Protein AF-A0A9E5EN74-F1 (afdb_monomer)

Sequence (528 aa):
MVATVTYRLPESIAVAVKDIAPFIPGQIVQLAASGVKFEVGSVKALPDKDNPNAGTVVGVLISNIIFEQAAYQQNDQLVSPLGASAQTNLPGKADPGSPTIQWQEEFFSSRQGYPESVSYDRGRLIFTAFPQATNAILWSQIGSPNSFWIDTVAASTQPGAGGNADSAIFELVSGSQDIFFVQGWQQGQFVFTRRGVYYIPASQQYPVQPGNITFERISDDGIANVRPITLNDAMLFINSELNRIAAVRPTGSYTRPFLTQDVSDMHTDLFTGPVHITVTTGDGYRPERMVYVVNKDGSVVVGKAAFGSEGQPLFIGWSPWVSNGTVTWLSARGPSVFYTTVYNYGDVAYAACETGTEQVYLDHALLVNGNNGKATPPDGKGIFYQAPAGTMVTLMDFNLDYGERAIDENGFIIPYPGEDLSSPTLVAGFYTPSIYRPFSYFDRNGDRTKRISIDRISINVEQATDFMLGNKTFTTSVFGADGTVQPKLLDGTFRIRTLGRSWNQSVDVIKHRPGPITVCELSLEVSN

Secondary structure (DSSP, 8-state):
--------PPPEEEEEES--TT--TT-EEEETTT--EEEEEEEEE--BTTBTT-EEEEEEESSS----GGGSPTT-EEEETTEEEEBSS--EEE-S----S-----SSBTTTB--SEEEEETTEEEEE-BTTBTTEEEEPBTTBTT----SSSGGGTSTTTTTSTTS-EEEE-SS---EEEEEEETTEEEEEETTEEEEE---SSS-S-TT----EEEES-PBPSS--EE-SS-EEEEBTTSS-EEEEEE-S-SSS-EEEEESSGGGGGG-SSEEEEEE--S-SSS-SEEEEEEETTS-EEEEEEEPPSTTSPPEEEEEEE--SSEEEEEEEETTEEEEEEEEEETTEEEEEEEE--SS--SEEEEESSS--GGGPPPTT--TTTTSPTT-EEEEEETTEEEEEEEB-TTS-B-PPTT-----TTEEEEE---EEE-------TT-S-SS-BEEEEEEEEEEEE-SEEETTEEE-S--TT--TTSPPPPEEEEEEE-----BSS----EEE-SSS--EEEEEEEEEE-

Mean predicted aligned error: 12.17 Å

Structure (mmCIF, N/CA/C/O backbone):
data_AF-A0A9E5EN74-F1
#
_entry.id   AF-A0A9E5EN74-F1
#
loop_
_atom_site.group_PDB
_atom_site.id
_atom_site.type_symbol
_atom_site.label_atom_id
_atom_site.label_alt_id
_atom_site.label_comp_id
_atom_site.label_asym_id
_atom_site.label_entity_id
_atom_site.label_seq_id
_atom_site.pdbx_PDB_ins_code
_atom_site.Cartn_x
_atom_site.Cartn_y
_atom_site.Cartn_z
_atom_site.occupancy
_atom_site.B_iso_or_equiv
_atom_site.auth_seq_id
_atom_site.auth_comp_id
_atom_site.auth_asym_id
_atom_site.auth_atom_id
_atom_site.pdbx_PDB_model_num
ATOM 1 N N . MET A 1 1 ? 13.130 -9.995 30.711 1.00 36.03 1 MET A N 1
ATOM 2 C CA . MET A 1 1 ? 11.979 -9.100 30.957 1.00 36.03 1 MET A CA 1
ATOM 3 C C . MET A 1 1 ? 11.158 -9.736 32.065 1.00 36.03 1 MET A C 1
ATOM 5 O O . MET A 1 1 ? 10.693 -10.850 31.869 1.00 36.03 1 MET A O 1
ATOM 9 N N . VAL A 1 2 ? 11.083 -9.122 33.247 1.00 26.78 2 VAL A N 1
ATOM 10 C CA . VAL A 1 2 ? 10.217 -9.613 34.332 1.00 26.78 2 VAL A CA 1
ATOM 11 C C . VAL A 1 2 ? 8.808 -9.138 33.995 1.00 26.78 2 VAL A C 1
ATOM 13 O O . VAL A 1 2 ? 8.578 -7.935 33.921 1.00 26.78 2 VAL A O 1
ATOM 16 N N . ALA A 1 3 ? 7.904 -10.065 33.686 1.00 30.14 3 ALA A N 1
ATOM 17 C CA . ALA A 1 3 ? 6.519 -9.732 33.391 1.00 30.14 3 ALA A CA 1
ATOM 18 C C . ALA A 1 3 ? 5.834 -9.277 34.686 1.00 30.14 3 ALA A C 1
ATOM 20 O O . ALA A 1 3 ? 5.578 -10.080 35.583 1.00 30.14 3 ALA A O 1
ATOM 21 N N . THR A 1 4 ? 5.567 -7.979 34.797 1.00 34.03 4 THR A N 1
ATOM 22 C CA . THR A 1 4 ? 4.745 -7.434 35.876 1.00 34.03 4 THR A CA 1
ATOM 23 C C . THR A 1 4 ? 3.290 -7.740 35.548 1.00 34.03 4 THR A C 1
ATOM 25 O O . THR A 1 4 ? 2.718 -7.145 34.636 1.00 34.03 4 THR A O 1
ATOM 28 N N . VAL A 1 5 ? 2.691 -8.688 36.272 1.00 36.84 5 VAL A N 1
ATOM 29 C CA . VAL A 1 5 ? 1.254 -8.975 36.186 1.00 36.84 5 VAL A CA 1
ATOM 30 C C . VAL A 1 5 ? 0.496 -7.704 36.569 1.00 36.84 5 VAL A C 1
ATOM 32 O O . VAL A 1 5 ? 0.496 -7.309 37.732 1.00 36.84 5 VAL A O 1
ATOM 35 N N . THR A 1 6 ? -0.095 -7.039 35.579 1.00 43.66 6 THR A N 1
ATOM 36 C CA . THR A 1 6 ? -0.806 -5.759 35.748 1.00 43.66 6 THR A CA 1
ATOM 37 C C . THR A 1 6 ? -2.278 -5.960 36.115 1.00 43.66 6 THR A C 1
ATOM 39 O O . THR A 1 6 ? -2.928 -5.018 36.554 1.00 43.66 6 THR A O 1
ATOM 42 N N . TYR A 1 7 ? -2.792 -7.187 35.973 1.00 48.47 7 TYR A N 1
ATOM 43 C CA . TYR A 1 7 ? -4.177 -7.545 36.261 1.00 48.47 7 TYR A CA 1
ATOM 44 C C . TYR A 1 7 ? -4.221 -8.812 37.123 1.00 48.47 7 TYR A C 1
ATOM 46 O O . TYR A 1 7 ? -3.705 -9.863 36.736 1.00 48.47 7 TYR A O 1
ATOM 54 N N . ARG A 1 8 ? -4.779 -8.694 38.329 1.00 58.03 8 ARG A N 1
ATOM 55 C CA . ARG A 1 8 ? -5.015 -9.801 39.265 1.00 58.03 8 ARG A CA 1
ATOM 56 C C . ARG A 1 8 ? -6.516 -9.960 39.441 1.00 58.03 8 ARG A C 1
ATOM 58 O O . ARG A 1 8 ? -7.231 -8.967 39.448 1.00 58.03 8 ARG A O 1
ATOM 65 N N . LEU A 1 9 ? -6.963 -11.202 39.619 1.00 62.94 9 LEU A N 1
ATOM 66 C CA . LEU A 1 9 ? -8.341 -11.472 40.020 1.00 62.94 9 LEU A CA 1
ATOM 67 C C . LEU A 1 9 ? -8.651 -10.722 41.330 1.00 62.94 9 LEU A C 1
ATOM 69 O O . LEU A 1 9 ? -7.765 -10.665 42.194 1.00 62.94 9 LEU A O 1
ATOM 73 N N . PRO A 1 10 ? -9.871 -10.175 41.490 1.00 72.19 10 PRO A N 1
ATOM 74 C CA . PRO A 1 10 ? -10.279 -9.516 42.722 1.00 72.19 10 PRO A CA 1
ATOM 75 C C . PRO A 1 10 ? -10.046 -10.418 43.934 1.00 72.19 10 PRO A C 1
ATOM 77 O O . PRO A 1 10 ? -10.396 -11.602 43.934 1.00 72.19 10 PRO A O 1
ATOM 80 N N . GLU A 1 11 ? -9.413 -9.875 44.970 1.00 79.75 11 GLU A N 1
ATOM 81 C CA . GLU A 1 11 ? -9.112 -10.646 46.171 1.00 79.75 11 GLU A CA 1
ATOM 82 C C . GLU A 1 11 ? -10.366 -10.790 47.043 1.00 79.75 11 GLU A C 1
ATOM 84 O O . GLU A 1 11 ? -11.230 -9.911 47.099 1.00 79.75 11 GLU A O 1
ATOM 89 N N . SER A 1 12 ? -10.477 -11.927 47.729 1.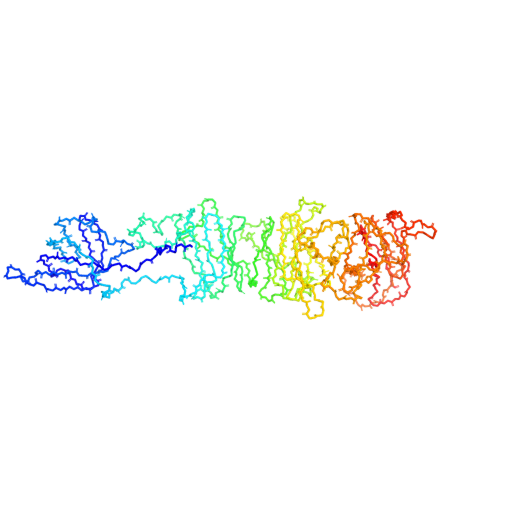00 86.62 12 SER A N 1
ATOM 90 C CA . SER A 1 12 ? -11.537 -12.142 48.711 1.00 86.62 12 SER A CA 1
ATOM 91 C C . SER A 1 12 ? -11.109 -11.607 50.077 1.00 86.62 12 SER A C 1
ATOM 93 O O . SER A 1 12 ? -9.954 -11.749 50.487 1.00 86.62 12 SER A O 1
ATOM 95 N N . ILE A 1 13 ? -12.052 -11.012 50.797 1.00 89.19 13 ILE A N 1
ATOM 96 C CA . ILE A 1 13 ? -11.880 -10.452 52.137 1.00 89.19 13 ILE A CA 1
ATOM 97 C C . ILE A 1 13 ? -12.853 -11.115 53.110 1.00 89.19 13 ILE A C 1
ATOM 99 O O . ILE A 1 13 ? -13.986 -11.436 52.756 1.00 89.19 13 ILE A O 1
ATOM 103 N N . ALA A 1 14 ? -12.412 -11.310 54.348 1.00 91.19 14 ALA A N 1
ATOM 104 C CA . ALA A 1 14 ? -13.224 -11.752 55.469 1.00 91.19 14 ALA A CA 1
ATOM 105 C C . ALA A 1 14 ? -13.296 -10.641 56.523 1.00 91.19 14 ALA A C 1
ATOM 107 O O . ALA A 1 14 ? -12.271 -10.216 57.061 1.00 91.19 14 ALA A O 1
ATOM 108 N N . VAL A 1 15 ? -14.509 -10.197 56.845 1.00 92.25 15 VAL A N 1
ATOM 109 C CA . VAL A 1 15 ? -14.785 -9.197 57.882 1.00 92.25 15 VAL A CA 1
ATOM 110 C C . VAL A 1 15 ? -15.546 -9.870 59.018 1.00 92.25 15 VAL A C 1
ATOM 112 O O . VAL A 1 15 ? -16.669 -10.341 58.839 1.00 92.25 15 VAL A O 1
ATOM 115 N N . ALA A 1 16 ? -14.939 -9.930 60.202 1.00 92.62 16 ALA A N 1
ATOM 116 C CA . ALA A 1 16 ? -15.613 -10.424 61.398 1.00 92.62 16 ALA A CA 1
ATOM 117 C C . ALA A 1 16 ? -16.517 -9.323 61.975 1.00 92.62 16 ALA A C 1
ATOM 119 O O . ALA A 1 16 ? -16.060 -8.198 62.177 1.00 92.62 16 ALA A O 1
ATOM 120 N N . VAL A 1 17 ? -17.788 -9.636 62.233 1.00 93.19 17 VAL A N 1
ATOM 121 C CA . VAL A 1 17 ? -18.824 -8.677 62.653 1.00 93.19 17 VAL A CA 1
ATOM 122 C C . VAL A 1 17 ? -19.579 -9.170 63.888 1.00 93.19 17 VAL A C 1
ATOM 124 O O . VAL A 1 17 ? -19.683 -10.374 64.135 1.00 93.19 17 VAL A O 1
ATOM 127 N N . LYS A 1 18 ? -20.121 -8.233 64.675 1.00 92.38 18 LYS A N 1
ATOM 128 C CA . LYS A 1 18 ? -20.921 -8.544 65.876 1.00 92.38 18 LYS A CA 1
ATOM 129 C C . LYS A 1 18 ? -22.303 -9.112 65.557 1.00 92.38 18 LYS A C 1
ATOM 131 O O . LYS A 1 18 ? -22.884 -9.780 66.396 1.00 92.38 18 LYS A O 1
ATOM 136 N N . ASP A 1 19 ? -22.833 -8.821 64.386 1.00 92.56 19 ASP A N 1
ATOM 137 C CA . ASP A 1 19 ? -24.163 -9.246 63.959 1.00 92.56 19 ASP A CA 1
ATOM 138 C C . ASP A 1 19 ? -24.135 -9.517 62.461 1.00 92.56 19 ASP A C 1
ATOM 140 O O . ASP A 1 19 ? -23.825 -8.609 61.689 1.00 92.56 19 ASP A O 1
ATOM 144 N N . ILE A 1 20 ? -24.409 -10.757 62.069 1.00 93.50 20 ILE A N 1
ATOM 145 C CA . ILE A 1 20 ? -24.458 -11.175 60.671 1.00 93.50 20 ILE A CA 1
ATOM 146 C C . ILE A 1 20 ? -25.830 -10.996 60.014 1.00 93.50 20 ILE A C 1
ATOM 148 O O . ILE A 1 20 ? -25.912 -11.069 58.790 1.00 93.50 20 ILE A O 1
ATOM 152 N N . ALA A 1 21 ? -26.896 -10.766 60.788 1.00 92.69 21 ALA A N 1
ATOM 153 C CA . ALA A 1 21 ? -28.268 -10.704 60.280 1.00 92.69 21 ALA A CA 1
ATOM 154 C C . ALA A 1 21 ? -28.495 -9.689 59.136 1.00 92.69 21 ALA A C 1
ATOM 156 O O . ALA A 1 21 ? -29.304 -9.985 58.254 1.00 92.69 21 ALA A O 1
ATOM 157 N N . PRO A 1 22 ? -27.797 -8.533 59.084 1.00 93.62 22 PRO A N 1
ATOM 158 C CA . PRO A 1 22 ? -27.962 -7.580 57.986 1.00 93.62 22 PRO A CA 1
ATOM 159 C C . PRO A 1 22 ? -27.383 -8.038 56.640 1.00 93.62 22 PRO A C 1
ATOM 161 O O . PRO A 1 22 ? -27.684 -7.426 55.621 1.00 93.62 22 PRO A O 1
ATOM 164 N N . PHE A 1 23 ? -26.534 -9.067 56.605 1.00 93.25 23 PHE A N 1
ATOM 165 C CA . PHE A 1 23 ? -25.742 -9.392 55.418 1.00 93.25 23 PHE A CA 1
ATOM 166 C C . PHE A 1 23 ? -26.256 -10.654 54.733 1.00 93.25 23 PHE A C 1
ATOM 168 O O . PHE A 1 23 ? -26.400 -11.706 55.356 1.00 93.25 23 PHE A O 1
ATOM 175 N N . ILE A 1 24 ? -26.498 -10.564 53.427 1.00 90.19 24 ILE A N 1
ATOM 176 C CA . ILE A 1 24 ? -26.978 -11.674 52.597 1.00 90.19 24 ILE A CA 1
ATOM 177 C C . ILE A 1 24 ? -26.051 -11.817 51.381 1.00 90.19 24 ILE A C 1
ATOM 179 O O . ILE A 1 24 ? -25.637 -10.796 50.825 1.00 90.19 24 ILE A O 1
ATOM 183 N N . PRO A 1 25 ? -25.723 -13.049 50.937 1.00 88.81 25 PRO A N 1
ATOM 184 C CA . PRO A 1 25 ? -24.978 -13.259 49.698 1.00 88.81 25 PRO A CA 1
ATOM 185 C C . PRO A 1 25 ? -25.573 -12.512 48.492 1.00 88.81 25 PRO A C 1
ATOM 187 O O . PRO A 1 25 ? -26.793 -12.454 48.334 1.00 88.81 25 PRO A O 1
ATOM 190 N N . GLY A 1 26 ? -24.710 -11.937 47.652 1.00 79.88 26 GLY A N 1
ATOM 191 C CA . GLY A 1 26 ? -25.051 -11.113 46.487 1.00 79.88 26 GLY A CA 1
ATOM 192 C C . GLY A 1 26 ? -25.238 -9.618 46.780 1.00 79.88 26 GLY A C 1
ATOM 193 O O . GLY A 1 26 ? -25.435 -8.831 45.855 1.00 79.88 26 GLY A O 1
ATOM 194 N N . GLN A 1 27 ? -25.185 -9.193 48.047 1.00 87.94 27 GLN A N 1
ATOM 195 C CA . GLN A 1 27 ? -25.293 -7.778 48.412 1.00 87.94 27 GLN A CA 1
ATOM 196 C C . GLN A 1 27 ? -23.955 -7.051 48.303 1.00 87.94 27 GLN A C 1
ATOM 198 O O . GLN A 1 27 ? -22.915 -7.578 48.692 1.00 87.94 27 GLN A O 1
ATOM 203 N N . ILE A 1 28 ? -24.000 -5.792 47.866 1.00 87.19 28 ILE A N 1
ATOM 204 C CA . ILE A 1 28 ? -22.863 -4.878 47.972 1.00 87.19 28 ILE A CA 1
ATOM 205 C C . ILE A 1 28 ? -22.867 -4.266 49.369 1.00 87.19 28 ILE A C 1
ATOM 207 O O . ILE A 1 28 ? -23.843 -3.631 49.779 1.00 87.19 28 ILE A O 1
ATOM 211 N N . VAL A 1 29 ? -21.762 -4.445 50.082 1.00 89.56 29 VAL A N 1
ATOM 212 C CA . VAL A 1 29 ? -21.540 -3.890 51.417 1.00 89.56 29 VAL A CA 1
ATOM 213 C C . VAL A 1 29 ? -20.321 -2.981 51.409 1.00 89.56 29 VAL A C 1
ATOM 215 O O . VAL A 1 29 ? -19.439 -3.102 50.556 1.00 89.56 29 VAL A O 1
ATOM 218 N N . GLN A 1 30 ? -20.282 -2.046 52.350 1.00 91.25 30 GLN A N 1
ATOM 219 C CA . GLN A 1 30 ? -19.214 -1.062 52.463 1.00 91.25 30 GLN A CA 1
ATOM 220 C C . GLN A 1 30 ? -18.765 -0.925 53.914 1.00 91.25 30 GLN A C 1
ATOM 222 O O . GLN A 1 30 ? -19.594 -0.832 54.815 1.00 91.25 30 GLN A O 1
ATOM 227 N N . LEU A 1 31 ? -17.459 -0.849 54.141 1.00 89.38 31 LEU A N 1
ATOM 228 C CA . LEU A 1 31 ? -16.913 -0.409 55.419 1.00 89.38 31 LEU A CA 1
ATOM 229 C C . LEU A 1 31 ? -17.007 1.122 55.533 1.00 89.38 31 LEU A C 1
ATOM 231 O O . LEU A 1 31 ? -16.534 1.851 54.658 1.00 89.38 31 LEU A O 1
ATOM 235 N N . ALA A 1 32 ? -17.669 1.611 56.580 1.00 88.31 32 ALA A N 1
ATOM 236 C CA . ALA A 1 32 ? -18.080 3.008 56.708 1.00 88.31 32 ALA A CA 1
ATOM 237 C C . ALA A 1 32 ? -16.900 3.990 56.762 1.00 88.31 32 ALA A C 1
ATOM 239 O O . ALA A 1 32 ? -16.950 5.031 56.108 1.00 88.31 32 ALA A O 1
ATOM 240 N N . ALA A 1 33 ? -15.849 3.669 57.520 1.00 84.94 33 ALA A N 1
ATOM 241 C CA . ALA A 1 33 ? -14.691 4.541 57.707 1.00 84.94 33 ALA A CA 1
ATOM 242 C C . ALA A 1 33 ? -13.631 4.353 56.613 1.00 84.94 33 ALA A C 1
ATOM 244 O O . ALA A 1 33 ? -13.080 5.334 56.118 1.00 84.94 33 ALA A O 1
ATOM 245 N N . SER A 1 34 ? -13.351 3.108 56.216 1.00 81.38 34 SER A N 1
ATOM 246 C CA . SER A 1 34 ? -12.340 2.795 55.190 1.00 81.38 34 SER A CA 1
ATOM 247 C C . SER A 1 34 ? -12.843 2.940 53.748 1.00 81.38 34 SER A C 1
ATOM 249 O O . SER A 1 34 ? -12.042 2.994 52.819 1.00 81.38 34 SER A O 1
ATOM 251 N N . GLY A 1 35 ? -14.158 3.011 53.529 1.00 83.25 35 GLY A N 1
ATOM 252 C CA . GLY A 1 35 ? -14.754 3.187 52.200 1.00 83.25 35 GLY A CA 1
ATOM 253 C C . GLY A 1 35 ? -14.661 1.959 51.288 1.00 83.25 35 GLY A C 1
ATOM 254 O O . GLY A 1 35 ? -15.136 2.009 50.152 1.00 83.25 35 GLY A O 1
ATOM 255 N N . VAL A 1 36 ? -14.083 0.855 51.768 1.00 83.62 36 VAL A N 1
ATOM 256 C CA . VAL A 1 36 ? -13.878 -0.368 50.986 1.00 83.62 36 VAL A CA 1
ATOM 257 C C . VAL A 1 36 ? -15.214 -1.058 50.730 1.00 83.62 36 VAL A C 1
ATOM 259 O O . VAL A 1 36 ? -15.992 -1.279 51.659 1.00 83.62 36 VAL A O 1
ATOM 262 N N . LYS A 1 37 ? -15.461 -1.416 49.466 1.00 86.56 37 LYS A N 1
ATOM 263 C CA . LYS A 1 37 ? -16.680 -2.091 49.008 1.00 86.56 37 LYS A CA 1
ATOM 264 C C . LYS A 1 37 ? -16.379 -3.511 48.553 1.00 86.56 37 LYS A C 1
ATOM 266 O O . LYS A 1 37 ? -15.402 -3.747 47.842 1.00 86.56 37 LYS A O 1
ATOM 271 N N . PHE A 1 38 ? -17.245 -4.444 48.917 1.00 85.75 38 PHE A N 1
ATOM 272 C CA . PHE A 1 38 ? -17.167 -5.824 48.454 1.00 85.75 38 PHE A CA 1
ATOM 273 C C . PHE A 1 38 ? -18.560 -6.430 48.309 1.00 85.75 38 PHE A C 1
ATOM 275 O O . PHE A 1 38 ? -19.523 -5.973 48.927 1.00 85.75 38 PHE A O 1
ATOM 282 N N . GLU A 1 39 ? -18.670 -7.445 47.463 1.00 87.00 39 GLU A N 1
ATOM 283 C CA . GLU A 1 39 ? -19.886 -8.234 47.320 1.00 87.00 39 GLU A CA 1
ATOM 284 C C . GLU A 1 39 ? -19.842 -9.383 48.321 1.00 87.00 39 GLU A C 1
ATOM 286 O O . GLU A 1 39 ? -18.873 -10.142 48.352 1.00 87.00 39 GLU A O 1
ATOM 291 N N . VAL A 1 40 ? -20.880 -9.525 49.141 1.00 88.94 40 VAL A N 1
ATOM 292 C CA . VAL A 1 40 ? -21.003 -10.641 50.082 1.00 88.94 40 VAL A CA 1
ATOM 293 C C . VAL A 1 40 ? -21.117 -11.943 49.291 1.00 88.94 40 VAL A C 1
ATOM 295 O O . VAL A 1 40 ? -22.107 -12.166 48.605 1.00 88.94 40 VAL A O 1
ATOM 298 N N . GLY A 1 41 ? -20.130 -12.827 49.405 1.00 86.44 41 GLY A N 1
ATOM 299 C CA . GLY A 1 41 ? -20.166 -14.156 48.791 1.00 86.44 41 GLY A CA 1
ATOM 300 C C . GLY A 1 41 ? -20.702 -15.220 49.744 1.00 86.44 41 GLY A C 1
ATOM 301 O O . GLY A 1 41 ? -21.413 -16.138 49.341 1.00 86.44 41 GLY A O 1
ATOM 302 N N . SER A 1 42 ? -20.400 -15.094 51.037 1.00 88.81 42 SER A N 1
ATOM 303 C CA . SER A 1 42 ? -20.955 -15.964 52.071 1.00 88.81 42 SER A CA 1
ATOM 304 C C . SER A 1 42 ? -20.967 -15.290 53.439 1.00 88.81 42 SER A C 1
ATOM 306 O O . SER A 1 42 ? -20.209 -14.361 53.719 1.00 88.81 42 SER A O 1
ATOM 308 N N . VAL A 1 43 ? -21.839 -15.784 54.311 1.00 90.19 43 VAL A N 1
ATOM 309 C CA . VAL A 1 43 ? -21.951 -15.331 55.695 1.00 90.19 43 VAL A CA 1
ATOM 310 C C . VAL A 1 43 ? -21.870 -16.557 56.587 1.00 90.19 43 VAL A C 1
ATOM 312 O O . VAL A 1 43 ? -22.662 -17.490 56.450 1.00 90.19 43 VAL A O 1
ATOM 315 N N . LYS A 1 44 ? -20.881 -16.584 57.477 1.00 89.00 44 LYS A N 1
ATOM 316 C CA . LYS A 1 44 ? -20.626 -17.707 58.376 1.00 89.00 44 LYS A CA 1
ATOM 317 C C . LYS A 1 44 ? -20.900 -17.286 59.809 1.00 89.00 44 LYS A C 1
ATOM 319 O O . LYS A 1 44 ? -20.196 -16.436 60.349 1.00 89.00 44 LYS A O 1
ATOM 324 N N . ALA A 1 45 ? -21.885 -17.921 60.435 1.00 87.44 45 ALA A N 1
ATOM 325 C CA . ALA A 1 45 ? -22.101 -17.783 61.867 1.00 87.44 45 ALA A CA 1
ATOM 326 C C . ALA A 1 45 ? -20.910 -18.380 62.634 1.00 87.44 45 ALA A C 1
ATOM 328 O O . ALA A 1 45 ? -20.494 -19.514 62.379 1.00 87.44 45 ALA A O 1
ATOM 329 N N . LEU A 1 46 ? -20.369 -17.608 63.572 1.00 81.69 46 LEU A N 1
ATOM 330 C CA . LEU A 1 46 ? -19.399 -18.047 64.574 1.00 81.69 46 LEU A CA 1
ATOM 331 C C . LEU A 1 46 ? -19.964 -17.628 65.933 1.00 81.69 46 LEU A C 1
ATOM 333 O O . LEU A 1 46 ? -19.462 -16.675 66.530 1.00 81.69 46 LEU A O 1
ATOM 337 N N . PRO A 1 47 ? -21.062 -18.271 66.369 1.00 72.06 47 PRO A N 1
ATOM 338 C CA . PRO A 1 47 ? -21.746 -17.870 67.584 1.00 72.06 47 PRO A CA 1
ATOM 339 C C . PRO A 1 47 ? -20.787 -17.986 68.769 1.00 72.06 47 PRO A C 1
ATOM 341 O O . PRO A 1 47 ? -20.217 -19.050 69.023 1.00 72.06 47 PRO A O 1
ATOM 344 N N . ASP A 1 48 ? -20.615 -16.879 69.482 1.00 71.88 48 ASP A N 1
ATOM 345 C CA . ASP A 1 48 ? -19.978 -16.863 70.794 1.00 71.88 48 ASP A CA 1
ATOM 346 C C . ASP A 1 48 ? -21.058 -17.127 71.851 1.00 71.88 48 ASP A C 1
ATOM 348 O O . ASP A 1 48 ? -22.237 -16.828 71.638 1.00 71.88 48 ASP A O 1
ATOM 352 N N . LYS A 1 49 ? -20.670 -17.660 73.011 1.00 69.19 49 LYS A N 1
ATOM 353 C CA . LYS A 1 49 ? -21.570 -17.907 74.145 1.00 69.19 49 LYS A CA 1
ATOM 354 C C . LYS A 1 49 ? -22.358 -16.649 74.542 1.00 69.19 49 LYS A C 1
ATOM 356 O O . LYS A 1 49 ? -23.495 -16.770 74.993 1.00 69.19 49 LYS A O 1
ATOM 361 N N . ASP A 1 50 ? -21.771 -15.474 74.317 1.00 75.94 50 ASP A N 1
ATOM 362 C CA . ASP A 1 50 ? -22.337 -14.170 74.670 1.00 75.94 50 ASP A CA 1
ATOM 363 C C . ASP A 1 50 ? -22.986 -13.433 73.480 1.00 75.94 50 ASP A C 1
ATOM 365 O O . ASP A 1 50 ? -23.634 -12.403 73.675 1.00 75.94 50 ASP A O 1
ATOM 369 N N . ASN A 1 51 ? -22.848 -13.938 72.246 1.00 80.25 51 ASN A N 1
ATOM 370 C CA . ASN A 1 51 ? -23.458 -13.327 71.065 1.00 80.25 51 ASN A CA 1
ATOM 371 C C . ASN A 1 51 ? -23.780 -14.364 69.965 1.00 80.25 51 ASN A C 1
ATOM 373 O O . ASN A 1 51 ? -22.904 -14.712 69.163 1.00 80.25 51 ASN A O 1
ATOM 377 N N . PRO A 1 52 ? -25.044 -14.821 69.871 1.00 79.69 52 PRO A N 1
ATOM 378 C CA . PRO A 1 52 ? -25.447 -15.848 68.911 1.00 79.69 52 PRO A CA 1
ATOM 379 C C . PRO A 1 52 ? -25.422 -15.367 67.453 1.00 79.69 52 PRO A C 1
ATOM 381 O O . PRO A 1 52 ? -25.403 -16.197 66.546 1.00 79.69 52 PRO A O 1
ATOM 384 N N . ASN A 1 53 ? -25.391 -14.051 67.223 1.00 85.88 53 ASN A N 1
ATOM 385 C CA . ASN A 1 53 ? -25.399 -13.453 65.888 1.00 85.88 53 ASN A CA 1
ATOM 386 C C . ASN A 1 53 ? -23.997 -13.037 65.417 1.00 85.88 53 ASN A C 1
ATOM 388 O O . ASN A 1 53 ? -23.855 -12.469 64.335 1.00 85.88 53 ASN A O 1
ATOM 392 N N . ALA A 1 54 ? -22.950 -13.308 66.200 1.00 89.38 54 ALA A N 1
ATOM 393 C CA . ALA A 1 54 ? -21.582 -13.039 65.783 1.00 89.38 54 ALA A CA 1
ATOM 394 C C . ALA A 1 54 ? -21.167 -13.954 64.620 1.00 89.38 54 ALA A C 1
ATOM 396 O O . ALA A 1 54 ? -21.567 -15.119 64.517 1.00 89.38 54 ALA A O 1
ATOM 397 N N . GLY A 1 55 ? -20.330 -13.431 63.730 1.00 91.56 55 GLY A N 1
ATOM 398 C CA . GLY A 1 55 ? -19.858 -14.215 62.600 1.00 91.56 55 GLY A CA 1
ATOM 399 C C . GLY A 1 55 ? -18.888 -13.479 61.699 1.00 91.56 55 GLY A C 1
ATOM 400 O O . GLY A 1 55 ? -18.300 -12.460 62.057 1.00 91.56 55 GLY A O 1
ATOM 401 N N . THR A 1 56 ? -18.679 -14.038 60.518 1.00 92.12 56 THR A N 1
ATOM 402 C CA . THR A 1 56 ? -17.780 -13.499 59.502 1.00 92.12 56 THR A CA 1
ATOM 403 C C . THR A 1 56 ? -18.521 -13.376 58.185 1.00 92.12 56 THR A C 1
ATOM 405 O O . THR A 1 56 ? -19.137 -14.333 57.717 1.00 92.12 56 THR A O 1
ATOM 408 N N . VAL A 1 57 ? -18.439 -12.194 57.587 1.00 91.38 57 VAL A N 1
ATOM 409 C CA . VAL A 1 57 ? -18.908 -11.915 56.233 1.00 91.38 57 VAL A CA 1
ATOM 410 C C . VAL A 1 57 ? -17.708 -12.053 55.310 1.00 91.38 57 VAL A C 1
ATOM 412 O O . VAL A 1 57 ? -16.704 -11.367 55.495 1.00 91.38 57 VAL A O 1
ATOM 415 N N . VAL A 1 58 ? -17.789 -12.964 54.347 1.00 90.69 58 VAL A N 1
ATOM 416 C CA . VAL A 1 58 ? -16.744 -13.177 53.344 1.00 90.69 58 VAL A CA 1
ATOM 417 C C . VAL A 1 58 ? -17.265 -12.696 52.004 1.00 90.69 58 VAL A C 1
ATOM 419 O O . VAL A 1 58 ? -18.406 -12.982 51.637 1.00 90.69 58 VAL A O 1
ATOM 422 N N . GLY A 1 59 ? -16.440 -11.972 51.263 1.00 88.19 59 GLY A N 1
ATOM 423 C CA . GLY A 1 59 ? -16.848 -11.430 49.984 1.00 88.19 59 GLY A CA 1
ATOM 424 C C . GLY A 1 59 ? -15.700 -11.064 49.070 1.00 88.19 59 GLY A C 1
ATOM 425 O O . GLY A 1 59 ? -14.536 -11.100 49.464 1.00 88.19 59 GLY A O 1
ATOM 426 N N . VAL A 1 60 ? -16.043 -10.742 47.831 1.00 85.56 60 VAL A N 1
ATOM 427 C CA . VAL A 1 60 ? -15.088 -10.391 46.780 1.00 85.56 60 VAL A CA 1
ATOM 428 C C . VAL A 1 60 ? -15.015 -8.874 46.683 1.00 85.56 60 VAL A C 1
ATOM 430 O O . VAL A 1 60 ? -16.051 -8.215 46.571 1.00 85.56 60 VAL A O 1
ATOM 433 N N . LEU A 1 61 ? -13.810 -8.306 46.762 1.00 83.31 61 LEU A N 1
ATOM 434 C CA . LEU A 1 61 ? -13.614 -6.862 46.623 1.00 83.31 61 LEU A CA 1
ATOM 435 C C . LEU A 1 61 ? -14.166 -6.379 45.274 1.00 83.31 61 LEU A C 1
ATOM 437 O O . LEU A 1 61 ? -13.856 -6.940 44.225 1.00 83.31 61 LEU A O 1
ATOM 441 N N . ILE A 1 62 ? -14.984 -5.324 45.294 1.00 72.81 62 ILE A N 1
ATOM 442 C CA . ILE A 1 62 ? -15.553 -4.734 44.074 1.00 72.81 62 ILE A CA 1
ATOM 443 C C . ILE A 1 62 ? -14.536 -3.719 43.555 1.00 72.81 62 ILE A C 1
ATOM 445 O O . ILE A 1 62 ? -14.651 -2.525 43.834 1.00 72.81 62 ILE A O 1
ATOM 449 N N . SER A 1 63 ? -13.467 -4.221 42.927 1.00 59.16 63 SER A N 1
ATOM 450 C CA . SER A 1 63 ? -12.428 -3.523 42.136 1.00 59.16 63 SER A CA 1
ATOM 451 C C . SER A 1 63 ? -11.089 -4.270 42.228 1.00 59.16 63 SER A C 1
ATOM 453 O O . SER A 1 63 ? -10.890 -5.111 43.101 1.00 59.16 63 SER A O 1
ATOM 455 N N . ASN A 1 64 ? -10.120 -3.894 41.386 1.00 54.62 64 ASN A N 1
ATOM 456 C CA . ASN A 1 64 ? -8.719 -4.335 41.471 1.00 54.62 64 ASN A CA 1
ATOM 457 C C . ASN A 1 64 ? -7.957 -3.769 42.695 1.00 54.62 64 ASN A C 1
ATOM 459 O O . ASN A 1 64 ? -6.731 -3.645 42.655 1.00 54.62 64 ASN A O 1
ATOM 463 N N . ILE A 1 65 ? -8.652 -3.384 43.772 1.00 59.75 65 ILE A N 1
ATOM 464 C CA . ILE A 1 65 ? -8.008 -2.975 45.022 1.00 59.75 65 ILE A CA 1
ATOM 465 C C . ILE A 1 65 ? -7.280 -4.191 45.596 1.00 59.75 65 ILE A C 1
ATOM 467 O O . ILE A 1 65 ? -7.875 -5.237 45.852 1.00 59.75 65 ILE A O 1
ATOM 471 N N . ILE A 1 66 ? -5.973 -4.038 45.796 1.00 67.81 66 ILE A N 1
ATOM 472 C CA . ILE A 1 66 ? -5.157 -5.025 46.497 1.00 67.81 66 ILE A CA 1
ATOM 473 C C . ILE A 1 66 ? -5.610 -5.033 47.955 1.00 67.81 66 ILE A C 1
ATOM 475 O O . ILE A 1 66 ? -5.761 -3.971 48.565 1.00 67.81 66 ILE A O 1
ATOM 479 N N . PHE A 1 67 ? -5.819 -6.216 48.534 1.00 73.81 67 PHE A N 1
ATOM 480 C CA . PHE A 1 67 ? -6.029 -6.310 49.968 1.00 73.81 67 PHE A CA 1
ATOM 481 C C . PHE A 1 67 ? -4.752 -5.846 50.682 1.00 73.81 67 PHE A C 1
ATOM 483 O O . PHE A 1 67 ? -3.754 -6.564 50.761 1.00 73.81 67 PHE A O 1
ATOM 490 N N . GLU A 1 68 ? -4.793 -4.635 51.229 1.00 78.31 68 GLU A N 1
ATOM 491 C CA . GLU A 1 68 ? -3.757 -4.098 52.102 1.00 78.31 68 GLU A CA 1
ATOM 492 C C . GLU A 1 68 ? -4.329 -3.943 53.503 1.00 78.31 68 GLU A C 1
ATOM 494 O O . GLU A 1 68 ? -5.169 -3.082 53.754 1.00 78.31 68 GLU A O 1
ATOM 499 N N . GLN A 1 69 ? -3.863 -4.764 54.446 1.00 78.81 69 GLN A N 1
ATOM 500 C CA . GLN A 1 69 ? -4.384 -4.752 55.817 1.00 78.81 69 GLN A CA 1
ATOM 501 C C . GLN A 1 69 ? -4.268 -3.364 56.485 1.00 78.81 69 GLN A C 1
ATOM 503 O O . GLN A 1 69 ? -5.086 -3.019 57.333 1.00 78.81 69 GLN A O 1
ATOM 508 N N . ALA A 1 70 ? -3.291 -2.553 56.063 1.00 78.12 70 ALA A N 1
ATOM 509 C CA . ALA A 1 70 ? -3.073 -1.188 56.538 1.00 78.12 70 ALA A CA 1
ATOM 510 C C . ALA A 1 70 ? -4.155 -0.180 56.098 1.00 78.12 70 ALA A C 1
ATOM 512 O O . ALA A 1 70 ? -4.273 0.877 56.714 1.00 78.12 70 ALA A O 1
ATOM 513 N N . ALA A 1 71 ? -4.947 -0.489 55.065 1.00 74.00 71 ALA A N 1
ATOM 514 C CA . ALA A 1 71 ? -6.031 0.371 54.586 1.00 74.00 71 ALA A CA 1
ATOM 515 C C . ALA A 1 71 ? -7.308 0.277 55.446 1.00 74.00 71 ALA A C 1
ATOM 517 O O . ALA A 1 71 ? -8.223 1.086 55.290 1.00 74.00 71 ALA A O 1
ATOM 518 N N . TYR A 1 72 ? -7.381 -0.695 56.362 1.00 83.25 72 TYR A N 1
ATOM 519 C CA . TYR A 1 72 ? -8.556 -0.944 57.194 1.00 83.25 72 TYR A CA 1
ATOM 520 C C . TYR A 1 72 ? -8.393 -0.362 58.595 1.00 83.25 72 TYR A C 1
ATOM 522 O O . TYR A 1 72 ? -7.330 -0.452 59.211 1.00 83.25 72 TYR A O 1
A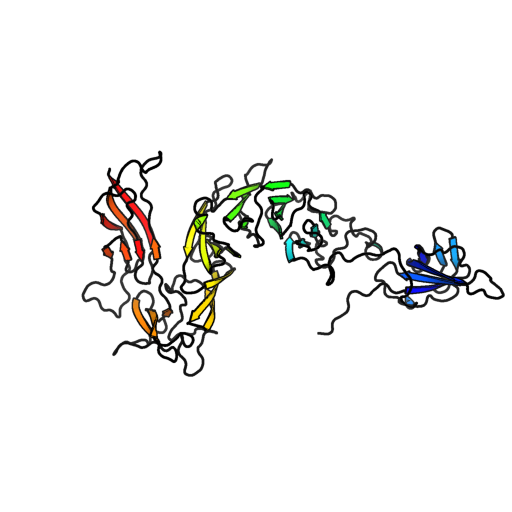TOM 530 N N . GLN A 1 73 ? -9.479 0.191 59.133 1.00 82.75 73 GLN A N 1
ATOM 531 C CA . GLN A 1 73 ? -9.501 0.709 60.496 1.00 82.75 73 GLN A CA 1
ATOM 532 C C . GLN A 1 73 ? -10.010 -0.340 61.490 1.00 82.75 73 GLN A C 1
ATOM 534 O O . GLN A 1 73 ? -10.868 -1.175 61.192 1.00 82.75 73 GLN A O 1
ATOM 539 N N . GLN A 1 74 ? -9.465 -0.305 62.705 1.00 79.44 74 GLN A N 1
ATOM 540 C CA . GLN A 1 74 ? -9.978 -1.109 63.808 1.00 79.44 74 GLN A CA 1
ATOM 541 C C . GLN A 1 74 ? -11.312 -0.514 64.285 1.00 79.44 74 GLN A C 1
ATOM 543 O O . GLN A 1 74 ? -11.429 0.701 64.416 1.00 79.44 74 GLN A O 1
ATOM 548 N N . ASN A 1 75 ? -12.298 -1.368 64.576 1.00 83.88 75 ASN A N 1
ATOM 549 C CA . ASN A 1 75 ? -13.659 -0.978 64.979 1.00 83.88 75 ASN A CA 1
ATOM 550 C C . ASN A 1 75 ? -14.482 -0.229 63.906 1.00 83.88 75 ASN A C 1
ATOM 552 O O . ASN A 1 75 ? -15.392 0.521 64.258 1.00 83.88 75 ASN A O 1
ATOM 556 N N . ASP A 1 76 ? -14.195 -0.438 62.617 1.00 90.94 76 ASP A N 1
ATOM 557 C CA . ASP A 1 76 ? -15.044 0.052 61.520 1.00 90.94 76 ASP A CA 1
ATOM 558 C C . ASP A 1 76 ? -16.451 -0.596 61.571 1.00 90.94 76 ASP A C 1
ATOM 560 O O . ASP A 1 76 ? -16.681 -1.595 62.263 1.00 90.94 76 ASP A O 1
ATOM 564 N N . GLN A 1 77 ? -17.423 -0.032 60.859 1.00 93.25 77 GLN A N 1
ATOM 565 C CA . GLN A 1 77 ? -18.757 -0.609 60.704 1.00 93.25 77 GLN A CA 1
ATOM 566 C C . GLN A 1 77 ? -18.943 -1.112 59.280 1.00 93.25 77 GLN A C 1
ATOM 568 O O . GLN A 1 77 ? -18.792 -0.358 58.322 1.00 93.25 77 GLN A O 1
ATOM 573 N N . LEU A 1 78 ? -19.326 -2.379 59.141 1.00 93.12 78 LEU A N 1
ATOM 574 C CA . LEU A 1 78 ? -19.762 -2.921 57.865 1.00 93.12 78 LEU A CA 1
ATOM 575 C C . LEU A 1 78 ? -21.226 -2.544 57.648 1.00 93.12 78 LEU A C 1
ATOM 577 O O . LEU A 1 78 ? -22.084 -2.867 58.470 1.00 93.12 78 LEU A O 1
ATOM 581 N N . VAL A 1 79 ? -21.505 -1.854 56.551 1.00 94.12 79 VAL A N 1
ATOM 582 C CA . VAL A 1 79 ? -22.816 -1.301 56.214 1.00 94.12 79 VAL A CA 1
ATOM 583 C C . VAL A 1 79 ? -23.374 -2.024 54.996 1.00 94.12 79 VAL A C 1
ATOM 585 O O . VAL A 1 79 ? -22.688 -2.208 53.991 1.00 94.12 79 VAL A O 1
ATOM 588 N N . SER A 1 80 ? -24.640 -2.411 55.089 1.00 92.75 80 SER A N 1
ATOM 589 C CA . SER A 1 80 ? -25.450 -2.978 54.013 1.00 92.75 80 SER A CA 1
ATOM 590 C C . SER A 1 80 ? -26.753 -2.180 53.863 1.00 92.75 80 SER A C 1
ATOM 592 O O . SER A 1 80 ? -27.128 -1.439 54.777 1.00 92.75 80 SER A O 1
ATOM 594 N N . PRO A 1 81 ? -27.511 -2.374 52.771 1.00 89.00 81 PRO A N 1
ATOM 595 C CA . PRO A 1 81 ? -28.854 -1.807 52.640 1.00 89.00 81 PRO A CA 1
ATOM 596 C C . PRO A 1 81 ? -29.850 -2.266 53.719 1.00 89.00 81 PRO A C 1
ATOM 598 O O . PRO A 1 81 ? -30.853 -1.592 53.938 1.00 89.00 81 PRO A O 1
ATOM 601 N N . LEU A 1 82 ? -29.602 -3.404 54.380 1.00 89.69 82 LEU A N 1
ATOM 602 C CA . LEU A 1 82 ? -30.493 -3.969 55.401 1.00 89.69 82 LEU A CA 1
ATOM 603 C C . LEU A 1 82 ? -30.099 -3.586 56.836 1.00 89.69 82 LEU A C 1
ATOM 605 O O . LEU A 1 82 ? -30.838 -3.880 57.772 1.00 89.69 82 LEU A O 1
ATOM 609 N N . GLY A 1 83 ? -28.948 -2.937 57.025 1.00 92.69 83 GLY A N 1
ATOM 610 C CA . GLY A 1 83 ? -28.434 -2.554 58.338 1.00 92.69 83 GLY A CA 1
ATOM 611 C C . GLY A 1 83 ? -26.909 -2.522 58.394 1.00 92.69 83 GLY A C 1
ATOM 612 O O . GLY A 1 83 ? -26.225 -2.766 57.400 1.00 92.69 83 GLY A O 1
ATOM 613 N N . ALA A 1 84 ? -26.365 -2.229 59.573 1.00 93.88 84 ALA A N 1
ATOM 614 C CA . ALA A 1 84 ? -24.927 -2.138 59.801 1.00 93.88 84 ALA A CA 1
ATOM 615 C C . ALA A 1 84 ? -24.503 -2.946 61.029 1.00 93.88 84 ALA A C 1
ATOM 617 O O . ALA A 1 84 ? -25.285 -3.135 61.961 1.00 93.88 84 ALA A O 1
ATOM 618 N N . SER A 1 85 ? -23.249 -3.388 61.043 1.00 94.25 85 SER A N 1
ATOM 619 C CA . SER A 1 85 ? -22.679 -4.166 62.137 1.00 94.25 85 SER A CA 1
ATOM 620 C C . SER A 1 85 ? -21.244 -3.753 62.418 1.00 94.25 85 SER A C 1
ATOM 622 O O . SER A 1 85 ? -20.457 -3.528 61.499 1.00 94.25 85 SER A O 1
ATOM 624 N N . ALA A 1 86 ? -20.892 -3.644 63.698 1.00 93.06 86 ALA A N 1
ATOM 625 C CA . ALA A 1 86 ? -19.534 -3.300 64.097 1.00 93.06 86 ALA A CA 1
ATOM 626 C C . ALA A 1 86 ? -18.581 -4.467 63.826 1.00 93.06 86 ALA A C 1
ATOM 628 O O . ALA A 1 86 ? -18.864 -5.615 64.186 1.00 93.06 86 ALA A O 1
ATOM 629 N N . GLN A 1 87 ? -17.432 -4.148 63.245 1.00 91.38 87 GLN A N 1
ATOM 630 C CA . GLN A 1 87 ? -16.330 -5.070 63.052 1.00 91.38 87 GLN A CA 1
ATOM 631 C C . GLN A 1 87 ? -15.740 -5.485 64.409 1.00 91.38 87 GLN A C 1
ATOM 633 O O . GLN A 1 87 ? -15.539 -4.649 65.292 1.00 91.38 87 GLN A O 1
ATOM 638 N N . THR A 1 88 ? -15.444 -6.773 64.585 1.00 87.62 88 THR A N 1
ATOM 639 C CA . THR A 1 88 ? -14.829 -7.306 65.815 1.00 87.62 88 THR A CA 1
ATOM 640 C C . THR A 1 88 ? -13.310 -7.411 65.726 1.00 87.62 88 THR A C 1
ATOM 642 O O . THR A 1 88 ? -12.645 -7.244 66.741 1.00 87.62 88 THR A O 1
ATOM 645 N N . ASN A 1 89 ? -12.756 -7.624 64.528 1.00 86.19 89 ASN A N 1
ATOM 646 C CA . ASN A 1 89 ? -11.318 -7.725 64.252 1.00 86.19 89 ASN A CA 1
ATOM 647 C C . ASN A 1 89 ? -10.983 -7.086 62.904 1.00 86.19 89 ASN A C 1
ATOM 649 O O . ASN A 1 89 ? -11.855 -7.010 62.046 1.00 86.19 89 ASN A O 1
ATOM 653 N N . LEU A 1 90 ? -9.730 -6.663 62.694 1.00 88.00 90 LEU A N 1
ATOM 654 C CA . LEU A 1 90 ? -9.288 -6.178 61.379 1.00 88.00 90 LEU A CA 1
ATOM 655 C C . LEU A 1 90 ? -9.648 -7.188 60.277 1.00 88.00 90 LEU A C 1
ATOM 657 O O . LEU A 1 90 ? -9.472 -8.391 60.501 1.00 88.00 90 LEU A O 1
ATOM 661 N N . PRO A 1 91 ? -10.130 -6.726 59.108 1.00 89.00 91 PRO A N 1
ATOM 662 C CA . PRO A 1 91 ? -10.416 -7.615 57.999 1.00 89.00 91 PRO A CA 1
ATOM 663 C C . PRO A 1 91 ? -9.179 -8.424 57.623 1.00 89.00 91 PRO A C 1
ATOM 665 O O . PRO A 1 91 ? -8.050 -7.936 57.721 1.00 89.00 91 PRO A O 1
ATOM 668 N N . GLY A 1 92 ? -9.398 -9.669 57.218 1.00 88.69 92 GLY A N 1
ATOM 669 C CA . GLY A 1 92 ? -8.357 -10.583 56.766 1.00 88.69 92 GLY A CA 1
ATOM 670 C C . GLY A 1 92 ? -8.544 -10.946 55.300 1.00 88.69 92 GLY A C 1
ATOM 671 O O . GLY A 1 92 ? -9.662 -10.931 54.786 1.00 88.69 92 GLY A O 1
ATOM 672 N N . LYS A 1 93 ? -7.453 -11.318 54.629 1.00 86.62 93 LYS A N 1
ATOM 673 C CA . LYS A 1 93 ? -7.532 -11.931 53.303 1.00 86.62 93 LYS A CA 1
ATOM 674 C C . LYS A 1 93 ? -8.219 -13.294 53.419 1.00 86.62 93 LYS A C 1
ATOM 676 O O . LYS A 1 93 ? -7.868 -14.081 54.296 1.00 86.62 93 LYS A O 1
ATOM 681 N N . ALA A 1 94 ? -9.189 -13.558 52.552 1.00 83.62 94 ALA A N 1
ATOM 682 C CA . ALA A 1 94 ? -9.906 -14.825 52.480 1.00 83.62 94 ALA A CA 1
ATOM 683 C C . ALA A 1 94 ? -9.462 -15.644 51.259 1.00 83.62 94 ALA A C 1
ATOM 685 O O . ALA A 1 94 ? -8.953 -15.094 50.279 1.00 83.62 94 ALA A O 1
ATOM 686 N N . ASP A 1 95 ? -9.672 -16.961 51.316 1.00 75.50 95 ASP A N 1
ATOM 687 C CA . ASP A 1 95 ? -9.423 -17.847 50.178 1.00 75.50 95 ASP A CA 1
ATOM 688 C C . ASP A 1 95 ? -10.356 -17.496 48.999 1.00 75.50 95 ASP A C 1
ATOM 690 O O . ASP A 1 95 ? -11.512 -17.127 49.229 1.00 75.50 95 ASP A O 1
ATOM 694 N N . PRO A 1 96 ? -9.898 -17.632 47.737 1.00 59.44 96 PRO A N 1
ATOM 695 C CA . PRO A 1 96 ? -10.588 -17.142 46.531 1.00 59.44 96 PRO A CA 1
ATOM 696 C C . PRO A 1 96 ? -11.859 -17.928 46.132 1.00 59.44 96 PRO A C 1
ATOM 698 O O . PRO A 1 96 ? -12.216 -17.997 44.962 1.00 59.44 96 PRO A O 1
ATOM 701 N N . GLY A 1 97 ? -12.552 -18.551 47.087 1.00 57.28 97 GLY A N 1
ATOM 702 C CA . GLY A 1 97 ? -13.684 -19.453 46.855 1.00 57.28 97 GLY A CA 1
ATOM 703 C C . GLY A 1 97 ? -15.076 -18.821 46.934 1.00 57.28 97 GLY A C 1
ATOM 704 O O . GLY A 1 97 ? -16.054 -19.564 46.975 1.00 57.28 97 GLY A O 1
ATOM 705 N N . SER A 1 98 ? -15.202 -17.492 47.005 1.00 60.12 98 SER A N 1
ATOM 706 C CA . SER A 1 98 ? -16.519 -16.846 47.092 1.00 60.12 98 SER A CA 1
ATOM 707 C C . SER A 1 98 ? -17.105 -16.597 45.695 1.00 60.12 98 SER A C 1
ATOM 709 O O . SER A 1 98 ? -16.520 -15.821 44.941 1.00 60.12 98 SER A O 1
ATOM 711 N N . PRO A 1 99 ? -18.238 -17.226 45.321 1.00 58.97 99 PRO A N 1
ATOM 712 C CA . PRO A 1 99 ? -18.919 -16.917 44.067 1.00 58.97 99 PRO A CA 1
ATOM 713 C C . PRO A 1 99 ? -19.417 -15.465 44.100 1.00 58.97 99 PRO A C 1
ATOM 715 O O . PRO A 1 99 ? -20.028 -15.042 45.078 1.00 58.97 99 PRO A O 1
ATOM 718 N N . THR A 1 100 ? -19.140 -14.713 43.037 1.00 62.62 100 THR A N 1
ATOM 719 C CA . THR A 1 100 ? -19.606 -13.334 42.821 1.00 62.62 100 THR A CA 1
ATOM 720 C C . THR A 1 100 ? -20.581 -13.323 41.649 1.00 62.62 100 THR A C 1
ATOM 722 O O . THR A 1 100 ? -20.372 -14.034 40.661 1.00 62.62 100 THR A O 1
ATOM 725 N N . ILE A 1 101 ? -21.663 -12.552 41.760 1.00 59.25 101 ILE A N 1
ATOM 726 C CA . ILE A 1 101 ? -22.574 -12.276 40.637 1.00 59.25 101 ILE A CA 1
ATOM 727 C C . ILE A 1 101 ? -22.174 -11.010 39.867 1.00 59.25 101 ILE A C 1
ATOM 729 O O . ILE A 1 101 ? -22.678 -10.779 38.769 1.00 59.25 101 ILE A O 1
ATOM 733 N N . GLN A 1 102 ? -21.256 -10.206 40.411 1.00 55.94 102 GLN A N 1
ATOM 734 C CA . GLN A 1 102 ? -20.667 -9.032 39.765 1.00 55.94 102 GLN A CA 1
ATOM 735 C C . GLN A 1 102 ? -19.421 -9.429 38.959 1.00 55.94 102 GLN A C 1
ATOM 737 O O . GLN A 1 102 ? -18.283 -9.114 39.302 1.00 55.94 102 GLN A O 1
ATOM 742 N N . TRP A 1 103 ? -19.647 -10.141 37.859 1.00 55.72 103 TRP A N 1
ATOM 743 C CA . TRP A 1 103 ? -18.625 -10.413 36.850 1.00 55.72 103 TRP A CA 1
ATOM 744 C C . TRP A 1 103 ? -18.556 -9.228 35.876 1.00 55.72 103 TRP A C 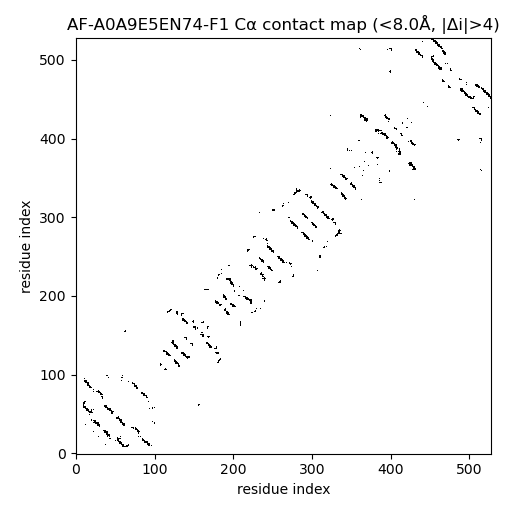1
ATOM 746 O O . TRP A 1 103 ? -19.573 -8.808 35.322 1.00 55.72 103 TRP A O 1
ATOM 756 N N . GLN A 1 104 ? -17.358 -8.689 35.657 1.00 60.97 104 GLN A N 1
ATOM 757 C CA . GLN A 1 104 ? -17.053 -7.878 34.481 1.00 60.97 104 GLN A CA 1
ATOM 758 C C . GLN A 1 104 ? -16.232 -8.761 33.546 1.00 60.97 104 GLN A C 1
ATOM 760 O O . GLN A 1 104 ? -15.134 -9.186 33.905 1.00 60.97 104 GLN A O 1
ATOM 765 N N . GLU A 1 105 ? -16.780 -9.083 32.374 1.00 65.25 105 GLU A N 1
ATOM 766 C CA . GLU A 1 105 ? -15.992 -9.759 31.348 1.00 65.25 105 GLU A CA 1
ATOM 767 C C . GLU A 1 105 ? -15.047 -8.748 30.710 1.00 65.25 105 GLU A C 1
ATOM 769 O O . GLU A 1 105 ? -15.450 -7.633 30.372 1.00 65.25 105 GLU A O 1
ATOM 774 N N . GLU A 1 106 ? -13.793 -9.143 30.512 1.00 72.50 106 GLU A N 1
ATOM 775 C CA . GLU A 1 106 ? -12.910 -8.407 29.612 1.00 72.50 106 GLU A CA 1
ATOM 776 C C . GLU A 1 106 ? -13.569 -8.356 28.223 1.00 72.50 106 GLU A C 1
ATOM 778 O O . GLU A 1 106 ? -14.204 -9.323 27.826 1.00 72.50 106 GLU A O 1
ATOM 783 N N . PHE A 1 107 ? -13.467 -7.239 27.494 1.00 78.94 107 PHE A N 1
ATOM 784 C CA . PHE A 1 107 ? -14.017 -7.121 26.131 1.00 78.94 107 PHE A CA 1
ATOM 785 C C . PHE A 1 107 ? -13.028 -7.576 25.046 1.00 78.94 107 PHE A C 1
ATOM 787 O O . PHE A 1 107 ? -13.349 -7.589 23.866 1.00 78.94 107 PHE A O 1
ATOM 794 N N . PHE A 1 108 ? -11.789 -7.892 25.403 1.00 84.50 108 PHE A N 1
ATOM 795 C CA . PHE A 1 108 ? -10.852 -8.604 24.541 1.00 84.50 108 PHE A CA 1
ATOM 796 C C . PHE A 1 108 ? -9.773 -9.219 25.426 1.00 84.50 108 PHE A C 1
ATOM 798 O O . PHE A 1 108 ? -9.308 -8.603 26.384 1.00 84.50 108 PHE A O 1
ATOM 805 N N . SER A 1 109 ? -9.380 -10.448 25.117 1.00 82.88 109 SER A N 1
ATOM 806 C CA . SER A 1 109 ? -8.442 -11.236 25.919 1.00 82.88 109 SER A CA 1
ATOM 807 C C . SER A 1 109 ? -7.870 -12.372 25.076 1.00 82.88 109 SER A C 1
ATOM 809 O O . SER A 1 109 ? -8.309 -12.608 23.950 1.00 82.88 109 SER A O 1
ATOM 811 N N . SER A 1 110 ? -6.934 -13.148 25.623 1.00 83.69 110 SER A N 1
ATOM 812 C CA . SER A 1 110 ? -6.433 -14.358 24.954 1.00 83.69 110 SER A CA 1
ATOM 813 C C . SER A 1 110 ? -7.532 -15.384 24.644 1.00 83.69 110 SER A C 1
ATOM 815 O O . SER A 1 110 ? -7.375 -16.177 23.719 1.00 83.69 110 SER A O 1
ATOM 817 N N . ARG A 1 111 ? -8.648 -15.368 25.389 1.00 82.75 111 ARG A N 1
ATOM 818 C CA . ARG A 1 111 ? -9.803 -16.249 25.162 1.00 82.75 111 ARG A CA 1
ATOM 819 C C . ARG A 1 111 ? -10.757 -15.707 24.100 1.00 82.75 111 ARG A C 1
ATOM 821 O O . ARG A 1 111 ? -11.322 -16.488 23.343 1.00 82.75 111 ARG A O 1
ATOM 828 N N . GLN A 1 112 ? -10.964 -14.397 24.082 1.00 82.19 112 GLN A N 1
ATOM 829 C CA . GLN A 1 112 ? -11.948 -13.741 23.221 1.00 82.19 112 GLN A CA 1
ATOM 830 C C . GLN A 1 112 ? -11.381 -13.235 21.887 1.00 82.19 112 GLN A C 1
ATOM 832 O O . GLN A 1 112 ? -12.131 -12.922 20.963 1.00 82.19 112 GLN A O 1
ATOM 837 N N . GLY A 1 113 ? -10.054 -13.171 21.784 1.00 87.50 113 GLY A N 1
ATOM 838 C CA . GLY A 1 113 ? -9.346 -12.561 20.669 1.00 87.50 113 GLY A CA 1
ATOM 839 C C . GLY A 1 113 ? -9.034 -11.087 20.923 1.00 87.50 113 GLY A C 1
ATOM 840 O O . GLY A 1 113 ? -9.689 -10.412 21.716 1.00 87.50 113 GLY A O 1
ATOM 841 N N . TYR A 1 114 ? -7.998 -10.605 20.243 1.00 91.62 114 TYR A N 1
ATOM 842 C CA . TYR A 1 114 ? -7.559 -9.211 20.264 1.00 91.62 114 TYR A CA 1
ATOM 843 C C . TYR A 1 114 ? -8.055 -8.484 19.005 1.00 91.62 114 TYR A C 1
ATOM 845 O O . TYR A 1 114 ? -8.300 -9.146 17.995 1.00 91.62 114 TYR A O 1
ATOM 853 N N . PRO A 1 115 ? -8.205 -7.147 19.040 1.00 93.62 115 PRO A N 1
ATOM 854 C CA . PRO A 1 115 ? -8.540 -6.371 17.848 1.00 93.62 115 PRO A CA 1
ATOM 855 C C . PRO A 1 115 ? -7.476 -6.548 16.759 1.00 93.62 115 PRO A C 1
ATOM 857 O O . PRO A 1 115 ? -6.278 -6.477 17.039 1.00 93.62 115 PRO A O 1
ATOM 860 N N . GLU A 1 116 ? -7.909 -6.740 15.513 1.00 92.62 116 GLU A N 1
ATOM 861 C CA . GLU A 1 116 ? -6.993 -6.887 14.371 1.00 92.62 116 GLU A CA 1
ATOM 862 C C . GLU A 1 116 ? -6.492 -5.538 13.837 1.00 92.62 116 GLU A C 1
ATOM 864 O O . GLU A 1 116 ? -5.50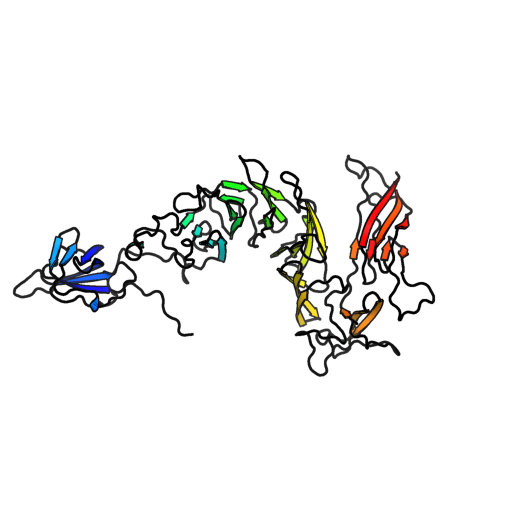3 -5.484 13.106 1.00 92.62 116 GLU A O 1
ATOM 869 N N . SER A 1 117 ? -7.159 -4.438 14.199 1.00 92.88 117 SER A N 1
ATOM 870 C CA . SER A 1 117 ? -6.859 -3.112 13.668 1.00 92.88 117 SER A CA 1
ATOM 871 C C . SER A 1 117 ? -6.822 -2.047 14.753 1.00 92.88 117 SER A C 1
ATOM 873 O O . SER A 1 117 ? -7.674 -1.987 15.647 1.00 92.88 117 SER A O 1
ATOM 875 N N . VAL A 1 118 ? -5.816 -1.181 14.640 1.00 94.06 118 VAL A N 1
ATOM 876 C CA . VAL A 1 118 ? -5.557 -0.076 15.555 1.00 94.06 118 VAL A CA 1
ATOM 877 C C . VAL A 1 118 ? -5.274 1.200 14.776 1.00 94.06 118 VAL A C 1
ATOM 879 O O . VAL A 1 118 ? -4.517 1.209 13.801 1.00 94.06 118 VAL A O 1
ATOM 882 N N . SER A 1 119 ? -5.850 2.304 15.229 1.00 94.25 119 SER A N 1
ATOM 883 C CA . SER A 1 119 ? -5.530 3.635 14.729 1.00 94.25 119 SER A CA 1
ATOM 884 C C . SER A 1 119 ? -5.427 4.635 15.871 1.00 94.25 119 SER A C 1
ATOM 886 O O . SER A 1 119 ? -5.775 4.352 17.016 1.00 94.25 119 SER A O 1
ATOM 888 N N . TYR A 1 120 ? -4.878 5.807 15.572 1.00 92.94 120 TYR A N 1
ATOM 889 C CA . TYR A 1 120 ? -4.778 6.897 16.527 1.00 92.94 120 TYR A CA 1
ATOM 890 C C . TYR A 1 120 ? -5.292 8.165 15.870 1.00 92.94 120 TYR A C 1
ATOM 892 O O . TYR A 1 120 ? -4.823 8.545 14.795 1.00 92.94 120 TYR A O 1
ATOM 900 N N . ASP A 1 121 ? -6.254 8.810 16.512 1.00 91.56 121 ASP A N 1
ATOM 901 C CA . ASP A 1 121 ? -6.813 10.071 16.048 1.00 91.56 121 ASP A CA 1
ATOM 902 C C . ASP A 1 121 ? -7.248 10.922 17.240 1.00 91.56 121 ASP A C 1
ATOM 904 O O . ASP A 1 121 ? -7.744 10.403 18.239 1.00 91.56 121 ASP A O 1
ATOM 908 N N . ARG A 1 122 ? -7.059 12.244 17.138 1.00 87.50 122 ARG A N 1
ATOM 909 C CA . ARG A 1 122 ? -7.538 13.229 18.131 1.00 87.50 122 ARG A CA 1
ATOM 910 C C . ARG A 1 122 ? -7.201 12.888 19.593 1.00 87.50 122 ARG A C 1
ATOM 912 O O . ARG A 1 122 ? -7.994 13.130 20.497 1.00 87.50 122 ARG A O 1
ATOM 919 N N . GLY A 1 123 ? -6.012 12.340 19.838 1.00 90.25 123 GLY A N 1
ATOM 920 C CA . GLY A 1 123 ? -5.571 12.016 21.196 1.00 90.25 123 GLY A CA 1
ATOM 921 C C . GLY A 1 123 ? -6.108 10.693 21.751 1.00 90.25 123 GLY A C 1
ATOM 922 O O . GLY A 1 123 ? -5.896 10.426 22.933 1.00 90.25 123 GLY A O 1
ATOM 923 N N . ARG A 1 124 ? -6.803 9.890 20.934 1.00 92.75 124 ARG A N 1
ATOM 924 C CA . ARG A 1 124 ? -7.405 8.608 21.316 1.00 92.75 124 ARG A CA 1
ATOM 925 C C . ARG A 1 124 ? -6.786 7.465 20.514 1.00 92.75 124 ARG A C 1
ATOM 927 O O . ARG A 1 124 ? -6.627 7.568 19.297 1.00 92.75 124 ARG A O 1
ATOM 934 N N . LEU A 1 125 ? -6.474 6.368 21.197 1.00 95.19 125 LEU A N 1
ATOM 935 C CA . LEU A 1 125 ? -6.192 5.077 20.578 1.00 95.19 125 LEU A CA 1
ATOM 936 C C . LEU A 1 125 ? -7.522 4.403 20.241 1.00 95.19 125 LEU A C 1
ATOM 938 O O . LEU A 1 125 ? -8.420 4.377 21.078 1.00 95.19 125 LEU A O 1
ATOM 942 N N . ILE A 1 126 ? -7.658 3.884 19.028 1.00 95.69 126 ILE A N 1
ATOM 943 C CA . ILE A 1 126 ? -8.910 3.337 18.509 1.00 95.69 126 ILE A CA 1
ATOM 944 C C . ILE A 1 126 ? -8.675 1.891 18.107 1.00 95.69 126 ILE A C 1
ATOM 946 O O . ILE A 1 126 ? -7.772 1.609 17.320 1.00 95.69 126 ILE A O 1
ATOM 950 N N . PHE A 1 127 ? -9.499 0.989 18.622 1.00 95.88 127 PHE A N 1
ATOM 951 C CA . PHE A 1 127 ? -9.490 -0.426 18.280 1.00 95.88 127 PHE A CA 1
ATOM 952 C C . PHE A 1 127 ? -10.746 -0.802 17.501 1.00 95.88 127 PHE A C 1
ATOM 954 O O . PHE A 1 127 ? -11.852 -0.354 17.818 1.00 95.88 127 PHE A O 1
ATOM 961 N N . THR A 1 128 ? -10.553 -1.635 16.481 1.00 94.94 128 THR A N 1
ATOM 962 C CA . THR A 1 128 ? -11.605 -2.158 15.598 1.00 94.94 128 THR A CA 1
ATOM 963 C C . THR A 1 128 ? -11.289 -3.591 15.178 1.00 94.94 128 THR A C 1
ATOM 965 O O . THR A 1 128 ? -10.245 -4.129 15.554 1.00 94.94 128 THR A O 1
ATOM 968 N N . ALA A 1 129 ? -12.185 -4.210 14.403 1.00 93.12 129 ALA A N 1
ATOM 969 C CA . ALA A 1 129 ? -12.061 -5.593 13.949 1.00 93.12 129 ALA A CA 1
ATOM 970 C C . ALA A 1 129 ? -11.910 -6.584 15.120 1.00 93.12 129 ALA A C 1
ATOM 972 O O . ALA A 1 129 ? -10.983 -7.390 15.166 1.00 93.12 129 ALA A O 1
ATOM 973 N N . PHE A 1 130 ? -12.816 -6.501 16.100 1.00 92.25 130 PHE A N 1
ATOM 974 C CA . PHE A 1 130 ? -12.867 -7.463 17.202 1.00 92.25 130 PHE A CA 1
ATOM 975 C C . PHE A 1 130 ? -13.501 -8.783 16.731 1.00 92.25 130 PHE A C 1
ATOM 977 O O . PHE A 1 130 ? -14.617 -8.745 16.208 1.00 92.25 130 PHE A O 1
ATOM 984 N N . PRO A 1 131 ? -12.880 -9.954 16.978 1.00 89.94 131 PRO A N 1
ATOM 985 C CA . PRO A 1 131 ? -13.416 -11.245 16.528 1.00 89.94 131 PRO A CA 1
ATOM 986 C C . PRO A 1 131 ? -14.826 -11.568 17.045 1.00 89.94 131 PRO A C 1
ATOM 988 O O . PRO A 1 131 ? -15.633 -12.158 16.333 1.00 89.94 131 PRO A O 1
ATOM 991 N N . GLN A 1 132 ? -15.138 -11.162 18.277 1.00 87.38 132 GLN A N 1
ATOM 992 C CA . GLN A 1 132 ? -16.436 -11.410 18.918 1.00 87.38 132 GLN A CA 1
ATOM 993 C C . GLN A 1 132 ? -17.501 -10.341 18.639 1.00 87.38 132 GLN A C 1
ATOM 995 O O . GLN A 1 132 ? -18.682 -10.566 18.894 1.00 87.38 132 GLN A O 1
ATOM 1000 N N . ALA A 1 133 ? -17.089 -9.174 18.143 1.00 89.38 133 ALA A N 1
ATOM 1001 C CA . ALA A 1 133 ? -17.955 -8.020 17.931 1.00 89.38 133 ALA A CA 1
ATOM 1002 C C . ALA A 1 133 ? -17.418 -7.187 16.761 1.00 89.38 133 ALA A C 1
ATOM 1004 O O . ALA A 1 133 ? -16.831 -6.119 16.938 1.00 89.38 133 ALA A O 1
ATOM 1005 N N . THR A 1 134 ? -17.602 -7.693 15.540 1.00 91.31 134 THR A N 1
ATOM 1006 C CA . THR A 1 134 ? -16.987 -7.109 14.336 1.00 91.31 134 THR A CA 1
ATOM 1007 C C . THR A 1 134 ? -17.507 -5.711 13.996 1.00 91.31 134 THR A C 1
ATOM 1009 O O . THR A 1 134 ? -16.855 -4.977 13.255 1.00 91.31 134 THR A O 1
ATOM 1012 N N . ASN A 1 135 ? -18.636 -5.316 14.590 1.00 93.19 135 ASN A N 1
ATOM 1013 C CA . ASN A 1 135 ? -19.257 -4.002 14.465 1.00 93.19 135 ASN A CA 1
ATOM 1014 C C . ASN A 1 135 ? -18.940 -3.041 15.624 1.00 93.19 135 ASN A C 1
ATOM 1016 O O . ASN A 1 135 ? -19.544 -1.969 15.698 1.00 93.19 135 ASN A O 1
ATOM 1020 N N . ALA A 1 136 ? -18.045 -3.417 16.537 1.00 92.94 136 ALA A N 1
ATOM 1021 C CA . ALA A 1 136 ? -17.655 -2.579 17.658 1.00 92.94 136 ALA A CA 1
ATOM 1022 C C . ALA A 1 136 ? -16.476 -1.665 17.316 1.00 92.94 136 ALA A C 1
ATOM 1024 O O . ALA A 1 136 ? -15.527 -2.062 16.633 1.00 92.94 136 ALA A O 1
ATOM 1025 N N . ILE A 1 137 ? -16.519 -0.451 17.859 1.00 94.31 137 ILE A N 1
ATOM 1026 C CA . ILE A 1 137 ? -15.396 0.479 17.874 1.00 94.31 137 ILE A CA 1
ATOM 1027 C C . ILE A 1 137 ? -15.166 0.914 19.316 1.00 94.31 137 ILE A C 1
ATOM 1029 O O . ILE A 1 137 ? -16.100 1.287 20.030 1.00 94.31 137 ILE A O 1
ATOM 1033 N N . LEU A 1 138 ? -13.905 0.874 19.730 1.00 93.75 138 LEU A N 1
ATOM 1034 C CA . LEU A 1 138 ? -13.482 1.262 21.064 1.00 93.75 138 LEU A CA 1
ATOM 1035 C C . LEU A 1 138 ? -12.446 2.381 20.956 1.00 93.75 138 LEU A C 1
ATOM 1037 O O . LEU A 1 138 ? -11.388 2.177 20.367 1.00 93.75 138 LEU A O 1
ATOM 1041 N N . TRP A 1 139 ? -12.720 3.540 21.552 1.00 94.19 139 TRP A N 1
ATOM 1042 C CA . TRP A 1 139 ? -11.766 4.641 21.669 1.00 94.19 139 TRP A CA 1
ATOM 1043 C C . TRP A 1 139 ? -11.290 4.776 23.115 1.00 94.19 139 TRP A C 1
ATOM 1045 O O . TRP A 1 139 ? -12.096 4.789 24.047 1.00 94.19 139 TRP A O 1
ATOM 1055 N N . SER A 1 140 ? -9.986 4.958 23.306 1.00 92.69 140 SER A N 1
ATOM 1056 C CA . SER A 1 140 ? -9.397 5.248 24.612 1.00 92.69 140 SER A CA 1
ATOM 1057 C C . SER A 1 140 ? -9.820 6.624 25.107 1.00 92.69 140 SER A C 1
ATOM 1059 O O . SER A 1 140 ? -10.245 7.473 24.320 1.00 92.69 140 SER A O 1
ATOM 1061 N N . GLN A 1 141 ? -9.612 6.889 26.393 1.00 90.06 141 GLN A N 1
ATOM 1062 C CA . GLN A 1 141 ? -9.639 8.243 26.941 1.00 90.06 141 GLN A CA 1
ATOM 1063 C C . GLN A 1 141 ? -8.629 9.151 26.210 1.00 90.06 141 GLN A C 1
ATOM 1065 O O . GLN A 1 141 ? -7.570 8.693 25.761 1.00 90.06 141 GLN A O 1
ATOM 1070 N N . ILE A 1 142 ? -8.948 10.443 26.084 1.00 90.00 142 ILE A N 1
ATOM 1071 C CA . ILE A 1 142 ? -8.052 11.431 25.461 1.00 90.00 142 ILE A CA 1
ATOM 1072 C C . ILE A 1 142 ? -6.779 11.577 26.300 1.00 90.00 142 ILE A C 1
ATOM 1074 O O . ILE A 1 142 ? -6.839 11.768 27.511 1.00 90.00 142 ILE A O 1
ATOM 1078 N N . GLY A 1 143 ? -5.613 11.494 25.655 1.00 86.69 143 GLY A N 1
ATOM 1079 C CA . GLY A 1 143 ? -4.313 11.664 26.316 1.00 86.69 143 GLY A CA 1
ATOM 1080 C C . GLY A 1 143 ? -3.894 10.493 27.214 1.00 86.69 143 GLY A C 1
ATOM 1081 O O . GLY A 1 143 ? -2.798 10.524 27.767 1.00 86.69 143 GLY A O 1
ATOM 1082 N N . SER A 1 144 ? -4.725 9.451 27.321 1.00 88.19 144 SER A N 1
ATOM 1083 C CA . SER A 1 144 ? -4.465 8.240 28.104 1.00 88.19 144 SER A CA 1
ATOM 1084 C C . SER A 1 144 ? -4.785 6.994 27.259 1.00 88.19 144 SER A C 1
ATOM 1086 O O . SER A 1 144 ? -5.864 6.409 27.378 1.00 88.19 144 SER A O 1
ATOM 1088 N N . PRO A 1 145 ? -3.872 6.587 26.349 1.00 87.62 145 PRO A N 1
ATOM 1089 C CA . PRO A 1 145 ? -4.127 5.543 25.346 1.00 87.62 145 PRO A CA 1
ATOM 1090 C C . PRO A 1 145 ? -4.297 4.131 25.925 1.00 87.62 145 PRO A C 1
ATOM 1092 O O . PRO A 1 145 ? -4.678 3.212 25.209 1.00 87.62 145 PRO A O 1
ATOM 1095 N N . ASN A 1 146 ? -4.007 3.942 27.210 1.00 85.12 146 ASN A N 1
ATOM 1096 C CA . ASN A 1 146 ? -4.183 2.693 27.948 1.00 85.12 146 ASN A CA 1
ATOM 1097 C C . ASN A 1 146 ? -5.477 2.660 28.784 1.00 85.12 146 ASN A C 1
ATOM 1099 O O . ASN A 1 146 ? -5.742 1.654 29.437 1.00 85.12 146 ASN A O 1
ATOM 1103 N N . SER A 1 147 ? -6.265 3.739 28.790 1.00 84.75 147 SER A N 1
ATOM 1104 C CA . SER A 1 147 ? -7.494 3.860 29.577 1.00 84.75 147 SER A CA 1
ATOM 1105 C C . SER A 1 147 ? -8.727 3.654 28.695 1.00 84.75 147 SER A C 1
ATOM 1107 O O . SER A 1 147 ? -9.001 4.456 27.801 1.00 84.75 147 SER A O 1
ATOM 1109 N N . PHE A 1 148 ? -9.479 2.584 28.965 1.00 85.00 148 PHE A N 1
ATOM 1110 C CA . PHE A 1 148 ? -10.695 2.185 28.237 1.00 85.00 148 PHE A CA 1
ATOM 1111 C C . PHE A 1 148 ? -11.908 2.021 29.167 1.00 85.00 148 PHE A C 1
ATOM 1113 O O . PHE A 1 148 ? -12.772 1.178 28.951 1.00 85.00 148 PHE A O 1
ATOM 1120 N N . TRP A 1 149 ? -11.968 2.817 30.234 1.00 78.62 149 TRP A N 1
ATOM 1121 C CA . TRP A 1 149 ? -13.062 2.771 31.202 1.00 78.62 149 TRP A CA 1
ATOM 1122 C C . TRP A 1 149 ? -14.299 3.501 30.665 1.00 78.62 149 TRP A C 1
ATOM 1124 O O . TRP A 1 149 ? -14.290 4.726 30.531 1.00 78.62 149 TRP A O 1
ATOM 1134 N N . ILE A 1 150 ? -15.342 2.736 30.329 1.00 75.56 150 ILE A N 1
ATOM 1135 C CA . ILE A 1 150 ? -16.540 3.225 29.621 1.00 75.56 150 ILE A CA 1
ATOM 1136 C C . ILE A 1 150 ? -17.692 3.562 30.582 1.00 75.56 150 ILE A C 1
ATOM 1138 O O . ILE A 1 150 ? -18.547 4.370 30.231 1.00 75.56 150 ILE A O 1
ATOM 1142 N N . ASP A 1 151 ? -17.735 2.979 31.786 1.00 66.81 151 ASP A N 1
ATOM 1143 C CA . ASP A 1 151 ? -18.876 3.121 32.696 1.00 66.81 151 ASP A CA 1
ATOM 1144 C C . ASP A 1 151 ? -18.530 3.738 34.061 1.00 66.81 151 ASP A C 1
ATOM 1146 O O . ASP A 1 151 ? -17.378 3.838 34.489 1.00 66.81 151 ASP A O 1
ATOM 1150 N N . THR A 1 152 ? -19.584 4.141 34.766 1.00 50.59 152 THR A N 1
ATOM 1151 C CA . THR A 1 152 ? -19.528 4.673 36.128 1.00 50.59 152 THR A CA 1
ATOM 1152 C C . THR A 1 152 ? -19.362 3.592 37.203 1.00 50.59 152 THR A C 1
ATOM 1154 O O . THR A 1 152 ? -19.149 3.933 38.363 1.00 50.59 152 THR A O 1
ATOM 1157 N N . VAL A 1 153 ? -19.413 2.296 36.874 1.00 50.38 153 VAL A N 1
ATOM 1158 C CA . VAL A 1 153 ? -19.136 1.208 37.835 1.00 50.38 153 VAL A CA 1
ATOM 1159 C C . VAL A 1 153 ? -17.623 0.987 37.968 1.00 50.38 153 VAL A C 1
ATOM 1161 O O 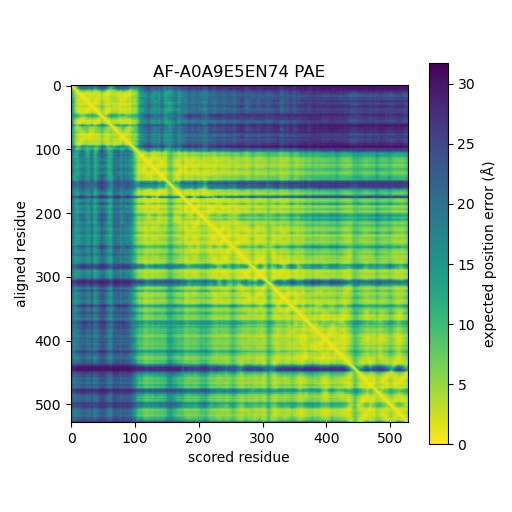. VAL A 1 153 ? -17.120 0.825 39.082 1.00 50.38 153 VAL A O 1
ATOM 1164 N N . ALA A 1 154 ? -16.867 1.140 36.876 1.00 53.53 154 ALA A N 1
ATOM 1165 C CA . ALA A 1 154 ? -15.411 1.298 36.857 1.00 53.53 154 ALA A CA 1
ATOM 1166 C C . ALA A 1 154 ? -14.939 2.535 37.649 1.00 53.53 154 ALA A C 1
ATOM 1168 O O . ALA A 1 154 ? -13.785 2.618 38.084 1.00 53.53 154 ALA A O 1
ATOM 1169 N N . ALA A 1 155 ? -15.851 3.478 37.912 1.00 43.75 155 ALA A N 1
ATOM 1170 C CA . ALA A 1 155 ? -15.576 4.690 38.665 1.00 43.75 155 ALA A CA 1
ATOM 1171 C C . ALA A 1 155 ? -15.342 4.482 40.170 1.00 43.75 155 ALA A C 1
ATOM 1173 O O . ALA A 1 155 ? -14.999 5.445 40.856 1.00 43.75 155 ALA A O 1
ATOM 1174 N N . SER A 1 156 ? -15.442 3.252 40.695 1.00 46.53 156 SER A N 1
ATOM 1175 C CA . SER A 1 156 ? -14.971 2.957 42.058 1.00 46.53 156 SER A CA 1
ATOM 1176 C C . SER A 1 156 ? -13.472 3.246 42.228 1.00 46.53 156 SER A C 1
ATOM 1178 O O . SER A 1 156 ? -13.044 3.607 43.322 1.00 46.53 156 SER A O 1
ATOM 1180 N N . THR A 1 157 ? -12.697 3.167 41.137 1.00 49.59 157 THR A N 1
ATOM 1181 C CA . THR A 1 157 ? -11.272 3.548 41.090 1.00 49.59 157 THR A CA 1
ATOM 1182 C C . THR A 1 157 ? -10.997 4.868 40.359 1.00 49.59 157 THR A C 1
ATOM 1184 O O . THR A 1 157 ? -9.914 5.429 40.522 1.00 49.59 157 THR A O 1
ATOM 1187 N N . GLN A 1 158 ? -11.954 5.383 39.571 1.00 55.47 158 GLN A N 1
ATOM 1188 C CA . GLN A 1 158 ? -11.844 6.620 38.779 1.00 55.47 158 GLN A CA 1
ATOM 1189 C C . GLN A 1 158 ? -13.188 7.380 38.738 1.00 55.47 158 GLN A C 1
ATOM 1191 O O . GLN A 1 158 ? -13.943 7.223 37.775 1.00 55.47 158 GLN A O 1
ATOM 1196 N N . PRO A 1 159 ? -13.523 8.195 39.758 1.00 49.75 159 PRO A N 1
ATOM 1197 C CA . PRO A 1 159 ? -14.765 8.975 39.808 1.00 49.75 159 PRO A CA 1
ATOM 1198 C C . PRO A 1 159 ? -14.831 9.974 38.637 1.00 49.75 159 PRO A C 1
ATOM 1200 O O . PRO A 1 159 ? -14.330 11.089 38.731 1.00 49.75 159 PRO A O 1
ATOM 1203 N N . GLY A 1 160 ? -15.401 9.549 37.505 1.00 54.59 160 GLY A N 1
ATOM 1204 C CA . GLY A 1 160 ? -15.438 10.313 36.250 1.00 54.59 160 GLY A CA 1
ATOM 1205 C C . GLY A 1 160 ? -15.451 9.469 34.968 1.00 54.59 160 GLY A C 1
ATOM 1206 O O . GLY A 1 160 ? -15.748 10.009 33.904 1.00 54.59 160 GLY A O 1
ATOM 1207 N N . ALA A 1 161 ? -15.170 8.161 35.051 1.00 63.78 161 ALA A N 1
ATOM 1208 C CA . ALA A 1 161 ? -15.235 7.255 33.902 1.00 63.78 161 ALA A CA 1
ATOM 1209 C C . ALA A 1 161 ? -16.631 7.250 33.245 1.00 63.78 161 ALA A C 1
ATOM 1211 O O . ALA A 1 161 ? -17.655 7.206 33.929 1.00 63.78 161 ALA A O 1
ATOM 1212 N N . GLY A 1 162 ? -16.659 7.358 31.913 1.00 66.31 162 GLY A N 1
ATOM 1213 C CA . GLY A 1 162 ? -17.876 7.386 31.090 1.00 66.31 162 GLY A CA 1
ATOM 1214 C C . GLY A 1 162 ? -18.710 8.674 31.154 1.00 66.31 162 GLY A C 1
ATOM 1215 O O . GLY A 1 162 ? -19.622 8.841 30.350 1.00 66.31 162 GLY A O 1
ATOM 1216 N N . GLY A 1 163 ? -18.418 9.591 32.085 1.00 72.69 163 GLY A N 1
ATOM 1217 C CA . GLY A 1 163 ? -19.226 10.795 32.321 1.00 72.69 163 GLY A CA 1
ATOM 1218 C C . GLY A 1 163 ? -18.678 12.079 31.695 1.00 72.69 163 GLY A C 1
ATOM 1219 O O . GLY A 1 163 ? -19.430 13.032 31.499 1.00 72.69 163 GLY A O 1
ATOM 1220 N N . ASN A 1 164 ? -17.382 12.116 31.377 1.00 82.88 164 ASN A N 1
ATOM 1221 C CA . ASN A 1 164 ? -16.716 13.313 30.864 1.00 82.88 164 ASN A CA 1
ATOM 1222 C C . ASN A 1 164 ? -16.507 13.254 29.345 1.00 82.88 164 ASN A C 1
ATOM 1224 O O . ASN A 1 164 ? -16.367 12.182 28.759 1.00 82.88 164 ASN A O 1
ATOM 1228 N N . ALA A 1 165 ? -16.381 14.424 28.713 1.00 85.69 165 ALA A N 1
ATOM 1229 C CA . ALA A 1 165 ? -16.134 14.551 27.273 1.00 85.69 165 ALA A CA 1
ATOM 1230 C C . ALA A 1 165 ? -14.851 13.838 26.790 1.00 85.69 165 ALA A C 1
ATOM 1232 O O . ALA A 1 165 ? -14.752 13.403 25.641 1.00 85.69 165 ALA A O 1
ATOM 1233 N N . ASP A 1 166 ? -13.859 13.703 27.671 1.00 87.25 166 ASP A N 1
ATOM 1234 C CA . ASP A 1 166 ? -12.574 13.061 27.402 1.00 87.25 166 ASP A CA 1
ATOM 1235 C C . ASP A 1 166 ? -12.568 11.550 27.679 1.00 87.25 166 ASP A C 1
ATOM 1237 O O . ASP A 1 166 ? -11.619 10.877 27.276 1.00 87.25 166 ASP A O 1
ATOM 1241 N N . SER A 1 167 ? -13.616 11.006 28.307 1.00 88.44 167 SER A N 1
ATOM 1242 C CA . SER A 1 167 ? -13.707 9.592 28.705 1.00 88.44 167 SER A CA 1
ATOM 1243 C C . SER A 1 167 ? -13.670 8.645 27.511 1.00 88.44 167 SER A C 1
ATOM 1245 O O . SER A 1 167 ? -13.965 9.048 26.383 1.00 88.44 167 SER A O 1
ATOM 1247 N N . ALA A 1 168 ? -13.290 7.387 27.751 1.00 89.44 168 ALA A N 1
ATOM 1248 C CA . ALA A 1 168 ? -13.298 6.337 26.736 1.00 89.44 168 ALA A CA 1
ATOM 1249 C C . ALA A 1 168 ? -14.705 6.123 26.156 1.00 89.44 168 ALA A C 1
ATOM 1251 O O . ALA A 1 168 ? -15.711 6.425 26.796 1.00 89.44 168 ALA A O 1
ATOM 1252 N N . ILE A 1 169 ? -14.760 5.622 24.927 1.00 91.62 169 ILE A N 1
ATOM 1253 C CA . ILE A 1 169 ? -15.992 5.492 24.150 1.00 91.62 169 ILE A CA 1
ATOM 1254 C C . ILE A 1 169 ? -16.076 4.068 23.628 1.00 91.62 169 ILE A C 1
ATOM 1256 O O . ILE A 1 169 ? -15.098 3.555 23.087 1.00 91.62 169 ILE A O 1
ATOM 1260 N N . PHE A 1 170 ? -17.252 3.463 23.730 1.00 91.00 170 PHE A N 1
ATOM 1261 C CA . PHE A 1 170 ? -17.554 2.183 23.113 1.00 91.00 170 PHE A CA 1
ATOM 1262 C C . PHE A 1 170 ? -18.884 2.282 22.383 1.00 91.00 170 PHE A C 1
ATOM 1264 O O . PHE A 1 170 ? -19.908 2.545 23.006 1.00 91.00 170 PHE A O 1
ATOM 1271 N N . GLU A 1 171 ? -18.855 2.087 21.070 1.00 91.62 171 GLU A N 1
ATOM 1272 C CA . GLU A 1 171 ? -20.047 2.172 20.230 1.00 91.62 171 GLU A CA 1
ATOM 1273 C C . GLU A 1 171 ? -20.138 0.968 19.303 1.00 91.62 171 GLU A C 1
ATOM 1275 O O . GLU A 1 171 ? -19.132 0.425 18.835 1.00 91.62 171 GLU A O 1
ATOM 1280 N N . LEU A 1 172 ? -21.376 0.584 19.005 1.00 90.69 172 LEU A N 1
ATOM 1281 C CA . LEU A 1 172 ? -21.689 -0.452 18.033 1.00 90.69 172 LEU A CA 1
ATOM 1282 C C . LEU A 1 172 ? -22.294 0.196 16.793 1.00 90.69 172 LEU A C 1
ATOM 1284 O O . LEU A 1 172 ? -23.315 0.882 16.863 1.00 90.69 172 LEU A O 1
ATOM 1288 N N . VAL A 1 173 ? -21.709 -0.074 15.632 1.00 90.06 173 VAL A N 1
ATOM 1289 C CA . VAL A 1 173 ? -22.290 0.348 14.358 1.00 90.06 173 VAL A CA 1
ATOM 1290 C C . VAL A 1 173 ? -23.449 -0.592 14.015 1.00 90.06 173 VAL A C 1
ATOM 1292 O O . VAL A 1 173 ? -23.322 -1.821 14.056 1.00 90.06 173 VAL A O 1
ATOM 1295 N N . SER A 1 174 ? -24.612 -0.025 13.699 1.00 81.19 174 SER A N 1
ATOM 1296 C CA . SER A 1 174 ? -25.811 -0.793 13.357 1.00 81.19 174 SER A CA 1
ATOM 1297 C C . SER A 1 174 ? -25.731 -1.388 11.940 1.00 81.19 174 SER A C 1
ATOM 1299 O O . SER A 1 174 ? -25.043 -0.875 11.059 1.00 81.19 174 SER A O 1
ATOM 1301 N N . GLY A 1 175 ? -26.442 -2.499 11.706 1.00 70.75 175 GLY A N 1
ATOM 1302 C CA . GLY A 1 175 ? -26.556 -3.112 10.372 1.00 70.75 175 GLY A CA 1
ATOM 1303 C C . GLY A 1 175 ? -25.571 -4.247 10.045 1.00 70.75 175 GLY A C 1
ATOM 1304 O O . GLY A 1 175 ? -25.415 -4.555 8.867 1.00 70.75 175 GLY A O 1
ATOM 1305 N N . SER A 1 176 ? -24.956 -4.877 11.062 1.00 60.03 176 SER A N 1
ATOM 1306 C CA . SER A 1 176 ? -24.035 -6.034 10.969 1.00 60.03 176 SER A CA 1
ATOM 1307 C C . SER A 1 176 ? -22.891 -5.812 9.973 1.00 60.03 176 SER A C 1
ATOM 1309 O O . SER A 1 176 ? -22.930 -6.252 8.821 1.00 60.03 176 SER A O 1
ATOM 1311 N N . GLN A 1 177 ? -21.883 -5.058 10.418 1.00 75.31 177 GLN A N 1
ATOM 1312 C CA . GLN A 1 177 ? -20.775 -4.626 9.575 1.00 75.31 177 GLN A CA 1
ATOM 1313 C C . GLN A 1 177 ? -19.442 -5.025 10.182 1.00 75.31 177 GLN A C 1
ATOM 1315 O O . GLN A 1 177 ? -19.182 -4.703 11.334 1.00 75.31 177 GLN A O 1
ATOM 1320 N N . ASP A 1 178 ? -18.596 -5.674 9.387 1.00 90.75 178 ASP A N 1
ATOM 1321 C CA . ASP A 1 178 ? -17.204 -5.905 9.752 1.00 90.75 178 ASP A CA 1
ATOM 1322 C C . ASP A 1 178 ? -16.427 -4.606 9.549 1.00 90.75 178 ASP A C 1
ATOM 1324 O O . ASP A 1 178 ? -16.240 -4.157 8.413 1.00 90.75 178 ASP A O 1
ATOM 1328 N N . ILE A 1 179 ? -16.042 -3.975 10.654 1.00 94.00 179 ILE A N 1
ATOM 1329 C CA . ILE A 1 179 ? -15.296 -2.719 10.670 1.00 94.00 179 ILE A CA 1
ATOM 1330 C C . ILE A 1 179 ? -13.814 -3.049 10.634 1.00 94.00 179 ILE A C 1
ATOM 1332 O O . ILE A 1 179 ? -13.297 -3.656 11.570 1.00 94.00 179 ILE A O 1
ATOM 1336 N N . PHE A 1 180 ? -13.126 -2.615 9.581 1.00 94.50 180 PHE A N 1
ATOM 1337 C CA . PHE A 1 180 ? -11.689 -2.840 9.453 1.00 94.50 180 PHE A CA 1
ATOM 1338 C C . PHE A 1 180 ? -10.865 -1.663 9.944 1.00 94.50 180 PHE A C 1
ATOM 1340 O O . PHE A 1 180 ? -9.838 -1.868 10.578 1.00 94.50 180 PHE A O 1
ATOM 1347 N N . PHE A 1 181 ? -11.273 -0.429 9.639 1.00 95.44 181 PHE A N 1
ATOM 1348 C CA . PHE A 1 181 ? -10.454 0.739 9.956 1.00 95.44 181 PHE A CA 1
ATOM 1349 C C . PHE A 1 181 ? -11.309 1.926 10.372 1.00 95.44 181 PHE A C 1
ATOM 1351 O O . PHE A 1 181 ? -12.362 2.189 9.794 1.00 95.44 181 PHE A O 1
ATOM 1358 N N . VAL A 1 182 ? -10.799 2.697 11.328 1.00 95.25 182 VAL A N 1
ATOM 1359 C CA . VAL A 1 182 ? -11.277 4.047 11.631 1.00 95.25 182 VAL A CA 1
ATOM 1360 C C . VAL A 1 182 ? -10.122 4.996 11.397 1.00 95.25 182 VAL A C 1
ATOM 1362 O O . VAL A 1 182 ? -9.040 4.794 11.943 1.00 95.25 182 VAL A O 1
ATOM 1365 N N . GLN A 1 183 ? -10.322 6.020 10.580 1.00 94.25 183 GLN A N 1
ATOM 1366 C CA . GLN A 1 183 ? -9.252 6.937 10.210 1.00 94.25 183 GLN A CA 1
ATOM 1367 C C . GLN A 1 183 ? -9.746 8.379 10.291 1.00 94.25 183 GLN A C 1
ATOM 1369 O O . GLN A 1 183 ? -10.751 8.751 9.686 1.00 94.25 183 GLN A O 1
ATOM 1374 N N . GLY A 1 184 ? -9.025 9.196 11.058 1.00 92.69 184 GLY A N 1
ATOM 1375 C CA . GLY A 1 184 ? -9.248 10.634 11.110 1.00 92.69 184 GLY A CA 1
ATOM 1376 C C . GLY A 1 184 ? -8.746 11.310 9.843 1.00 92.69 184 GLY A C 1
ATOM 1377 O O . GLY A 1 184 ? -7.645 11.008 9.369 1.00 92.69 184 GLY A O 1
ATOM 1378 N N . TRP A 1 185 ? -9.553 12.222 9.305 1.00 91.69 185 TRP A N 1
ATOM 1379 C CA . TRP A 1 185 ? -9.171 13.104 8.209 1.00 91.69 185 TRP A CA 1
ATOM 1380 C C . TRP A 1 185 ? -10.081 14.334 8.185 1.00 91.69 185 TRP A C 1
ATOM 1382 O O . TRP A 1 185 ? -11.288 14.231 8.415 1.00 91.69 185 TRP A O 1
ATOM 1392 N N . GLN A 1 186 ? -9.501 15.507 7.917 1.00 85.19 186 GLN A N 1
ATOM 1393 C CA . GLN A 1 186 ? -10.209 16.789 7.981 1.00 85.19 186 GLN A CA 1
ATOM 1394 C C . GLN A 1 186 ? -10.928 16.955 9.339 1.00 85.19 186 GLN A C 1
ATOM 1396 O O . GLN A 1 186 ? -10.373 16.665 10.403 1.00 85.19 186 GLN A O 1
ATOM 1401 N N . GLN A 1 187 ? -12.175 17.424 9.324 1.00 84.00 187 GLN A N 1
ATOM 1402 C CA . GLN A 1 187 ? -12.914 17.767 10.535 1.00 84.00 187 GLN A CA 1
ATOM 1403 C C . GLN A 1 187 ? -13.517 16.561 11.269 1.00 84.00 187 GLN A C 1
ATOM 1405 O O . GLN A 1 187 ? -13.836 16.723 12.440 1.00 84.00 187 GLN A O 1
ATOM 1410 N N . GLY A 1 188 ? -13.573 15.357 10.680 1.00 90.75 188 GLY A N 1
ATOM 1411 C CA . GLY A 1 188 ? -14.199 14.181 11.310 1.00 90.75 188 GLY A CA 1
ATOM 1412 C C . GLY A 1 188 ? -13.371 12.894 11.267 1.00 90.75 188 GLY A C 1
ATOM 1413 O O . GLY A 1 188 ? -12.142 12.921 11.124 1.00 90.75 188 GLY A O 1
ATOM 1414 N N . GLN A 1 189 ? -14.065 11.766 11.425 1.00 94.19 189 GLN A N 1
ATOM 1415 C CA . GLN A 1 189 ? -13.513 10.411 11.313 1.00 94.19 189 GLN A CA 1
ATOM 1416 C C . GLN A 1 189 ? -14.286 9.604 10.269 1.00 94.19 189 GLN A C 1
ATOM 1418 O O . GLN A 1 189 ? -15.484 9.804 10.081 1.00 94.19 189 GLN A O 1
ATOM 1423 N N . PHE A 1 190 ? -13.602 8.676 9.609 1.00 95.25 190 PHE A N 1
ATOM 1424 C CA . PHE A 1 190 ? -14.190 7.772 8.629 1.00 95.25 190 PHE A CA 1
ATOM 1425 C C . PHE A 1 190 ? -14.086 6.338 9.122 1.00 95.25 190 PHE A C 1
ATOM 1427 O O . PHE A 1 190 ? -13.003 5.889 9.496 1.00 95.25 190 PHE A O 1
ATOM 1434 N N . VAL A 1 191 ? -15.212 5.634 9.113 1.00 95.12 191 VAL A N 1
ATOM 1435 C CA . VAL A 1 191 ? -15.306 4.218 9.465 1.00 95.12 191 VAL A CA 1
ATOM 1436 C C . VAL A 1 191 ? -15.415 3.421 8.175 1.00 95.12 191 VAL A C 1
ATOM 1438 O O . VAL A 1 191 ? -16.377 3.560 7.417 1.00 95.12 191 VAL A O 1
ATOM 1441 N N . PHE A 1 192 ? -14.414 2.590 7.934 1.00 95.38 192 PHE A N 1
ATOM 1442 C CA . PHE A 1 192 ? -14.301 1.732 6.769 1.00 95.38 192 PHE A CA 1
ATOM 1443 C C . PHE A 1 192 ? -14.741 0.323 7.140 1.00 95.38 192 PHE A C 1
ATOM 1445 O O . PHE A 1 192 ? -14.129 -0.334 7.990 1.00 95.38 192 PHE A O 1
ATOM 1452 N N . THR A 1 193 ? -15.803 -0.141 6.490 1.00 94.81 193 THR A N 1
ATOM 1453 C CA . THR A 1 193 ? -16.373 -1.465 6.720 1.00 94.81 193 THR A CA 1
ATOM 1454 C C . THR A 1 193 ? -16.382 -2.285 5.438 1.00 94.81 193 THR A C 1
ATOM 1456 O O . THR A 1 193 ? -16.245 -1.763 4.330 1.00 94.81 193 THR A O 1
ATOM 1459 N N . ARG A 1 194 ? -16.624 -3.589 5.565 1.00 92.06 194 ARG A N 1
ATOM 1460 C CA . ARG A 1 194 ? -16.811 -4.484 4.413 1.00 92.06 194 ARG A CA 1
ATOM 1461 C C . ARG A 1 194 ? -17.996 -4.102 3.510 1.00 92.06 194 ARG A C 1
ATOM 1463 O O . ARG A 1 194 ? -18.048 -4.557 2.371 1.00 92.06 194 ARG A O 1
ATOM 1470 N N . ARG A 1 195 ? -18.963 -3.313 3.996 1.00 90.44 195 ARG A N 1
ATOM 1471 C CA . ARG A 1 195 ? -20.228 -3.011 3.291 1.00 90.44 195 ARG A CA 1
ATOM 1472 C C . ARG A 1 195 ? -20.438 -1.526 3.001 1.00 90.44 195 ARG A C 1
ATOM 1474 O O . ARG A 1 195 ? -21.487 -1.162 2.477 1.00 90.44 195 ARG A O 1
ATOM 1481 N N . GLY A 1 196 ? -19.514 -0.659 3.386 1.00 92.25 196 GLY A N 1
ATOM 1482 C CA . GLY A 1 196 ? -19.647 0.765 3.132 1.00 92.25 196 GLY A CA 1
ATOM 1483 C C . GLY A 1 196 ? -18.633 1.609 3.881 1.00 92.25 196 GLY A C 1
ATOM 1484 O O . GLY A 1 196 ? -17.838 1.124 4.688 1.00 92.25 196 GLY A O 1
ATOM 1485 N N . VAL A 1 197 ? -18.731 2.910 3.642 1.00 94.44 197 VAL A N 1
ATOM 1486 C CA . VAL A 1 197 ? -17.965 3.924 4.365 1.00 94.44 197 VAL A CA 1
ATOM 1487 C C . VAL A 1 197 ? -18.933 4.823 5.117 1.00 94.44 197 VAL A C 1
ATOM 1489 O O . VAL A 1 197 ? -19.928 5.297 4.554 1.00 94.44 197 VAL A O 1
ATOM 1492 N N . TYR A 1 198 ? -18.629 5.063 6.388 1.00 94.50 198 TYR A N 1
ATOM 1493 C CA . TYR A 1 198 ? -19.378 5.961 7.257 1.00 94.50 198 TYR A CA 1
ATOM 1494 C C . TYR A 1 198 ? -18.511 7.143 7.653 1.00 94.50 198 TYR A C 1
ATOM 1496 O O . TYR A 1 198 ? -17.297 7.022 7.809 1.00 94.50 198 TYR A O 1
ATOM 1504 N N . TYR A 1 199 ? -19.155 8.279 7.841 1.00 93.94 199 TYR A N 1
ATOM 1505 C CA . TYR A 1 199 ? -18.575 9.501 8.348 1.00 93.94 199 TYR A CA 1
ATOM 1506 C C . TYR A 1 199 ? -19.104 9.754 9.759 1.00 93.94 199 TYR A C 1
ATOM 1508 O O . TYR A 1 199 ? -20.299 9.621 10.016 1.00 93.94 199 TYR A O 1
ATOM 1516 N N . ILE A 1 200 ? -18.199 10.103 10.668 1.00 93.75 200 ILE A N 1
ATOM 1517 C CA . ILE A 1 200 ? -18.515 10.616 11.997 1.00 93.75 200 ILE A CA 1
ATOM 1518 C C . ILE A 1 200 ? -18.209 12.116 11.960 1.00 93.75 200 ILE A C 1
ATOM 1520 O O . ILE A 1 200 ? -17.025 12.495 11.939 1.00 93.75 200 ILE A O 1
ATOM 1524 N N . PRO A 1 201 ? -19.244 12.974 11.929 1.00 91.75 201 PRO A N 1
ATOM 1525 C CA . PRO A 1 201 ? -19.063 14.411 11.997 1.00 91.75 201 PRO A CA 1
ATOM 1526 C C . PRO A 1 201 ? -18.395 14.808 13.309 1.00 91.75 201 PRO A C 1
ATOM 1528 O O . PRO A 1 201 ? -18.759 14.326 14.380 1.00 91.75 201 PRO A O 1
ATOM 1531 N N . ALA A 1 202 ? -17.429 15.717 13.231 1.00 89.50 202 ALA A N 1
ATOM 1532 C CA . ALA A 1 202 ? -16.871 16.355 14.409 1.00 89.50 202 ALA A CA 1
ATOM 1533 C C . ALA A 1 202 ? -16.515 17.810 14.098 1.00 89.50 202 ALA A C 1
ATOM 1535 O O . ALA A 1 202 ? -16.254 18.190 12.957 1.00 89.50 202 ALA A O 1
ATOM 1536 N N . SER A 1 203 ? -16.530 18.644 15.128 1.00 85.69 203 SER A N 1
ATOM 1537 C CA . SER A 1 203 ? -16.117 20.044 15.055 1.00 85.69 203 SER A CA 1
ATOM 1538 C C . SER A 1 203 ? -15.472 20.457 16.375 1.00 85.69 203 SER A C 1
ATOM 1540 O O . SER A 1 203 ? -15.491 19.704 17.346 1.00 85.69 203 SER A O 1
ATOM 1542 N N . GLN A 1 204 ? -14.912 21.666 16.442 1.00 81.50 204 GLN A N 1
ATOM 1543 C CA . GLN A 1 204 ? -14.390 22.185 17.711 1.00 81.50 204 GLN A CA 1
ATOM 1544 C C . GLN A 1 204 ? -15.491 22.376 18.767 1.00 81.50 204 GLN A C 1
ATOM 1546 O O . GLN A 1 204 ? -15.226 22.216 19.952 1.00 81.50 204 GLN A O 1
ATOM 1551 N N . GLN A 1 205 ? -16.714 22.711 18.341 1.00 83.44 205 GLN A N 1
ATOM 1552 C CA . GLN A 1 205 ? -17.862 22.892 19.239 1.00 83.44 205 GLN A CA 1
ATOM 1553 C C . GLN A 1 205 ? -18.500 21.557 19.640 1.00 83.44 205 GLN A C 1
ATOM 1555 O O . GLN A 1 205 ? -19.007 21.430 20.750 1.00 83.44 205 GLN A O 1
ATOM 1560 N N . TYR A 1 206 ? -18.444 20.566 18.747 1.00 84.81 206 TYR A N 1
ATOM 1561 C CA . TYR A 1 206 ? -19.004 19.230 18.936 1.00 84.81 206 TYR A CA 1
ATOM 1562 C C . TYR A 1 206 ? -17.930 18.177 18.624 1.00 84.81 206 TYR A C 1
ATOM 1564 O O . TYR A 1 206 ? -17.909 17.630 17.515 1.00 84.81 206 TYR A O 1
ATOM 1572 N N . PRO A 1 207 ? -16.982 17.939 19.549 1.00 86.44 207 PRO A N 1
ATOM 1573 C CA . PRO A 1 207 ? -15.974 16.901 19.384 1.00 86.44 207 PRO A CA 1
ATOM 1574 C C . PRO A 1 207 ? -16.583 15.501 19.545 1.00 86.44 207 PRO A C 1
ATOM 1576 O O . PRO A 1 207 ? -17.672 15.332 20.096 1.00 86.44 207 PRO A O 1
ATOM 1579 N N . VAL A 1 208 ? -15.837 14.485 19.098 1.00 89.81 208 VAL A N 1
ATOM 1580 C CA . VAL A 1 208 ? -16.161 13.073 19.353 1.00 89.81 208 VAL A CA 1
ATOM 1581 C C . VAL A 1 208 ? -15.995 12.795 20.848 1.00 89.81 208 VAL A C 1
ATOM 1583 O O . VAL A 1 208 ? -14.877 12.809 21.374 1.00 89.81 208 VAL A O 1
ATOM 1586 N N . GLN A 1 209 ? -17.115 12.555 21.523 1.00 89.62 209 GLN A N 1
ATOM 1587 C CA . GLN A 1 209 ? -17.202 12.335 22.964 1.00 89.62 209 GLN A CA 1
ATOM 1588 C C . GLN A 1 209 ? -18.292 11.297 23.281 1.00 89.62 209 GLN A C 1
ATOM 1590 O O . GLN A 1 209 ? -19.180 11.091 22.445 1.00 89.62 209 GLN A O 1
ATOM 1595 N N . PRO A 1 210 ? -18.257 10.657 24.465 1.00 87.88 210 PRO A N 1
ATOM 1596 C CA . PRO A 1 210 ? -19.288 9.701 24.862 1.00 87.88 210 PRO A CA 1
ATOM 1597 C C . PRO A 1 210 ? -20.702 10.287 24.725 1.00 87.88 210 PRO A C 1
ATOM 1599 O O . PRO A 1 210 ? -20.947 11.431 25.111 1.00 87.88 210 PRO A O 1
ATOM 1602 N N . GLY A 1 211 ? -21.625 9.515 24.147 1.00 83.44 211 GLY A N 1
ATOM 1603 C CA . GLY A 1 211 ? -23.026 9.915 23.963 1.00 83.44 211 GLY A CA 1
ATOM 1604 C C . GLY A 1 211 ? -23.297 10.920 22.834 1.00 83.44 211 GLY A C 1
ATOM 1605 O O . GLY A 1 211 ? -24.452 11.285 22.630 1.00 83.44 211 GLY A O 1
ATOM 1606 N N . ASN A 1 212 ? -22.276 11.359 22.087 1.00 85.19 212 ASN A N 1
ATOM 1607 C CA . ASN A 1 212 ? -22.417 12.284 20.955 1.00 85.19 212 ASN A CA 1
ATOM 1608 C C . ASN A 1 212 ? -21.710 11.751 19.699 1.00 85.19 212 ASN A C 1
ATOM 1610 O O . ASN A 1 212 ? -20.802 12.384 19.158 1.00 85.19 212 ASN A O 1
ATOM 1614 N N . ILE A 1 213 ? -22.097 10.551 19.263 1.00 89.69 213 ILE A N 1
ATOM 1615 C CA . ILE A 1 213 ? -21.579 9.916 18.048 1.00 89.69 213 ILE A CA 1
ATOM 1616 C C . ILE A 1 213 ? -22.744 9.566 17.138 1.00 89.69 213 ILE A C 1
ATOM 1618 O O . ILE A 1 213 ? -23.777 9.060 17.567 1.00 89.69 213 ILE A O 1
ATOM 1622 N N . THR A 1 214 ? -22.580 9.850 15.853 1.00 90.88 214 THR A N 1
ATOM 1623 C CA . THR A 1 214 ? -23.519 9.451 14.808 1.00 90.88 214 THR A CA 1
ATOM 1624 C C . THR A 1 214 ? -22.725 8.913 13.630 1.00 90.88 214 THR A C 1
ATOM 1626 O O . THR A 1 214 ? -21.719 9.498 13.233 1.00 90.88 214 THR A O 1
ATOM 1629 N N . PHE A 1 215 ? -23.174 7.782 13.091 1.00 92.62 215 PHE A N 1
ATOM 1630 C CA . PHE A 1 215 ? -22.563 7.136 11.937 1.00 92.62 215 PHE A CA 1
ATOM 1631 C C . PHE A 1 215 ? -23.380 7.458 10.687 1.00 92.62 215 PHE A C 1
ATOM 1633 O O . PHE A 1 215 ? -24.423 6.851 10.439 1.00 92.62 215 PHE A O 1
ATOM 1640 N N . GLU A 1 216 ? -22.906 8.403 9.882 1.00 92.12 216 GLU A N 1
ATOM 1641 C CA . GLU A 1 216 ? -23.555 8.782 8.629 1.00 92.12 216 GLU A CA 1
ATOM 1642 C C . GLU A 1 216 ? -22.982 7.963 7.477 1.00 92.12 216 GLU A C 1
ATOM 1644 O O . GLU A 1 216 ? -21.811 8.094 7.127 1.00 92.12 216 GLU A O 1
ATOM 1649 N N . ARG A 1 217 ? -23.787 7.099 6.857 1.00 91.81 217 ARG A N 1
ATOM 1650 C CA . ARG A 1 217 ? -23.314 6.320 5.709 1.00 91.81 217 ARG A CA 1
ATOM 1651 C C . ARG A 1 217 ? -23.154 7.228 4.493 1.00 91.81 217 ARG A C 1
ATOM 1653 O O . ARG A 1 217 ? -24.131 7.804 4.021 1.00 91.81 217 ARG A O 1
ATOM 1660 N N . ILE A 1 218 ? -21.937 7.320 3.961 1.00 93.31 218 ILE A N 1
ATOM 1661 C CA . ILE A 1 218 ? -21.632 8.148 2.783 1.00 93.31 218 ILE A CA 1
ATOM 1662 C C . ILE A 1 218 ? -21.504 7.331 1.496 1.00 93.31 218 ILE A C 1
ATOM 1664 O O . ILE A 1 218 ? -21.623 7.906 0.409 1.00 93.31 218 ILE A O 1
ATOM 1668 N N . SER A 1 219 ? -21.278 6.018 1.621 1.00 92.19 219 SER A N 1
ATOM 1669 C CA . SER A 1 219 ? -21.142 5.093 0.497 1.00 92.19 219 SER A CA 1
ATOM 1670 C C . SER A 1 219 ? -21.549 3.656 0.836 1.00 92.19 219 SER A C 1
ATOM 1672 O O . SER A 1 219 ? -21.414 3.201 1.978 1.00 92.19 219 SER A O 1
ATOM 1674 N N . ASP A 1 220 ? -22.019 2.945 -0.188 1.00 91.19 220 ASP A N 1
ATOM 1675 C CA . ASP A 1 220 ? -22.219 1.495 -0.204 1.00 91.19 220 ASP A CA 1
ATOM 1676 C C . ASP A 1 220 ? -20.944 0.718 -0.588 1.00 91.19 220 ASP A C 1
ATOM 1678 O O . ASP A 1 220 ? -20.916 -0.507 -0.485 1.00 91.19 220 ASP A O 1
ATOM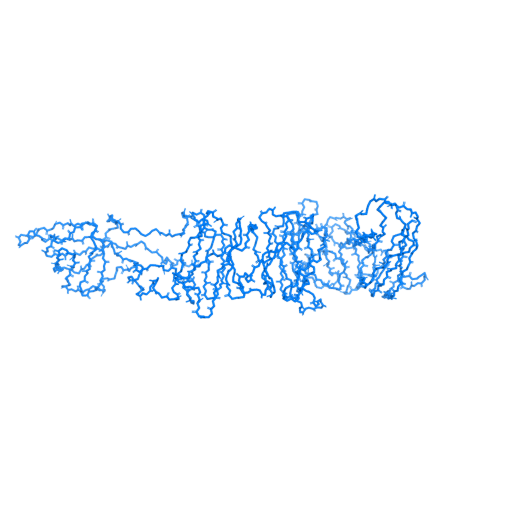 1682 N N . ASP A 1 221 ? -19.881 1.415 -0.996 1.00 90.88 221 ASP A N 1
ATOM 1683 C CA . ASP A 1 221 ? -18.602 0.804 -1.343 1.00 90.88 221 ASP A CA 1
ATOM 1684 C C . ASP A 1 221 ? -17.896 0.297 -0.086 1.00 90.88 221 ASP A C 1
ATOM 1686 O O . ASP A 1 221 ? -17.420 1.072 0.746 1.00 90.88 221 ASP A O 1
ATOM 1690 N N . GLY A 1 222 ? -17.828 -1.023 0.050 1.00 91.94 222 GLY A N 1
ATOM 1691 C CA . GLY A 1 222 ? -17.019 -1.668 1.072 1.00 91.94 222 GLY A CA 1
ATOM 1692 C C . GLY A 1 222 ? -15.527 -1.548 0.791 1.00 91.94 222 GLY A C 1
ATOM 1693 O O . GLY A 1 222 ? -15.102 -1.406 -0.356 1.00 91.94 222 GLY A O 1
ATOM 1694 N N . ILE A 1 223 ? -14.728 -1.672 1.843 1.00 94.50 223 ILE A N 1
ATOM 1695 C CA . ILE A 1 223 ? -13.267 -1.734 1.772 1.00 94.50 223 ILE A CA 1
ATOM 1696 C C . ILE A 1 223 ? -12.772 -3.182 1.932 1.00 94.50 223 ILE A C 1
ATOM 1698 O O . ILE A 1 223 ? -13.419 -4.015 2.579 1.00 94.50 223 ILE A O 1
ATOM 1702 N N . ALA A 1 224 ? -11.620 -3.495 1.349 1.00 95.19 224 ALA A N 1
ATOM 1703 C CA . ALA A 1 224 ? -10.868 -4.700 1.686 1.00 95.19 224 ALA A CA 1
ATOM 1704 C C . ALA A 1 224 ? -10.150 -4.566 3.042 1.00 95.19 224 ALA A C 1
ATOM 1706 O O . ALA A 1 224 ? -10.037 -3.478 3.599 1.00 95.19 224 ALA A O 1
ATOM 1707 N N . ASN A 1 225 ? -9.582 -5.658 3.562 1.00 93.50 225 ASN A N 1
ATOM 1708 C CA . ASN A 1 225 ? -8.679 -5.583 4.717 1.00 93.50 225 ASN A CA 1
ATOM 1709 C C . ASN A 1 225 ? -7.281 -5.073 4.302 1.00 93.50 225 ASN A C 1
ATOM 1711 O O . ASN A 1 225 ? -6.267 -5.733 4.511 1.00 93.50 225 ASN A O 1
ATOM 1715 N N . VAL A 1 226 ? -7.246 -3.912 3.645 1.00 94.75 226 VAL A N 1
ATOM 1716 C CA . VAL A 1 226 ? -6.035 -3.177 3.284 1.00 94.75 226 VAL A CA 1
ATOM 1717 C C . VAL A 1 226 ? -6.207 -1.752 3.781 1.00 94.75 226 VAL A C 1
ATOM 1719 O O . VAL A 1 226 ? -7.220 -1.105 3.508 1.00 94.75 226 VAL A O 1
ATOM 1722 N N . ARG A 1 227 ? -5.221 -1.271 4.540 1.00 93.19 227 ARG A N 1
ATOM 1723 C CA . ARG A 1 227 ? -5.311 0.015 5.228 1.00 93.19 227 ARG A CA 1
ATOM 1724 C C . ARG A 1 227 ? -5.533 1.160 4.222 1.00 93.19 227 ARG A C 1
ATOM 1726 O O . ARG A 1 227 ? -4.735 1.291 3.293 1.00 93.19 227 ARG A O 1
ATOM 1733 N N . PRO A 1 228 ? -6.548 2.021 4.423 1.00 94.81 228 PRO A N 1
ATOM 1734 C CA . PRO A 1 228 ? -6.736 3.205 3.597 1.00 94.81 228 PRO A CA 1
ATOM 1735 C C . PRO A 1 228 ? -5.598 4.204 3.821 1.00 94.81 228 PRO A C 1
ATOM 1737 O O . PRO A 1 228 ? -5.075 4.343 4.932 1.00 94.81 228 PRO A O 1
ATOM 1740 N N . ILE A 1 229 ? -5.233 4.928 2.768 1.00 93.12 229 ILE A N 1
ATOM 1741 C CA . ILE A 1 229 ? -4.145 5.904 2.786 1.00 93.12 229 ILE A CA 1
ATOM 1742 C C . ILE A 1 229 ? -4.711 7.308 2.657 1.00 93.12 229 ILE A C 1
ATOM 1744 O O . ILE A 1 229 ? -5.447 7.628 1.725 1.00 93.12 229 ILE A O 1
ATOM 1748 N N . THR A 1 230 ? -4.332 8.158 3.601 1.00 89.44 230 THR A N 1
ATOM 1749 C CA . THR A 1 230 ? -4.746 9.555 3.635 1.00 89.44 230 THR A CA 1
ATOM 1750 C C . THR A 1 230 ? -3.778 10.420 2.840 1.00 89.44 230 THR A C 1
ATOM 1752 O O . THR A 1 230 ? -2.570 10.396 3.068 1.00 89.44 230 THR A O 1
ATOM 1755 N N . LEU A 1 231 ? -4.328 11.227 1.941 1.00 85.12 231 LEU A N 1
ATOM 1756 C CA . LEU A 1 231 ? -3.670 12.351 1.286 1.00 85.12 231 LEU A CA 1
ATOM 1757 C C . LEU A 1 231 ? -4.240 13.653 1.856 1.00 85.12 231 LEU A C 1
ATOM 1759 O O . LEU A 1 231 ? -5.220 13.654 2.602 1.00 85.12 231 LEU A O 1
ATOM 1763 N N . ASN A 1 232 ? -3.667 14.789 1.465 1.00 81.38 232 ASN A N 1
ATOM 1764 C CA . ASN A 1 232 ? -4.204 16.088 1.876 1.00 81.38 232 ASN A CA 1
ATOM 1765 C C . ASN A 1 232 ? -5.650 16.282 1.387 1.00 81.38 232 ASN A C 1
ATOM 1767 O O . ASN A 1 232 ? -6.503 16.732 2.150 1.00 81.38 232 ASN A O 1
ATOM 1771 N N . ASP A 1 233 ? -5.926 15.860 0.151 1.00 82.94 233 ASP A N 1
ATOM 1772 C CA . ASP A 1 233 ? -7.144 16.230 -0.580 1.00 82.94 233 ASP A CA 1
ATOM 1773 C C . ASP A 1 233 ? -8.115 15.050 -0.791 1.00 82.94 233 ASP A C 1
ATOM 1775 O O . ASP A 1 233 ? -9.242 15.242 -1.248 1.00 82.94 233 ASP A O 1
ATOM 1779 N N . ALA A 1 234 ? -7.706 13.827 -0.436 1.00 88.69 234 ALA A N 1
ATOM 1780 C CA . ALA A 1 234 ? -8.537 12.626 -0.508 1.00 88.69 234 ALA A CA 1
ATOM 1781 C C . ALA A 1 234 ? -8.030 11.521 0.432 1.00 88.69 234 ALA A C 1
ATOM 1783 O O . ALA A 1 234 ? -6.884 11.544 0.873 1.00 88.69 234 ALA A O 1
ATOM 1784 N N . MET A 1 235 ? -8.843 10.498 0.676 1.00 92.31 235 MET A N 1
ATOM 1785 C CA . MET A 1 235 ? -8.393 9.229 1.255 1.00 92.31 235 MET A CA 1
ATOM 1786 C C . MET A 1 235 ? -8.618 8.110 0.254 1.00 92.31 235 MET A C 1
ATOM 1788 O O . MET A 1 235 ? -9.752 7.899 -0.167 1.00 92.31 235 MET A O 1
ATOM 1792 N N . LEU A 1 236 ? -7.564 7.391 -0.111 1.00 94.38 236 LEU A N 1
ATOM 1793 C CA . LEU A 1 236 ? -7.646 6.262 -1.031 1.00 94.38 236 LEU A CA 1
ATOM 1794 C C . LEU A 1 236 ? -7.880 4.968 -0.268 1.00 94.38 236 LEU A C 1
ATOM 1796 O O . LEU A 1 236 ? -7.292 4.742 0.791 1.00 94.38 236 LEU A O 1
ATOM 1800 N N . PHE A 1 237 ? -8.698 4.099 -0.838 1.00 95.94 237 PHE A N 1
ATOM 1801 C CA . PHE A 1 237 ? -8.944 2.772 -0.313 1.00 95.94 237 PHE A CA 1
ATOM 1802 C C . PHE A 1 237 ? -9.178 1.772 -1.439 1.00 95.94 237 PHE A C 1
ATOM 1804 O O . PHE A 1 237 ? -9.645 2.115 -2.524 1.00 95.94 237 PHE A O 1
ATOM 1811 N N . ILE A 1 238 ? -8.843 0.519 -1.163 1.00 96.50 238 ILE A N 1
ATOM 1812 C CA . ILE A 1 238 ? -9.107 -0.607 -2.053 1.00 96.50 238 ILE A CA 1
ATOM 1813 C C . ILE A 1 238 ? -10.497 -1.141 -1.730 1.00 96.50 238 ILE A C 1
ATOM 1815 O O . ILE A 1 238 ? -10.814 -1.375 -0.560 1.00 96.50 238 ILE A O 1
ATOM 1819 N N . ASN A 1 239 ? -11.331 -1.342 -2.745 1.00 95.06 239 ASN A N 1
ATOM 1820 C CA . ASN A 1 239 ? -12.675 -1.858 -2.518 1.00 95.06 239 ASN A CA 1
ATOM 1821 C C . ASN A 1 239 ? -12.673 -3.301 -1.987 1.00 95.06 239 ASN A C 1
ATOM 1823 O O . ASN A 1 239 ? -11.705 -4.043 -2.131 1.00 95.06 239 ASN A O 1
ATOM 1827 N N . SER A 1 240 ? -13.798 -3.726 -1.419 1.00 93.94 240 SER A N 1
ATOM 1828 C CA . SER A 1 240 ? -13.969 -5.056 -0.823 1.00 93.94 240 SER A CA 1
ATOM 1829 C C . SER A 1 240 ? -13.724 -6.232 -1.776 1.00 93.94 240 SER A C 1
ATOM 1831 O O . SER A 1 240 ? -13.377 -7.312 -1.303 1.00 93.94 240 SER A O 1
ATOM 1833 N N . GLU A 1 241 ? -13.870 -6.039 -3.090 1.00 93.19 241 GLU A N 1
ATOM 1834 C CA . GLU A 1 241 ? -13.633 -7.082 -4.100 1.00 93.19 241 GLU A CA 1
ATOM 1835 C C . GLU A 1 241 ? -12.188 -7.132 -4.609 1.00 93.19 241 GLU A C 1
ATOM 1837 O O . GLU A 1 241 ? -11.866 -8.023 -5.392 1.00 93.19 241 GLU A O 1
ATOM 1842 N N . LEU A 1 242 ? -11.313 -6.222 -4.161 1.00 95.31 242 LEU A N 1
ATOM 1843 C CA . LEU A 1 242 ? -9.907 -6.178 -4.568 1.00 95.31 242 LEU A CA 1
ATOM 1844 C C . LEU A 1 242 ? -9.735 -6.029 -6.099 1.00 95.31 242 LEU A C 1
ATOM 1846 O O . LEU A 1 242 ? -8.945 -6.743 -6.718 1.00 95.31 242 LEU A O 1
ATOM 1850 N N . ASN A 1 243 ? -10.487 -5.122 -6.723 1.00 94.12 243 ASN A N 1
ATOM 1851 C CA . ASN A 1 243 ? -10.445 -4.887 -8.177 1.00 94.12 243 ASN A CA 1
ATOM 1852 C C . ASN A 1 243 ? -10.494 -3.403 -8.579 1.00 94.12 243 ASN A C 1
ATOM 1854 O O . ASN A 1 243 ? -10.374 -3.078 -9.758 1.00 94.12 243 ASN A O 1
ATOM 1858 N N . ARG A 1 244 ? -10.665 -2.488 -7.620 1.00 93.38 244 ARG A N 1
ATOM 1859 C CA . ARG A 1 244 ? -10.651 -1.044 -7.866 1.00 93.38 244 ARG A CA 1
ATOM 1860 C C . ARG A 1 244 ? -10.109 -0.264 -6.673 1.00 93.38 244 ARG A C 1
ATOM 1862 O O . ARG A 1 244 ? -10.180 -0.698 -5.518 1.00 93.38 244 ARG A O 1
ATOM 1869 N N . ILE A 1 245 ? -9.618 0.931 -6.964 1.00 94.62 245 ILE A N 1
ATOM 1870 C CA . ILE A 1 245 ? -9.234 1.956 -6.001 1.00 94.62 245 ILE A CA 1
ATOM 1871 C C . ILE A 1 245 ? -10.311 3.034 -5.994 1.00 94.62 245 ILE A C 1
ATOM 1873 O O . ILE A 1 245 ? -10.616 3.644 -7.017 1.00 94.62 245 ILE A O 1
ATOM 1877 N N . ALA A 1 246 ? -10.853 3.310 -4.818 1.00 93.62 246 ALA A N 1
ATOM 1878 C CA . ALA A 1 246 ? -11.807 4.381 -4.596 1.00 93.62 246 ALA A CA 1
ATOM 1879 C C . ALA A 1 246 ? -11.208 5.453 -3.681 1.00 93.62 246 ALA A C 1
ATOM 1881 O O . ALA A 1 246 ? -10.250 5.219 -2.943 1.00 93.62 246 ALA A O 1
ATOM 1882 N N . ALA A 1 247 ? -11.777 6.650 -3.743 1.00 92.88 247 ALA A N 1
ATOM 1883 C CA . ALA A 1 247 ? -11.354 7.794 -2.962 1.00 92.88 247 ALA A CA 1
ATOM 1884 C C . ALA A 1 247 ? -12.531 8.402 -2.201 1.00 92.88 247 ALA A C 1
ATOM 1886 O O . ALA A 1 247 ? -13.560 8.716 -2.799 1.00 92.88 247 ALA A O 1
ATOM 1887 N N . VAL A 1 248 ? -12.363 8.632 -0.899 1.00 93.31 248 VAL A N 1
ATOM 1888 C CA . VAL A 1 248 ? -13.189 9.578 -0.140 1.00 93.31 248 VAL A CA 1
ATOM 1889 C C . VAL A 1 248 ? -12.648 10.978 -0.399 1.00 93.31 248 VAL A C 1
ATOM 1891 O O . VAL A 1 248 ? -11.448 11.215 -0.257 1.00 93.31 248 VAL A O 1
ATOM 1894 N N . ARG A 1 249 ? -13.518 11.914 -0.770 1.00 89.12 249 ARG A N 1
ATOM 1895 C CA . ARG A 1 249 ? -13.118 13.280 -1.131 1.00 89.12 249 ARG A CA 1
ATOM 1896 C C . ARG A 1 249 ? -14.142 14.318 -0.678 1.00 89.12 249 ARG A C 1
ATOM 1898 O O . ARG A 1 249 ? -15.310 13.961 -0.494 1.00 89.12 249 ARG A O 1
ATOM 1905 N N . PRO A 1 250 ? -13.750 15.597 -0.544 1.00 88.38 250 PRO A N 1
ATOM 1906 C CA . PRO A 1 250 ? -14.687 16.648 -0.221 1.00 88.38 250 PRO A CA 1
ATOM 1907 C C . PRO A 1 250 ? -15.495 17.027 -1.468 1.00 88.38 250 PRO A C 1
ATOM 1909 O O . PRO A 1 250 ? -15.007 16.959 -2.605 1.00 88.38 250 PRO A O 1
ATOM 1912 N N . THR A 1 251 ? -16.745 17.425 -1.251 1.00 85.81 251 THR A N 1
ATOM 1913 C CA . THR A 1 251 ? -17.669 17.863 -2.311 1.00 85.81 251 THR A CA 1
ATOM 1914 C C . THR A 1 251 ? -17.752 19.382 -2.442 1.00 85.81 251 THR A C 1
ATOM 1916 O O . THR A 1 251 ? -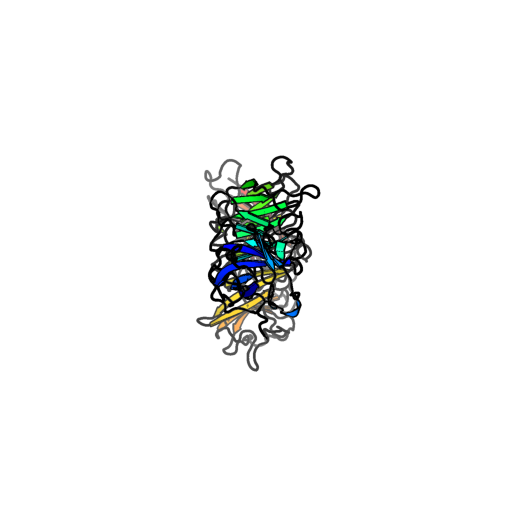18.247 19.874 -3.450 1.00 85.81 251 THR A O 1
ATOM 1919 N N . GLY A 1 252 ? -17.315 20.120 -1.414 1.00 82.25 252 GLY A N 1
ATOM 1920 C CA . GLY A 1 252 ? -17.574 21.556 -1.267 1.00 82.25 252 GLY A CA 1
ATOM 1921 C C . GLY A 1 252 ? -19.012 21.892 -0.834 1.00 82.25 252 GLY A C 1
ATOM 1922 O O . GLY A 1 252 ? -19.347 23.063 -0.692 1.00 82.25 252 GLY A O 1
ATOM 1923 N N . SER A 1 253 ? -19.875 20.891 -0.614 1.00 82.88 253 SER A N 1
ATOM 1924 C CA . SER A 1 253 ? -21.259 21.081 -0.162 1.00 82.88 253 SER A CA 1
ATOM 1925 C C . SER A 1 253 ? -21.400 20.892 1.346 1.00 82.88 253 SER A C 1
ATOM 1927 O O . SER A 1 253 ? -20.875 19.938 1.910 1.00 82.88 253 SER A O 1
ATOM 1929 N N . TYR A 1 254 ? -22.192 21.745 1.998 1.00 80.06 254 TYR A N 1
ATOM 1930 C CA . TYR A 1 254 ? -22.474 21.636 3.433 1.00 80.06 254 TYR A CA 1
ATOM 1931 C C . TYR A 1 254 ? -23.376 20.449 3.799 1.00 80.06 254 TYR A C 1
ATOM 1933 O O . TYR A 1 254 ? -23.252 19.907 4.891 1.00 80.06 254 TYR A O 1
ATOM 1941 N N . THR A 1 255 ? -24.291 20.037 2.915 1.00 82.00 255 THR A N 1
ATOM 1942 C CA . THR A 1 255 ? -25.292 18.997 3.231 1.00 82.00 255 THR A CA 1
ATOM 1943 C C . THR A 1 255 ? -24.763 17.580 3.051 1.00 82.00 255 THR A C 1
ATOM 1945 O O . THR A 1 255 ? -25.258 16.654 3.681 1.00 82.00 255 THR A O 1
ATOM 1948 N N . ARG A 1 256 ? -23.786 17.395 2.160 1.00 84.19 256 ARG A N 1
ATOM 1949 C CA . ARG A 1 256 ? -23.093 16.121 1.945 1.00 84.19 256 ARG A CA 1
ATOM 1950 C C . ARG A 1 256 ? -21.609 16.421 1.735 1.00 84.19 256 ARG A C 1
ATOM 1952 O O . ARG A 1 256 ? -21.175 16.475 0.584 1.00 84.19 256 ARG A O 1
ATOM 1959 N N . PRO A 1 257 ? -20.845 16.661 2.814 1.00 87.75 257 PRO A N 1
ATOM 1960 C CA . PRO A 1 257 ? -19.478 17.174 2.723 1.00 87.75 257 PRO A CA 1
ATOM 1961 C C . PRO A 1 257 ? -18.506 16.205 2.056 1.00 87.75 257 PRO A C 1
ATOM 1963 O O . PRO A 1 257 ? -17.523 16.649 1.466 1.00 87.75 257 PRO A O 1
ATOM 1966 N N . PHE A 1 258 ? -18.809 14.904 2.080 1.00 91.56 258 PHE A N 1
ATOM 1967 C CA . PHE A 1 258 ? -17.970 13.863 1.500 1.00 91.56 258 PHE A CA 1
ATOM 1968 C C . PHE A 1 258 ? -18.753 12.932 0.575 1.00 91.56 258 PHE A C 1
ATOM 1970 O O . PHE A 1 258 ? -19.929 12.631 0.798 1.00 91.56 258 PHE A O 1
ATOM 1977 N N . LEU A 1 259 ? -18.069 12.446 -0.457 1.00 91.00 259 LEU A N 1
ATOM 1978 C CA . LEU A 1 259 ? -18.535 11.362 -1.319 1.00 91.00 259 LEU A CA 1
ATOM 1979 C C . LEU A 1 259 ? -17.392 10.390 -1.608 1.00 91.00 259 LEU A C 1
ATOM 1981 O O . LEU A 1 259 ? -16.220 10.750 -1.461 1.00 91.00 259 LEU A O 1
ATOM 1985 N N . THR A 1 260 ? -17.743 9.178 -2.036 1.00 92.00 260 THR A N 1
ATOM 1986 C CA . THR A 1 260 ? -16.787 8.240 -2.629 1.00 92.00 260 THR A CA 1
ATOM 1987 C C . THR A 1 260 ? -16.834 8.329 -4.145 1.00 92.00 260 THR A C 1
ATOM 1989 O O . THR A 1 260 ? -17.901 8.490 -4.738 1.00 92.00 260 THR A O 1
ATOM 1992 N N . GLN A 1 261 ? -15.668 8.235 -4.771 1.00 90.94 261 GLN A N 1
ATOM 1993 C CA . GLN A 1 261 ? -15.516 8.198 -6.220 1.00 90.94 261 GLN A CA 1
ATOM 1994 C C . GLN A 1 261 ? -14.516 7.097 -6.582 1.00 90.94 261 GLN A C 1
ATOM 1996 O O . GLN A 1 261 ? -13.475 6.990 -5.937 1.00 90.94 261 GLN A O 1
ATOM 2001 N N . ASP A 1 262 ? -14.807 6.305 -7.612 1.00 91.56 262 ASP A N 1
ATOM 2002 C CA . ASP A 1 262 ? -13.822 5.390 -8.193 1.00 91.56 262 ASP A CA 1
ATOM 2003 C C . ASP A 1 262 ? -12.755 6.201 -8.943 1.00 91.56 262 ASP A C 1
ATOM 2005 O O . ASP A 1 262 ? -13.073 7.033 -9.797 1.00 91.56 262 ASP A O 1
ATOM 2009 N N . VAL A 1 263 ? -11.488 5.996 -8.587 1.00 91.56 263 VAL A N 1
ATOM 2010 C CA . VAL A 1 263 ? -10.338 6.670 -9.216 1.00 91.56 263 VAL A CA 1
ATOM 2011 C C . VAL A 1 263 ? -9.590 5.757 -10.183 1.00 91.56 263 VAL A C 1
ATOM 2013 O O . VAL A 1 263 ? -8.620 6.178 -10.810 1.00 91.56 263 VAL A O 1
ATOM 2016 N N . SER A 1 264 ? -10.038 4.514 -10.310 1.00 92.56 264 SER A N 1
ATOM 2017 C CA . SER A 1 264 ? -9.490 3.470 -11.173 1.00 92.56 264 SER A CA 1
ATOM 2018 C C . SER A 1 264 ? -10.472 2.972 -12.231 1.00 92.56 264 SER A C 1
ATOM 2020 O O . SER A 1 264 ? -10.118 2.058 -12.958 1.00 92.56 264 SER A O 1
ATOM 2022 N N . ASP A 1 265 ? -11.658 3.573 -12.355 1.00 87.50 265 ASP A N 1
ATOM 2023 C CA . ASP A 1 265 ? -12.762 3.118 -13.223 1.00 87.50 265 ASP A CA 1
ATOM 2024 C C . ASP A 1 265 ? -12.308 2.727 -14.648 1.00 87.50 265 ASP A C 1
ATOM 2026 O O . ASP A 1 265 ? -12.637 1.659 -15.158 1.00 87.50 265 ASP A O 1
ATOM 2030 N N . MET A 1 266 ? -11.432 3.537 -15.257 1.00 87.12 266 MET A N 1
ATOM 2031 C CA . MET A 1 266 ? -10.896 3.302 -16.610 1.00 87.12 266 MET A CA 1
ATOM 2032 C C . MET A 1 266 ? -9.711 2.317 -16.686 1.00 87.12 266 MET A C 1
ATOM 2034 O O . MET A 1 266 ? -9.190 2.090 -17.774 1.00 87.12 266 MET A O 1
ATOM 2038 N N . HIS A 1 267 ? -9.252 1.786 -15.552 1.00 91.44 267 HIS A N 1
ATOM 2039 C CA . HIS A 1 267 ? -8.039 0.967 -15.398 1.00 91.44 267 HIS A CA 1
ATOM 2040 C C . HIS A 1 267 ? -8.247 -0.203 -14.415 1.00 91.44 267 HIS A C 1
ATOM 2042 O O . HIS A 1 267 ? -7.299 -0.659 -13.771 1.00 91.44 267 HIS A O 1
ATOM 2048 N N . THR A 1 268 ? -9.491 -0.656 -14.229 1.00 91.62 268 THR A N 1
ATOM 2049 C CA . THR A 1 268 ? -9.837 -1.729 -13.275 1.00 91.62 268 THR A CA 1
ATOM 2050 C C . THR A 1 268 ? -9.142 -3.054 -13.598 1.00 91.62 268 THR A C 1
ATOM 2052 O O . THR A 1 268 ? -8.867 -3.848 -12.703 1.00 91.62 268 THR A O 1
ATOM 2055 N N . ASP A 1 269 ? -8.773 -3.268 -14.860 1.00 93.00 269 ASP A N 1
ATOM 2056 C CA . ASP A 1 269 ? -8.016 -4.422 -15.347 1.00 93.00 269 ASP A CA 1
ATOM 2057 C C . ASP A 1 269 ? -6.588 -4.512 -14.785 1.00 93.00 269 ASP A C 1
ATOM 2059 O O . ASP A 1 269 ? -6.020 -5.603 -14.745 1.00 93.00 269 ASP A O 1
ATOM 2063 N N . LEU A 1 270 ? -6.018 -3.400 -14.311 1.00 94.56 270 LEU A N 1
ATOM 2064 C CA . LEU A 1 270 ? -4.685 -3.383 -13.703 1.00 94.56 270 LEU A CA 1
ATOM 2065 C C . LEU A 1 270 ? -4.673 -3.941 -12.268 1.00 94.56 270 LEU A C 1
ATOM 2067 O O . LEU A 1 270 ? -3.609 -4.290 -11.756 1.00 94.56 270 LEU A O 1
ATOM 2071 N N . PHE A 1 271 ? -5.826 -4.016 -11.599 1.00 95.56 271 PHE A N 1
ATOM 2072 C CA . PHE A 1 271 ? -5.920 -4.361 -10.179 1.00 95.56 271 PHE A CA 1
ATOM 2073 C C . PHE A 1 271 ? -6.395 -5.805 -9.991 1.00 95.56 271 PHE A C 1
ATOM 2075 O O . PHE A 1 271 ? -7.588 -6.103 -10.007 1.00 95.56 271 PHE A O 1
ATOM 2082 N N . THR A 1 272 ? -5.447 -6.712 -9.766 1.00 93.62 272 THR A N 1
ATOM 2083 C CA . THR A 1 272 ? -5.672 -8.160 -9.641 1.00 93.62 272 THR A CA 1
ATOM 2084 C C . THR A 1 272 ? -5.392 -8.636 -8.216 1.00 93.62 272 THR A C 1
ATOM 2086 O O . THR A 1 272 ? -4.424 -9.342 -7.924 1.00 93.62 272 THR A O 1
ATOM 2089 N N . GLY A 1 273 ? -6.254 -8.252 -7.275 1.00 95.31 273 GLY A N 1
ATOM 2090 C CA . GLY A 1 273 ? -6.047 -8.584 -5.868 1.00 95.31 273 GLY A CA 1
ATOM 2091 C C . GLY A 1 273 ? -5.000 -7.698 -5.177 1.00 95.31 273 GLY A C 1
ATOM 2092 O O . GLY A 1 273 ? -4.048 -8.252 -4.630 1.00 95.31 273 GLY A O 1
ATOM 2093 N N . PRO A 1 274 ? -5.119 -6.356 -5.192 1.00 96.31 274 PRO A N 1
ATOM 2094 C CA . PRO A 1 274 ? -4.206 -5.452 -4.502 1.00 96.31 274 PRO A CA 1
ATOM 2095 C C . PRO A 1 274 ? -4.115 -5.763 -3.004 1.00 96.31 274 PRO A C 1
ATOM 2097 O O . PRO A 1 274 ? -5.123 -5.824 -2.304 1.00 96.31 274 PRO A O 1
ATOM 2100 N N . VAL A 1 275 ? -2.895 -5.944 -2.503 1.00 95.44 275 VAL A N 1
ATOM 2101 C CA . VAL A 1 275 ? -2.620 -6.310 -1.101 1.00 95.44 275 VAL A CA 1
ATOM 2102 C C . VAL A 1 275 ? -2.047 -5.154 -0.287 1.00 95.44 275 VAL A C 1
ATOM 2104 O O . VAL A 1 275 ? -2.138 -5.159 0.940 1.00 95.44 275 VAL A O 1
ATOM 2107 N N . HIS A 1 276 ? -1.472 -4.147 -0.946 1.00 95.50 276 HIS A N 1
ATOM 2108 C CA . HIS A 1 276 ? -0.942 -2.964 -0.278 1.00 95.50 276 HIS A CA 1
ATOM 2109 C C . HIS A 1 276 ? -1.025 -1.728 -1.177 1.00 95.50 276 HIS A C 1
ATOM 2111 O O . HIS A 1 276 ? -0.889 -1.825 -2.395 1.00 95.50 276 HIS A O 1
ATOM 2117 N N . ILE A 1 277 ? -1.217 -0.563 -0.558 1.00 95.69 277 ILE A N 1
ATOM 2118 C CA . ILE A 1 277 ? -1.225 0.749 -1.207 1.00 95.69 277 ILE A CA 1
ATOM 2119 C C . ILE A 1 277 ? -0.373 1.720 -0.390 1.00 95.69 277 ILE A C 1
ATOM 2121 O O . ILE A 1 277 ? -0.441 1.746 0.838 1.00 95.69 277 ILE A O 1
ATOM 2125 N N . THR A 1 278 ? 0.427 2.536 -1.067 1.00 94.19 278 THR A N 1
ATOM 2126 C CA . THR A 1 278 ? 1.223 3.598 -0.448 1.00 94.19 278 THR A CA 1
ATOM 2127 C C . THR A 1 278 ? 1.299 4.820 -1.360 1.00 94.19 278 THR A C 1
ATOM 2129 O O . THR A 1 278 ? 0.942 4.753 -2.537 1.00 94.19 278 THR A O 1
ATOM 2132 N N . VAL A 1 279 ? 1.736 5.958 -0.824 1.00 91.62 279 VAL A N 1
ATOM 2133 C CA . VAL A 1 279 ? 1.852 7.208 -1.583 1.00 91.62 279 VAL A CA 1
ATOM 2134 C C . VAL A 1 279 ? 3.116 7.965 -1.206 1.00 91.62 279 VAL A C 1
ATOM 2136 O O . VAL A 1 279 ? 3.452 8.075 -0.027 1.00 91.62 279 VAL A O 1
ATOM 2139 N N . THR A 1 280 ? 3.805 8.512 -2.204 1.00 89.44 280 THR A N 1
ATOM 2140 C CA . THR A 1 280 ? 4.910 9.452 -1.994 1.00 89.44 280 THR A CA 1
ATOM 2141 C C . THR A 1 280 ? 4.406 10.882 -1.812 1.00 89.44 280 THR A C 1
ATOM 2143 O O . THR A 1 280 ? 3.333 11.264 -2.292 1.00 89.44 280 THR A O 1
ATOM 2146 N N . THR A 1 281 ? 5.200 11.705 -1.128 1.00 82.75 281 THR A N 1
ATOM 2147 C CA . THR A 1 281 ? 5.002 13.157 -1.106 1.00 82.75 281 THR A CA 1
ATOM 2148 C C . THR A 1 281 ? 5.585 13.787 -2.371 1.00 82.75 281 THR A C 1
ATOM 2150 O O . THR A 1 281 ? 6.479 13.226 -3.001 1.00 82.75 281 THR A O 1
ATOM 2153 N N . GLY A 1 282 ? 5.063 14.953 -2.756 1.00 72.81 282 GLY A N 1
ATOM 2154 C CA . GLY A 1 282 ? 5.494 15.689 -3.954 1.00 72.81 282 GLY A CA 1
ATOM 2155 C C . GLY A 1 282 ? 6.701 16.599 -3.712 1.00 72.81 282 GLY A C 1
ATOM 2156 O O . GLY A 1 282 ? 6.856 17.594 -4.406 1.00 72.81 282 GLY A O 1
ATOM 2157 N N . ASP A 1 283 ? 7.517 16.310 -2.694 1.00 72.56 283 ASP A N 1
ATOM 2158 C CA . ASP A 1 283 ? 8.608 17.192 -2.244 1.00 72.56 283 ASP A CA 1
ATOM 2159 C C . ASP A 1 283 ? 9.987 16.737 -2.764 1.00 72.56 283 ASP A C 1
ATOM 2161 O O . ASP A 1 283 ? 11.026 17.146 -2.245 1.00 72.56 283 ASP A O 1
ATOM 2165 N N . GLY A 1 284 ? 10.006 15.822 -3.737 1.00 70.31 284 GLY A N 1
ATOM 2166 C CA . GLY A 1 284 ? 11.222 15.254 -4.317 1.00 70.31 284 GLY A CA 1
ATOM 2167 C C . GLY A 1 284 ? 11.610 15.880 -5.649 1.00 70.31 284 GLY A C 1
ATOM 2168 O O . GLY A 1 284 ? 11.064 16.894 -6.069 1.00 70.31 284 GLY A O 1
ATOM 2169 N N . TYR A 1 285 ? 12.530 15.211 -6.350 1.00 65.06 285 TYR A N 1
ATOM 2170 C CA . TYR A 1 285 ? 12.848 15.521 -7.749 1.00 65.06 285 TYR A CA 1
ATOM 2171 C C . TYR A 1 285 ? 11.617 15.419 -8.660 1.00 65.06 285 TYR A C 1
ATOM 2173 O O . TYR A 1 285 ? 11.475 16.205 -9.593 1.00 65.06 285 TYR A O 1
ATOM 2181 N N . ARG A 1 286 ? 10.687 14.513 -8.326 1.00 66.25 286 ARG A N 1
ATOM 2182 C CA . ARG A 1 286 ? 9.338 14.477 -8.894 1.00 66.25 286 ARG A CA 1
ATOM 2183 C C . ARG A 1 286 ? 8.423 15.354 -8.044 1.00 66.25 286 ARG A C 1
ATOM 2185 O O . ARG A 1 286 ? 8.148 14.976 -6.900 1.00 66.25 286 ARG A O 1
ATOM 2192 N N . PRO A 1 287 ? 7.930 16.490 -8.568 1.00 69.50 287 PRO A N 1
ATOM 2193 C CA . PRO A 1 287 ? 6.959 17.307 -7.847 1.00 69.50 287 PRO A CA 1
ATOM 2194 C C . PRO A 1 287 ? 5.600 16.601 -7.699 1.00 69.50 287 PRO A C 1
ATOM 2196 O O . PRO A 1 287 ? 4.714 17.081 -6.990 1.00 69.50 287 PRO A O 1
ATOM 2199 N N . GLU A 1 288 ? 5.387 15.475 -8.383 1.00 78.38 288 GLU A N 1
ATOM 2200 C CA . GLU A 1 288 ? 4.096 14.799 -8.403 1.00 78.38 288 GLU A CA 1
ATOM 2201 C C . GLU A 1 288 ? 3.959 13.732 -7.319 1.00 78.38 288 GLU A C 1
ATOM 2203 O O . GLU A 1 288 ? 4.870 12.954 -7.038 1.00 78.38 288 GLU A O 1
ATOM 2208 N N . ARG A 1 289 ? 2.760 13.658 -6.733 1.00 84.44 289 ARG A N 1
ATOM 2209 C CA . ARG A 1 289 ? 2.401 12.589 -5.800 1.00 84.44 289 ARG A CA 1
ATOM 2210 C C . ARG A 1 289 ? 2.064 11.332 -6.589 1.00 84.44 289 ARG A C 1
ATOM 2212 O O . ARG A 1 289 ? 1.161 11.342 -7.430 1.00 84.44 289 ARG A O 1
ATOM 2219 N N . MET A 1 290 ? 2.768 10.252 -6.282 1.00 89.12 290 MET A N 1
ATOM 2220 C CA . MET A 1 290 ? 2.596 8.967 -6.944 1.00 89.12 290 MET A CA 1
ATOM 2221 C C . MET A 1 290 ? 1.991 7.972 -5.959 1.00 89.12 290 MET A C 1
ATOM 2223 O O . MET A 1 290 ? 2.477 7.811 -4.840 1.00 89.12 290 MET A O 1
ATOM 2227 N N . VAL A 1 291 ? 0.915 7.321 -6.378 1.00 93.06 291 VAL A N 1
ATOM 2228 C CA . VAL A 1 291 ? 0.261 6.228 -5.663 1.00 93.06 291 VAL A CA 1
ATOM 2229 C C . VAL A 1 291 ? 0.846 4.929 -6.182 1.00 93.06 291 VAL A C 1
ATOM 2231 O O . VAL A 1 291 ? 0.9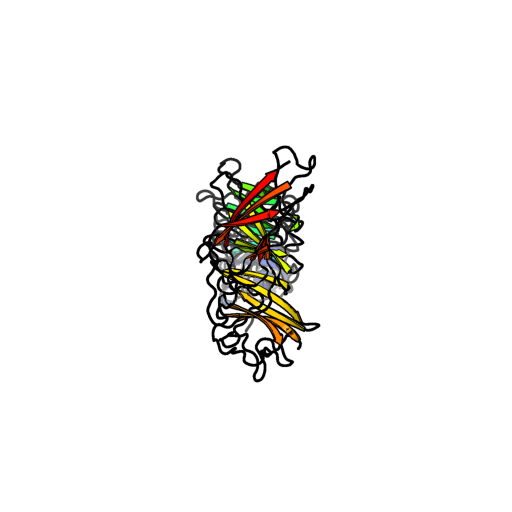05 4.724 -7.389 1.00 93.06 291 VAL A O 1
ATOM 2234 N N . TYR A 1 292 ? 1.256 4.049 -5.284 1.00 94.81 292 TYR A N 1
ATOM 2235 C CA . TYR A 1 292 ? 1.776 2.734 -5.629 1.00 94.81 292 TYR A CA 1
ATOM 2236 C C . TYR A 1 292 ? 0.873 1.685 -5.008 1.00 94.81 292 TYR A C 1
ATOM 2238 O O . TYR A 1 292 ? 0.565 1.752 -3.817 1.00 94.81 292 TYR A O 1
ATOM 2246 N N . VAL A 1 293 ? 0.460 0.719 -5.813 1.00 96.56 293 VAL A N 1
ATOM 2247 C CA . VAL A 1 293 ? -0.364 -0.410 -5.394 1.00 96.56 293 VAL A CA 1
ATOM 2248 C C . VAL A 1 293 ? 0.356 -1.681 -5.804 1.00 96.56 293 VAL A C 1
ATOM 2250 O O . VAL A 1 293 ? 0.817 -1.775 -6.934 1.00 96.56 293 VAL A O 1
ATOM 2253 N N . VAL A 1 294 ? 0.465 -2.653 -4.905 1.00 96.12 294 VAL A N 1
ATOM 2254 C CA . VAL A 1 294 ? 1.021 -3.974 -5.231 1.00 96.12 294 VAL A CA 1
ATOM 2255 C C . VAL A 1 294 ? -0.096 -5.005 -5.240 1.00 96.12 294 VAL A C 1
ATOM 2257 O O . VAL A 1 294 ? -0.893 -5.079 -4.298 1.00 96.12 294 VAL A O 1
ATOM 2260 N N . ASN A 1 295 ? -0.164 -5.775 -6.318 1.00 95.94 295 ASN A N 1
ATOM 2261 C CA . ASN A 1 295 ? -1.093 -6.882 -6.491 1.00 95.94 295 ASN A CA 1
ATOM 2262 C C . ASN A 1 295 ? -0.570 -8.147 -5.807 1.00 95.94 295 ASN A C 1
ATOM 2264 O O . ASN A 1 295 ? 0.611 -8.277 -5.491 1.00 95.94 295 ASN A O 1
ATOM 2268 N N . LYS A 1 296 ? -1.458 -9.118 -5.586 1.00 94.12 296 LYS A N 1
ATOM 2269 C CA . LYS A 1 296 ? -1.111 -10.404 -4.967 1.00 94.12 296 LYS A CA 1
ATOM 2270 C C . LYS A 1 296 ? -0.088 -11.208 -5.781 1.00 94.12 296 LYS A C 1
ATOM 2272 O O . LYS A 1 296 ? 0.627 -12.024 -5.207 1.00 94.12 296 LYS A O 1
ATOM 2277 N N . ASP A 1 297 ? -0.036 -10.997 -7.094 1.00 92.19 297 ASP A N 1
ATOM 2278 C CA . ASP A 1 297 ? 0.945 -11.606 -8.003 1.00 92.19 297 ASP A CA 1
ATOM 2279 C C . ASP A 1 297 ? 2.314 -10.897 -8.000 1.00 92.19 297 ASP A C 1
ATOM 2281 O O . ASP A 1 297 ? 3.242 -11.348 -8.666 1.00 92.19 297 ASP A O 1
ATOM 2285 N N . GLY A 1 298 ? 2.443 -9.807 -7.240 1.00 92.31 298 GLY A N 1
ATOM 2286 C CA . GLY A 1 298 ? 3.644 -8.991 -7.111 1.00 92.31 298 GLY A CA 1
ATOM 2287 C C . GLY A 1 298 ? 3.883 -7.987 -8.231 1.00 92.31 298 GLY A C 1
ATOM 2288 O O . GLY A 1 298 ? 4.913 -7.311 -8.208 1.00 92.31 298 GLY A O 1
ATOM 2289 N N . SER A 1 299 ? 2.946 -7.844 -9.172 1.00 93.75 299 SER A N 1
ATOM 2290 C CA . SER A 1 299 ? 2.924 -6.700 -10.083 1.00 93.75 299 SER A CA 1
ATOM 2291 C C . SER A 1 299 ? 2.609 -5.410 -9.322 1.00 93.75 299 SER A C 1
ATOM 2293 O O . SER A 1 299 ? 1.891 -5.413 -8.315 1.00 93.75 299 SER A O 1
ATOM 2295 N N . VAL A 1 300 ? 3.154 -4.290 -9.797 1.00 95.44 300 VAL A N 1
ATOM 2296 C CA . VAL A 1 300 ? 2.930 -2.975 -9.190 1.00 95.44 300 VAL A CA 1
ATOM 2297 C C . VAL A 1 300 ? 2.141 -2.111 -10.160 1.00 95.44 300 VAL A C 1
ATOM 2299 O O . VAL A 1 300 ? 2.452 -2.041 -11.341 1.00 95.44 300 VAL A O 1
ATOM 2302 N N . VAL A 1 301 ? 1.127 -1.415 -9.666 1.00 95.69 301 VAL A N 1
ATOM 2303 C CA . VAL A 1 301 ? 0.372 -0.414 -10.417 1.00 95.69 301 VAL A CA 1
ATOM 2304 C C . VAL A 1 301 ? 0.696 0.950 -9.834 1.00 95.69 301 VAL A C 1
ATOM 2306 O O . VAL A 1 301 ? 0.549 1.181 -8.632 1.00 95.69 301 VAL A O 1
ATOM 2309 N N . VAL A 1 302 ? 1.153 1.860 -10.687 1.00 93.44 302 VAL A N 1
ATOM 2310 C CA . VAL A 1 302 ? 1.595 3.193 -10.284 1.00 93.44 302 VAL A CA 1
ATOM 2311 C C . VAL A 1 302 ? 0.669 4.242 -10.876 1.00 93.44 302 VAL A C 1
ATOM 2313 O O . VAL A 1 302 ? 0.430 4.272 -12.080 1.00 93.44 302 VAL A O 1
ATOM 2316 N N . GLY A 1 303 ? 0.140 5.107 -10.021 1.00 91.38 303 GLY A N 1
ATOM 2317 C CA . GLY A 1 303 ? -0.801 6.160 -10.363 1.00 91.38 303 GLY A CA 1
ATOM 2318 C C . GLY A 1 303 ? -0.224 7.545 -10.115 1.00 91.38 303 GLY A C 1
ATOM 2319 O O . GLY A 1 303 ? 0.180 7.845 -8.995 1.00 91.38 303 GLY A O 1
ATOM 2320 N N . LYS A 1 304 ? -0.238 8.434 -11.111 1.00 87.88 304 LYS A N 1
ATOM 2321 C CA . LYS A 1 304 ? 0.040 9.862 -10.881 1.00 87.88 304 LYS A CA 1
ATOM 2322 C C . LYS A 1 304 ? -1.222 10.544 -10.371 1.00 87.88 304 LYS A C 1
ATOM 2324 O O . LYS A 1 304 ? -2.184 10.683 -11.126 1.00 87.88 304 LYS A O 1
ATOM 2329 N N . ALA A 1 305 ? -1.222 10.972 -9.111 1.00 80.50 305 ALA A N 1
ATOM 2330 C CA . ALA A 1 305 ? -2.377 11.624 -8.507 1.00 80.50 305 ALA A CA 1
ATOM 2331 C C . ALA A 1 305 ? -2.404 13.118 -8.853 1.00 80.50 305 ALA A C 1
ATOM 2333 O O . ALA A 1 305 ? -1.594 13.902 -8.352 1.00 80.50 305 ALA A O 1
ATOM 2334 N N . ALA A 1 306 ? -3.355 13.514 -9.701 1.00 73.69 306 ALA A N 1
ATOM 2335 C CA . ALA A 1 306 ? -3.642 14.907 -10.012 1.00 73.69 306 ALA A CA 1
ATOM 2336 C C . ALA A 1 306 ? -4.929 15.325 -9.292 1.00 73.69 306 ALA A C 1
ATOM 2338 O O . ALA A 1 306 ? -6.038 14.938 -9.667 1.00 73.69 306 ALA A O 1
ATOM 2339 N N . PHE A 1 307 ? -4.778 16.114 -8.231 1.00 66.81 307 PHE A N 1
ATOM 2340 C CA . PHE A 1 307 ? -5.915 16.648 -7.492 1.00 66.81 307 PHE A CA 1
ATOM 2341 C C . PHE A 1 307 ? -6.433 17.884 -8.223 1.00 66.81 307 PHE A C 1
ATOM 2343 O O . PHE A 1 307 ? -5.716 18.872 -8.379 1.00 66.81 307 PHE A O 1
ATOM 2350 N N . GLY A 1 308 ? -7.674 17.818 -8.702 1.00 58.78 308 GLY A N 1
ATOM 2351 C CA . GLY A 1 308 ? -8.387 19.017 -9.120 1.00 58.78 308 GLY A CA 1
ATOM 2352 C C . GLY A 1 308 ? -8.688 19.918 -7.916 1.00 58.78 308 GLY A C 1
ATOM 2353 O O . GLY A 1 308 ? -8.639 19.473 -6.769 1.00 58.78 308 GLY A O 1
ATOM 2354 N N . SER A 1 309 ? -9.021 21.186 -8.169 1.00 60.94 309 SER A N 1
ATOM 2355 C CA . SER A 1 309 ? -9.571 22.074 -7.138 1.00 60.94 309 SER A CA 1
ATOM 2356 C C . SER A 1 309 ? -10.858 21.497 -6.523 1.00 60.94 309 SER A C 1
ATOM 2358 O O . SER A 1 309 ? -11.446 20.550 -7.057 1.00 60.94 309 SER A O 1
ATOM 2360 N N . GLU A 1 310 ? -11.321 22.059 -5.399 1.00 59.25 310 GLU A N 1
ATOM 2361 C CA . GLU A 1 310 ? -12.593 21.661 -4.779 1.00 59.25 310 GLU A CA 1
ATOM 2362 C C . GLU A 1 310 ? -13.718 21.561 -5.831 1.00 59.25 310 GLU A C 1
ATOM 2364 O O . GLU A 1 310 ? -13.948 22.480 -6.617 1.00 59.25 310 GLU A O 1
ATOM 2369 N N . GLY A 1 311 ? -14.381 20.402 -5.887 1.00 55.16 311 GLY A N 1
ATOM 2370 C CA . GLY A 1 311 ? -15.446 20.107 -6.854 1.00 55.16 311 GLY A CA 1
ATOM 2371 C C . GLY A 1 311 ? -15.010 19.530 -8.213 1.00 55.16 311 GLY A C 1
ATOM 2372 O O . GLY A 1 311 ? -15.871 19.059 -8.951 1.00 55.16 311 GLY A O 1
ATOM 2373 N N . GLN A 1 312 ? -13.716 19.489 -8.553 1.00 63.16 312 GLN A N 1
ATOM 2374 C CA . GLN A 1 312 ? -13.225 18.847 -9.789 1.00 63.16 312 GLN A CA 1
ATOM 2375 C C . GLN A 1 312 ? -12.918 17.360 -9.572 1.00 63.16 312 GLN A C 1
ATOM 2377 O O . GLN A 1 312 ? -12.385 17.030 -8.512 1.00 63.16 312 GLN A O 1
ATOM 2382 N N . PRO A 1 313 ? -13.215 16.444 -10.518 1.00 60.75 313 PRO A N 1
ATOM 2383 C CA . PRO A 1 313 ? -12.967 15.008 -10.358 1.00 60.75 313 PRO A CA 1
ATOM 2384 C C . PRO A 1 313 ? -11.493 14.731 -10.033 1.00 60.75 313 PRO A C 1
ATOM 2386 O O . PRO A 1 313 ? -10.597 15.319 -10.633 1.00 60.75 313 PRO A O 1
ATOM 2389 N N . LEU A 1 314 ? -11.247 13.848 -9.061 1.00 73.38 314 LEU A N 1
ATOM 2390 C CA . LEU A 1 314 ? -9.902 13.350 -8.796 1.00 73.38 314 LEU A CA 1
ATOM 2391 C C . LEU A 1 314 ? -9.548 12.416 -9.948 1.00 73.38 314 LEU A C 1
ATOM 2393 O O . LEU A 1 314 ? -10.269 11.449 -10.186 1.00 73.38 314 LEU A O 1
ATOM 2397 N N . PHE A 1 315 ? -8.467 12.721 -10.659 1.00 75.19 315 PHE A N 1
ATOM 2398 C CA . PHE A 1 315 ? -7.976 11.875 -11.733 1.00 75.19 315 PHE A CA 1
ATOM 2399 C C . PHE A 1 315 ? -6.619 11.296 -11.353 1.00 75.19 315 PHE A C 1
ATOM 2401 O O . PHE A 1 315 ? -5.706 12.016 -10.938 1.00 75.19 315 PHE A O 1
ATOM 2408 N N . ILE A 1 316 ? -6.497 9.981 -11.515 1.00 82.88 316 ILE A N 1
ATOM 2409 C CA . ILE A 1 316 ? -5.240 9.266 -11.359 1.00 82.88 316 ILE A CA 1
ATOM 2410 C C . ILE A 1 316 ? -4.968 8.531 -12.668 1.00 82.88 316 ILE A C 1
ATOM 2412 O O . ILE A 1 316 ? -5.762 7.696 -13.099 1.00 82.88 316 ILE A O 1
ATOM 2416 N N . GLY A 1 317 ? -3.856 8.875 -13.317 1.00 87.75 317 GLY A N 1
ATOM 2417 C CA . GLY A 1 317 ? -3.373 8.139 -14.484 1.00 87.75 317 GLY A CA 1
ATOM 2418 C C . GLY A 1 317 ? -2.583 6.926 -14.015 1.00 87.75 317 GLY A C 1
ATOM 2419 O O . GLY A 1 317 ? -1.523 7.114 -13.417 1.00 87.75 317 GLY A O 1
ATOM 2420 N N . TRP A 1 318 ? -3.104 5.722 -14.252 1.00 92.25 318 TRP A N 1
ATOM 2421 C CA . TRP A 1 318 ? -2.507 4.465 -13.799 1.00 92.25 318 TRP A CA 1
ATOM 2422 C C . TRP A 1 318 ? -1.654 3.818 -14.888 1.00 92.25 318 TRP A C 1
ATOM 2424 O O . TRP A 1 318 ? -1.992 3.863 -16.068 1.00 92.25 318 TRP A O 1
ATOM 2434 N N . SER A 1 319 ? -0.551 3.198 -14.482 1.00 91.94 319 SER A N 1
ATOM 2435 C CA . SER A 1 319 ? 0.335 2.444 -15.362 1.00 91.94 319 SER A CA 1
ATOM 2436 C C . SER A 1 319 ? 0.879 1.211 -14.638 1.00 91.94 319 SER A C 1
ATOM 2438 O O . SER A 1 319 ? 1.287 1.332 -13.478 1.00 91.94 319 SER A O 1
ATOM 2440 N N . PRO A 1 320 ? 0.915 0.035 -15.284 1.00 92.62 320 PRO A N 1
ATOM 2441 C CA . PRO A 1 320 ? 1.542 -1.147 -14.714 1.00 92.62 320 PRO A CA 1
ATOM 2442 C C . PRO A 1 320 ? 3.067 -1.026 -14.760 1.00 92.62 320 PRO A C 1
ATOM 2444 O O . PRO A 1 320 ? 3.653 -0.580 -15.748 1.00 92.62 320 PRO A O 1
ATOM 2447 N N . TRP A 1 321 ? 3.713 -1.450 -13.685 1.00 90.25 321 TRP A N 1
ATOM 2448 C CA . TRP A 1 321 ? 5.151 -1.626 -13.562 1.00 90.25 321 TRP A CA 1
ATOM 2449 C C . TRP A 1 321 ? 5.427 -3.114 -13.375 1.00 90.25 321 TRP A C 1
ATOM 2451 O O . TRP A 1 321 ? 4.886 -3.763 -12.476 1.00 90.25 321 TRP A O 1
ATOM 2461 N N . VAL A 1 322 ? 6.266 -3.648 -14.257 1.00 83.12 322 VAL A N 1
ATOM 2462 C CA . VAL A 1 322 ? 6.658 -5.055 -14.269 1.00 83.12 322 VAL A CA 1
ATOM 2463 C C . VAL A 1 322 ? 8.150 -5.129 -13.982 1.00 83.12 322 VAL A C 1
ATOM 2465 O O . VAL A 1 322 ? 8.942 -4.412 -14.591 1.00 83.12 322 VAL A O 1
ATOM 2468 N N . SER A 1 323 ? 8.507 -5.996 -13.046 1.00 85.69 323 SER A N 1
ATOM 2469 C CA . SER A 1 323 ? 9.875 -6.285 -12.622 1.00 85.69 323 SER A CA 1
ATOM 2470 C C . SER A 1 323 ? 10.179 -7.756 -12.905 1.00 85.69 323 SER A C 1
ATOM 2472 O O . SER A 1 323 ? 9.262 -8.563 -13.084 1.00 85.69 323 SER A O 1
ATOM 2474 N N . ASN A 1 324 ? 11.463 -8.111 -12.959 1.00 86.12 324 ASN A N 1
ATOM 2475 C CA . ASN A 1 324 ? 11.874 -9.518 -12.970 1.00 86.12 324 ASN A CA 1
ATOM 2476 C C . ASN A 1 324 ? 11.641 -10.190 -11.599 1.00 86.12 324 ASN A C 1
ATOM 2478 O O . ASN A 1 324 ? 11.582 -11.415 -11.494 1.00 86.12 324 ASN A O 1
ATOM 2482 N N . GLY A 1 325 ? 11.515 -9.387 -10.542 1.00 90.56 325 GLY A N 1
ATOM 2483 C CA . GLY A 1 325 ? 11.165 -9.825 -9.201 1.00 90.56 325 GLY A CA 1
ATOM 2484 C C . GLY A 1 325 ? 9.673 -9.688 -8.897 1.00 90.56 325 GLY A C 1
ATOM 2485 O O . GLY A 1 325 ? 8.916 -8.981 -9.558 1.00 90.56 325 GLY A O 1
ATOM 2486 N N . THR A 1 326 ? 9.243 -10.383 -7.849 1.00 93.25 326 THR A N 1
ATOM 2487 C CA . THR A 1 326 ? 7.893 -10.292 -7.285 1.00 93.25 326 THR A CA 1
ATOM 2488 C C . THR A 1 326 ? 7.905 -9.306 -6.123 1.00 93.25 326 THR A C 1
ATOM 2490 O O . THR A 1 326 ? 8.541 -9.564 -5.098 1.00 93.25 326 THR A O 1
ATOM 2493 N N . VAL A 1 327 ? 7.204 -8.178 -6.245 1.00 95.31 327 VAL A N 1
ATOM 2494 C CA . VAL A 1 327 ? 7.109 -7.205 -5.149 1.00 95.31 327 VAL A CA 1
ATOM 2495 C C . VAL A 1 327 ? 6.116 -7.715 -4.109 1.00 95.31 327 VAL A C 1
ATOM 2497 O O . VAL A 1 327 ? 4.968 -8.010 -4.408 1.00 95.31 327 VAL A O 1
ATOM 2500 N N . THR A 1 328 ? 6.556 -7.828 -2.861 1.00 94.81 328 THR A N 1
ATOM 2501 C CA . THR A 1 328 ? 5.734 -8.343 -1.750 1.00 94.81 328 THR A CA 1
ATOM 2502 C C . THR A 1 328 ? 5.244 -7.239 -0.822 1.00 94.81 328 THR A C 1
ATOM 2504 O O . THR A 1 328 ? 4.215 -7.389 -0.163 1.00 94.81 328 THR A O 1
ATOM 2507 N N . TRP A 1 329 ? 5.966 -6.118 -0.769 1.00 95.00 329 TRP A N 1
ATOM 2508 C CA . TRP A 1 329 ? 5.617 -4.981 0.071 1.00 95.00 329 TRP A CA 1
ATOM 2509 C C . TRP A 1 329 ? 6.115 -3.667 -0.522 1.00 95.00 329 TRP A C 1
ATOM 2511 O O . TRP A 1 329 ? 7.158 -3.618 -1.176 1.00 95.00 329 TRP A O 1
ATOM 2521 N N . LEU A 1 330 ? 5.384 -2.593 -0.229 1.00 94.75 330 LEU A N 1
ATOM 2522 C CA . LEU A 1 330 ? 5.738 -1.225 -0.581 1.00 94.75 330 LEU A CA 1
ATOM 2523 C C . LEU A 1 330 ? 5.701 -0.357 0.672 1.00 94.75 330 LEU A C 1
ATOM 2525 O O . LEU A 1 330 ? 4.838 -0.513 1.530 1.00 94.75 330 LEU A O 1
ATOM 2529 N N . SER A 1 331 ? 6.605 0.605 0.771 1.00 93.94 331 SER A N 1
ATOM 2530 C CA . SER A 1 331 ? 6.493 1.666 1.769 1.00 93.94 331 SER A CA 1
ATOM 2531 C C . SER A 1 331 ? 7.033 2.967 1.210 1.00 93.94 331 SER A C 1
ATOM 2533 O O . SER A 1 331 ? 7.970 2.963 0.421 1.00 93.94 331 SER A O 1
ATOM 2535 N N . ALA A 1 332 ? 6.450 4.088 1.610 1.00 91.44 332 ALA A N 1
ATOM 2536 C CA . ALA A 1 332 ? 6.894 5.399 1.172 1.00 91.44 332 ALA A CA 1
ATOM 2537 C C . ALA A 1 332 ? 7.301 6.261 2.366 1.00 91.44 332 ALA A C 1
ATOM 2539 O O . ALA A 1 332 ? 6.684 6.218 3.435 1.00 91.44 332 ALA A O 1
ATOM 2540 N N . ARG A 1 333 ? 8.349 7.063 2.175 1.00 89.81 333 ARG A N 1
ATOM 2541 C CA . ARG A 1 333 ? 8.785 8.088 3.124 1.00 89.81 333 ARG A CA 1
ATOM 2542 C C . ARG A 1 333 ? 9.206 9.330 2.354 1.00 89.81 333 ARG A C 1
ATOM 2544 O O . ARG A 1 333 ? 10.246 9.338 1.698 1.00 89.81 333 ARG A O 1
ATOM 2551 N N . GLY A 1 334 ? 8.421 10.397 2.488 1.00 87.62 334 GLY A N 1
ATOM 2552 C CA . GLY A 1 334 ? 8.636 11.605 1.697 1.00 87.62 334 GLY A CA 1
ATOM 2553 C C . GLY A 1 334 ? 8.568 11.269 0.199 1.00 87.62 334 GLY A C 1
ATOM 2554 O O . GLY A 1 334 ? 7.632 10.574 -0.207 1.00 87.62 334 GLY A O 1
ATOM 2555 N N . PRO A 1 335 ? 9.557 11.677 -0.612 1.00 86.94 335 PRO A N 1
ATOM 2556 C CA . PRO A 1 335 ? 9.567 11.389 -2.045 1.00 86.94 335 PRO A CA 1
ATOM 2557 C C . PRO A 1 335 ? 10.054 9.978 -2.400 1.00 86.94 335 PRO A C 1
ATOM 2559 O O . PRO A 1 335 ? 9.940 9.561 -3.550 1.00 86.94 335 PRO A O 1
ATOM 2562 N N . SER A 1 336 ? 10.624 9.244 -1.442 1.00 88.69 336 SER A N 1
ATOM 2563 C CA . SER A 1 336 ? 11.209 7.928 -1.685 1.00 88.69 336 SER A CA 1
ATOM 2564 C C . SER A 1 336 ? 10.185 6.821 -1.470 1.00 88.69 336 SER A C 1
ATOM 2566 O O . SER A 1 336 ? 9.421 6.837 -0.501 1.00 88.69 336 SER A O 1
ATOM 2568 N N . VAL A 1 337 ? 10.226 5.829 -2.353 1.00 91.31 337 VAL A N 1
ATOM 2569 C CA . VAL A 1 337 ? 9.477 4.579 -2.248 1.00 91.31 337 VAL A CA 1
ATOM 2570 C C . VAL A 1 337 ? 10.462 3.423 -2.125 1.00 91.31 337 VAL A C 1
ATOM 2572 O O . VAL A 1 337 ? 11.453 3.355 -2.855 1.00 91.31 337 VAL A O 1
ATOM 2575 N N . PHE A 1 338 ? 10.177 2.542 -1.176 1.00 93.56 338 PHE A N 1
ATOM 2576 C CA . PHE A 1 338 ? 10.935 1.343 -0.880 1.00 93.56 338 PHE A CA 1
ATOM 2577 C C . PHE A 1 338 ? 10.116 0.115 -1.257 1.00 93.56 338 PHE A C 1
ATOM 2579 O O . PHE A 1 338 ? 8.940 0.007 -0.891 1.00 93.56 338 PHE A O 1
ATOM 2586 N N . TYR A 1 339 ? 10.767 -0.813 -1.940 1.00 94.12 339 TYR A N 1
ATOM 2587 C CA . TYR A 1 339 ? 10.202 -2.060 -2.430 1.00 94.12 339 TYR A CA 1
ATOM 2588 C C . TYR A 1 339 ? 10.820 -3.212 -1.651 1.00 94.12 339 TYR A C 1
ATOM 2590 O O . TYR A 1 339 ? 12.028 -3.235 -1.433 1.00 94.12 339 TYR A O 1
ATOM 2598 N N . THR A 1 340 ? 10.005 -4.165 -1.210 1.00 95.19 340 THR A N 1
ATOM 2599 C CA . THR A 1 340 ? 10.509 -5.483 -0.808 1.00 95.19 340 THR A CA 1
ATOM 2600 C C . THR A 1 340 ? 10.248 -6.446 -1.949 1.00 95.19 340 THR A C 1
ATOM 2602 O O . THR A 1 340 ? 9.109 -6.882 -2.147 1.00 95.19 340 THR A O 1
ATOM 2605 N N . THR A 1 341 ? 11.295 -6.757 -2.698 1.00 94.56 341 THR A N 1
ATOM 2606 C CA . THR A 1 341 ? 11.222 -7.528 -3.938 1.00 94.56 341 THR A CA 1
ATOM 2607 C C . THR A 1 341 ? 11.856 -8.892 -3.726 1.00 94.56 341 THR A C 1
ATOM 2609 O O . THR A 1 341 ? 12.928 -8.996 -3.135 1.00 94.56 341 THR A O 1
ATOM 2612 N N . VAL A 1 342 ? 11.194 -9.949 -4.188 1.00 93.50 342 VAL A N 1
ATOM 2613 C CA . VAL A 1 342 ? 11.726 -11.312 -4.161 1.00 93.50 342 VAL A CA 1
ATOM 2614 C C . VAL A 1 342 ? 12.121 -11.720 -5.574 1.00 93.50 342 VAL A C 1
ATOM 2616 O O . VAL A 1 342 ? 11.271 -11.803 -6.459 1.00 93.50 342 VAL A O 1
ATOM 2619 N N . TYR A 1 343 ? 13.403 -12.002 -5.774 1.00 91.19 343 TYR A N 1
ATOM 2620 C CA . TYR A 1 343 ? 13.955 -12.540 -7.012 1.00 91.19 343 TYR A CA 1
ATOM 2621 C C . TYR A 1 343 ? 14.131 -14.048 -6.876 1.00 91.19 343 TYR A C 1
ATOM 2623 O O . TYR A 1 343 ? 14.769 -14.521 -5.934 1.00 91.19 343 TYR A O 1
ATOM 2631 N N . ASN A 1 344 ? 13.564 -14.803 -7.815 1.00 88.19 344 ASN A N 1
ATOM 2632 C CA . ASN A 1 344 ? 13.668 -16.258 -7.831 1.00 88.19 344 ASN A CA 1
ATOM 2633 C C . ASN A 1 344 ? 14.734 -16.693 -8.838 1.00 88.19 344 ASN A C 1
ATOM 2635 O O . ASN A 1 344 ? 14.606 -16.468 -10.041 1.00 88.19 344 ASN A O 1
ATOM 2639 N N . TYR A 1 345 ? 15.771 -17.347 -8.333 1.00 82.88 345 TYR A N 1
ATOM 2640 C CA . TYR A 1 345 ? 16.887 -17.895 -9.086 1.00 82.88 345 TYR A CA 1
ATOM 2641 C C . TYR A 1 345 ? 16.815 -19.428 -9.029 1.00 82.88 345 TYR A C 1
ATOM 2643 O O . TYR A 1 345 ? 17.481 -20.077 -8.222 1.00 82.88 345 TYR A O 1
ATOM 2651 N N . GLY A 1 346 ? 15.943 -20.019 -9.851 1.00 76.50 346 GLY A N 1
ATOM 2652 C CA . GLY A 1 346 ? 15.594 -21.439 -9.733 1.00 76.50 346 GLY A CA 1
ATOM 2653 C C . GLY A 1 346 ? 14.817 -21.708 -8.439 1.00 76.50 346 GLY A C 1
ATOM 2654 O O . GLY A 1 346 ? 13.813 -21.048 -8.186 1.00 76.50 346 GLY A O 1
ATOM 2655 N N . ASP A 1 347 ? 15.297 -22.641 -7.612 1.00 78.12 347 ASP A N 1
ATOM 2656 C CA . ASP A 1 347 ? 14.680 -22.983 -6.317 1.00 78.12 347 ASP A CA 1
ATOM 2657 C C . ASP A 1 347 ? 15.085 -22.032 -5.170 1.00 78.12 347 ASP A C 1
ATOM 2659 O O . ASP A 1 347 ? 14.614 -22.176 -4.039 1.00 78.12 347 ASP A O 1
ATOM 2663 N N . VAL A 1 348 ? 15.978 -21.069 -5.430 1.00 79.88 348 VAL A N 1
ATOM 2664 C CA . VAL A 1 348 ? 16.469 -20.116 -4.425 1.00 79.88 348 VAL A CA 1
ATOM 2665 C C . VAL A 1 348 ? 15.746 -18.781 -4.575 1.00 79.88 348 VAL A C 1
ATOM 2667 O O . VAL A 1 348 ? 15.820 -18.140 -5.620 1.00 79.88 348 VAL A O 1
ATOM 2670 N N . ALA A 1 349 ? 15.091 -18.333 -3.505 1.00 86.31 349 ALA A N 1
ATOM 2671 C CA . ALA A 1 349 ? 14.473 -17.013 -3.424 1.00 86.31 349 ALA A CA 1
ATOM 2672 C C . ALA A 1 349 ? 15.384 -16.039 -2.665 1.00 86.31 349 ALA A C 1
ATOM 2674 O O . ALA A 1 349 ? 15.802 -16.315 -1.537 1.00 86.31 349 ALA A O 1
ATOM 2675 N N . TYR A 1 350 ? 15.658 -14.883 -3.264 1.00 86.81 350 TYR A N 1
ATOM 2676 C CA . TYR A 1 350 ? 16.370 -13.781 -2.629 1.00 86.81 350 TYR A CA 1
ATOM 2677 C C . TYR A 1 350 ? 15.443 -12.586 -2.431 1.00 86.81 350 TYR A C 1
ATOM 2679 O O . TYR A 1 350 ? 14.859 -12.089 -3.386 1.00 86.81 350 TYR A O 1
ATOM 2687 N N . ALA A 1 351 ? 15.328 -12.110 -1.192 1.00 89.81 351 ALA A N 1
ATOM 2688 C CA . ALA A 1 351 ? 14.577 -10.903 -0.876 1.00 89.81 351 ALA A CA 1
ATOM 2689 C C . ALA A 1 351 ? 15.517 -9.693 -0.789 1.00 89.81 351 ALA A C 1
ATOM 2691 O O . ALA A 1 351 ? 16.445 -9.676 0.024 1.00 89.81 351 ALA A O 1
ATOM 2692 N N . ALA A 1 352 ? 15.228 -8.669 -1.583 1.00 89.31 352 ALA A N 1
ATOM 2693 C CA . ALA A 1 352 ? 15.900 -7.382 -1.577 1.00 89.31 352 ALA A CA 1
ATOM 2694 C C . ALA A 1 352 ? 14.969 -6.294 -1.025 1.00 89.31 352 ALA A C 1
ATOM 2696 O O . ALA A 1 352 ? 13.756 -6.318 -1.236 1.00 89.31 352 ALA A O 1
ATOM 2697 N N . CYS A 1 353 ? 15.552 -5.326 -0.318 1.00 91.81 353 CYS A N 1
ATOM 2698 C CA . CYS A 1 353 ? 14.892 -4.063 -0.009 1.00 91.81 353 CYS A CA 1
ATOM 2699 C C . CYS A 1 353 ? 15.517 -2.988 -0.895 1.00 91.81 353 CYS A C 1
ATOM 2701 O O . CYS A 1 353 ? 16.700 -2.677 -0.751 1.00 91.81 353 CYS A O 1
ATOM 2703 N N . GLU A 1 354 ? 14.730 -2.457 -1.819 1.00 91.12 354 GLU A N 1
ATOM 2704 C CA . GLU A 1 354 ? 15.191 -1.610 -2.913 1.00 91.12 354 GLU A CA 1
ATOM 2705 C C . GLU A 1 354 ? 14.555 -0.229 -2.815 1.00 91.12 354 GLU A C 1
ATOM 2707 O O . GLU A 1 354 ? 13.487 -0.059 -2.228 1.00 91.12 354 GLU A O 1
ATOM 2712 N N . THR A 1 355 ? 15.194 0.773 -3.409 1.00 90.38 355 THR A N 1
ATOM 2713 C CA . THR A 1 355 ? 14.631 2.119 -3.541 1.00 90.38 355 THR A CA 1
ATOM 2714 C C . THR A 1 355 ? 14.722 2.561 -4.989 1.00 90.38 355 THR A C 1
ATOM 2716 O O . THR A 1 355 ? 15.725 2.320 -5.657 1.00 90.38 355 THR A O 1
ATOM 2719 N N . GLY A 1 356 ? 13.691 3.256 -5.461 1.00 85.50 356 GLY A N 1
ATOM 2720 C CA . GLY A 1 356 ? 13.738 3.904 -6.768 1.00 85.50 356 GLY A CA 1
ATOM 2721 C C . GLY A 1 356 ? 14.678 5.112 -6.756 1.00 85.50 356 GLY A C 1
ATOM 2722 O O . GLY A 1 356 ? 14.720 5.861 -5.777 1.00 85.50 356 GLY A O 1
ATOM 2723 N N . THR A 1 357 ? 15.404 5.316 -7.854 1.00 83.31 357 THR A N 1
ATOM 2724 C CA . THR A 1 357 ? 16.198 6.520 -8.135 1.00 83.31 357 THR A CA 1
ATOM 2725 C C . THR A 1 357 ? 16.066 6.888 -9.613 1.00 83.31 357 THR A C 1
ATOM 2727 O O . THR A 1 357 ? 15.726 6.047 -10.438 1.00 83.31 357 THR A O 1
ATOM 2730 N N . GLU A 1 358 ? 16.325 8.146 -9.959 1.00 78.25 358 GLU A N 1
ATOM 2731 C CA . GLU A 1 358 ? 16.271 8.645 -11.343 1.00 78.25 358 GLU A CA 1
ATOM 2732 C C . GLU A 1 358 ? 17.610 8.530 -12.074 1.00 78.25 358 GLU A C 1
ATOM 2734 O O . GLU A 1 358 ? 17.730 8.912 -13.229 1.00 78.25 358 GLU A O 1
ATOM 2739 N N . GLN A 1 359 ? 18.638 8.029 -11.394 1.00 83.00 359 GLN A N 1
ATOM 2740 C CA . GLN A 1 359 ? 19.985 7.909 -11.953 1.00 83.00 359 GLN A CA 1
ATOM 2741 C C . GLN A 1 359 ? 20.277 6.512 -12.502 1.00 83.00 359 GLN A C 1
ATOM 2743 O O . GLN A 1 359 ? 21.284 6.318 -13.175 1.00 83.00 359 GLN A O 1
ATOM 2748 N N . VAL A 1 360 ? 19.412 5.544 -12.199 1.00 89.12 360 VAL A N 1
ATOM 2749 C CA . VAL A 1 360 ? 19.606 4.137 -12.532 1.00 89.12 360 VAL A CA 1
ATOM 2750 C C . VAL A 1 360 ? 18.367 3.644 -13.262 1.00 89.12 360 VAL A C 1
ATOM 2752 O O . VAL A 1 360 ? 17.252 3.777 -12.768 1.00 89.12 360 VAL A O 1
ATOM 2755 N N . TYR A 1 361 ? 18.578 3.087 -14.453 1.00 92.19 361 TYR A N 1
ATOM 2756 C CA . TYR A 1 361 ? 17.517 2.672 -15.378 1.00 92.19 361 TYR A CA 1
ATOM 2757 C C . TYR A 1 361 ? 17.435 1.147 -15.514 1.00 92.19 361 TYR A C 1
ATOM 2759 O O . TYR A 1 361 ? 17.035 0.629 -16.557 1.00 92.19 361 TYR A O 1
ATOM 2767 N N . LEU A 1 362 ? 17.864 0.449 -14.464 1.00 93.31 362 LEU A N 1
ATOM 2768 C CA . LEU A 1 362 ? 17.878 -1.001 -14.346 1.00 93.31 362 LEU A CA 1
ATOM 2769 C C . LEU A 1 362 ? 17.077 -1.413 -13.113 1.00 93.31 362 LEU A C 1
ATOM 2771 O O . LEU A 1 362 ? 17.026 -0.693 -12.115 1.00 93.31 362 LEU A O 1
ATOM 2775 N N . ASP A 1 363 ? 16.486 -2.591 -13.201 1.00 91.06 363 ASP A N 1
ATOM 2776 C CA . ASP A 1 363 ? 15.862 -3.313 -12.104 1.00 91.06 363 ASP A CA 1
ATOM 2777 C C . ASP A 1 363 ? 16.917 -4.141 -11.348 1.00 91.06 363 ASP A C 1
ATOM 2779 O O . ASP A 1 363 ? 17.937 -4.514 -11.934 1.00 91.06 363 ASP A O 1
ATOM 2783 N N . HIS A 1 364 ? 16.709 -4.420 -10.059 1.00 90.69 364 HIS A N 1
ATOM 2784 C CA . HIS A 1 364 ? 17.699 -5.090 -9.193 1.00 90.69 364 HIS A CA 1
ATOM 2785 C C . HIS A 1 364 ? 19.134 -4.541 -9.345 1.00 90.69 364 HIS A C 1
ATOM 2787 O O . HIS A 1 364 ? 20.108 -5.290 -9.480 1.00 90.69 364 HIS A O 1
ATOM 2793 N N . ALA A 1 365 ? 19.268 -3.218 -9.419 1.00 91.94 365 ALA A N 1
ATOM 2794 C CA . ALA A 1 365 ? 20.534 -2.601 -9.776 1.00 91.94 365 ALA A CA 1
ATOM 2795 C C . ALA A 1 365 ? 21.511 -2.551 -8.593 1.00 91.94 365 ALA A C 1
ATOM 2797 O O . ALA A 1 365 ? 21.190 -2.032 -7.522 1.00 91.94 365 ALA A O 1
ATOM 2798 N N . LEU A 1 366 ? 22.732 -3.030 -8.819 1.00 92.31 366 LEU A N 1
ATOM 2799 C CA . LEU A 1 366 ? 23.836 -3.015 -7.862 1.00 92.31 366 LEU A CA 1
ATOM 2800 C C . LEU A 1 366 ? 25.053 -2.323 -8.479 1.00 92.31 366 LEU A C 1
ATOM 2802 O O . LEU A 1 366 ? 25.327 -2.468 -9.672 1.00 92.31 366 LEU A O 1
ATOM 2806 N N . LEU A 1 367 ? 25.809 -1.587 -7.664 1.00 92.44 367 LEU A N 1
ATOM 2807 C CA . LEU A 1 367 ? 27.090 -1.023 -8.086 1.00 92.44 367 LEU A CA 1
ATOM 2808 C C . LEU A 1 367 ? 28.120 -2.149 -8.208 1.00 92.44 367 LEU A C 1
ATOM 2810 O O . LEU A 1 367 ? 28.279 -2.944 -7.284 1.00 92.44 367 LEU A O 1
ATOM 2814 N N . VAL A 1 368 ? 28.857 -2.199 -9.313 1.00 92.44 368 VAL A N 1
ATOM 2815 C CA . VAL A 1 368 ? 29.857 -3.253 -9.555 1.00 92.44 368 VAL A CA 1
ATOM 2816 C C . VAL A 1 368 ? 31.094 -3.051 -8.685 1.00 92.44 368 VAL A C 1
ATOM 2818 O O . VAL A 1 368 ? 31.540 -3.980 -8.018 1.00 92.44 368 VAL A O 1
ATOM 2821 N N . ASN A 1 369 ? 31.608 -1.820 -8.648 1.00 89.88 369 ASN A N 1
ATOM 2822 C CA . ASN A 1 369 ? 32.820 -1.460 -7.898 1.00 89.88 369 ASN A CA 1
ATOM 2823 C C . ASN A 1 369 ? 32.540 -0.526 -6.712 1.00 89.88 369 ASN A C 1
ATOM 2825 O O . ASN A 1 369 ? 33.464 -0.039 -6.060 1.00 89.88 369 ASN A O 1
ATOM 2829 N N . GLY A 1 370 ? 31.266 -0.220 -6.471 1.00 84.38 370 GLY A N 1
ATOM 2830 C CA . GLY A 1 370 ? 30.826 0.713 -5.443 1.00 84.38 370 GLY A CA 1
ATOM 2831 C C . GLY A 1 370 ? 30.408 0.033 -4.142 1.00 84.38 370 GLY A C 1
ATOM 2832 O O . GLY A 1 370 ? 30.349 -1.188 -4.017 1.00 84.38 370 GLY A O 1
ATOM 2833 N N . ASN A 1 371 ? 30.084 0.853 -3.144 1.00 82.38 371 ASN A N 1
ATOM 2834 C CA . ASN A 1 371 ? 29.576 0.369 -1.867 1.00 82.38 371 ASN A CA 1
ATOM 2835 C C . ASN A 1 371 ? 28.075 0.045 -1.968 1.00 82.38 371 ASN A C 1
ATOM 2837 O O . ASN A 1 371 ? 27.255 0.958 -2.048 1.00 82.38 371 ASN A O 1
ATOM 2841 N N . ASN A 1 372 ? 27.719 -1.239 -1.881 1.00 82.81 372 ASN A N 1
ATOM 2842 C CA . ASN A 1 372 ? 26.328 -1.717 -1.843 1.00 82.81 372 ASN A CA 1
ATOM 2843 C C . ASN A 1 372 ? 25.775 -1.870 -0.409 1.00 82.81 372 ASN A C 1
ATOM 2845 O O . ASN A 1 372 ? 24.732 -2.486 -0.179 1.00 82.81 372 ASN A O 1
ATOM 2849 N N . GLY A 1 373 ? 26.477 -1.343 0.597 1.00 82.38 373 GLY A N 1
ATOM 2850 C CA . GLY A 1 373 ? 26.065 -1.406 1.995 1.00 82.38 373 GLY A CA 1
ATOM 2851 C C . GLY A 1 373 ? 25.899 -2.848 2.475 1.00 82.38 373 GLY A C 1
ATOM 2852 O O . GLY A 1 373 ? 26.833 -3.645 2.439 1.00 82.38 373 GLY A O 1
ATOM 2853 N N . LYS A 1 374 ? 24.694 -3.203 2.934 1.00 78.31 374 LYS A N 1
ATOM 2854 C CA . LYS A 1 374 ? 24.393 -4.562 3.422 1.00 78.31 374 LYS A CA 1
ATOM 2855 C C . LYS A 1 374 ? 24.247 -5.608 2.312 1.00 78.31 374 LYS A C 1
ATOM 2857 O O . LYS A 1 374 ? 24.196 -6.789 2.634 1.00 78.31 374 LYS A O 1
ATOM 2862 N N . ALA A 1 375 ? 24.201 -5.192 1.048 1.00 77.19 375 ALA A N 1
ATOM 2863 C CA . ALA A 1 375 ? 24.237 -6.092 -0.103 1.00 77.19 375 ALA A CA 1
ATOM 2864 C C . ALA A 1 375 ? 25.677 -6.389 -0.575 1.00 77.19 375 ALA A C 1
ATOM 2866 O O . ALA A 1 375 ? 25.875 -6.924 -1.660 1.00 77.19 375 ALA A O 1
ATOM 2867 N N . THR A 1 376 ? 26.695 -6.051 0.228 1.00 82.19 376 THR A N 1
ATOM 2868 C CA . THR A 1 376 ? 28.087 -6.428 -0.058 1.00 82.19 376 THR A CA 1
ATOM 2869 C C . THR A 1 376 ? 28.218 -7.958 -0.084 1.00 82.19 376 THR A C 1
ATOM 2871 O O . THR A 1 376 ? 27.782 -8.610 0.872 1.00 82.19 376 THR A O 1
ATOM 2874 N N . PRO A 1 377 ? 28.785 -8.546 -1.153 1.00 86.31 377 PRO A N 1
ATOM 2875 C CA . PRO A 1 377 ? 28.908 -9.991 -1.268 1.00 86.31 377 PRO A CA 1
ATOM 2876 C C . PRO A 1 377 ? 29.904 -10.562 -0.241 1.00 86.31 377 PRO A C 1
ATOM 2878 O O . PRO A 1 377 ? 30.808 -9.849 0.202 1.00 86.31 377 PRO A O 1
ATOM 2881 N N . PRO A 1 378 ? 29.761 -11.844 0.149 1.00 88.50 378 PRO A N 1
ATOM 2882 C CA . PRO A 1 378 ? 30.755 -12.538 0.966 1.00 88.50 378 PRO A CA 1
ATOM 2883 C C . PRO A 1 378 ? 32.144 -12.579 0.309 1.00 88.50 378 PRO A C 1
ATOM 2885 O O . PRO A 1 378 ? 32.270 -12.471 -0.911 1.00 88.50 378 PRO A O 1
ATOM 2888 N N . ASP A 1 379 ? 33.185 -12.821 1.107 1.00 88.25 379 ASP A N 1
ATOM 2889 C CA . ASP A 1 379 ? 34.557 -12.938 0.602 1.00 88.25 379 ASP A CA 1
ATOM 2890 C C . ASP A 1 379 ? 34.664 -13.985 -0.524 1.00 88.25 379 ASP A C 1
ATOM 2892 O O . ASP A 1 379 ? 34.217 -15.127 -0.391 1.00 88.25 379 ASP A O 1
ATOM 2896 N N . GLY A 1 380 ? 35.273 -13.591 -1.648 1.00 88.12 380 GLY A N 1
ATOM 2897 C CA . GLY A 1 380 ? 35.453 -14.453 -2.824 1.00 88.12 380 GLY A CA 1
ATOM 2898 C C . GLY A 1 380 ? 34.209 -14.625 -3.703 1.00 88.12 380 GLY A C 1
ATOM 2899 O O . GLY A 1 380 ? 34.215 -15.472 -4.597 1.00 88.12 380 GLY A O 1
ATOM 2900 N N . LYS A 1 381 ? 33.151 -13.842 -3.471 1.00 90.75 381 LYS A N 1
ATOM 2901 C CA . LYS A 1 381 ? 31.919 -13.846 -4.263 1.00 90.75 381 LYS A CA 1
ATOM 2902 C C . LYS A 1 381 ? 31.693 -12.500 -4.956 1.00 90.75 381 LYS A C 1
ATOM 2904 O O . LYS A 1 381 ? 32.067 -11.453 -4.434 1.00 90.75 381 LYS A O 1
ATOM 2909 N N . GLY A 1 382 ? 31.093 -12.535 -6.143 1.00 90.00 382 GLY A N 1
ATOM 2910 C CA . GLY A 1 382 ? 30.701 -11.342 -6.890 1.00 90.00 382 GLY A CA 1
ATOM 2911 C C . GLY A 1 382 ? 29.344 -10.792 -6.445 1.00 90.00 382 GLY A C 1
ATOM 2912 O O . GLY A 1 382 ? 28.627 -11.409 -5.659 1.00 90.00 382 GLY A O 1
ATOM 2913 N N . ILE A 1 383 ? 28.972 -9.615 -6.952 1.00 89.94 383 ILE A N 1
ATOM 2914 C CA . ILE A 1 383 ? 27.747 -8.902 -6.544 1.00 89.94 383 ILE A CA 1
ATOM 2915 C C . ILE A 1 383 ? 26.447 -9.681 -6.813 1.00 89.94 383 ILE A C 1
ATOM 2917 O O . ILE A 1 383 ? 25.464 -9.467 -6.112 1.00 89.94 383 ILE A O 1
ATOM 2921 N N . PHE A 1 384 ? 26.452 -10.632 -7.754 1.00 89.94 384 PHE A N 1
ATOM 2922 C CA . PHE A 1 384 ? 25.310 -11.500 -8.062 1.00 89.94 384 PHE A CA 1
ATOM 2923 C C . PHE A 1 384 ? 25.537 -12.954 -7.642 1.00 89.94 384 PHE A C 1
ATOM 2925 O O . PHE A 1 384 ? 25.069 -13.872 -8.304 1.00 89.94 384 PHE A O 1
ATOM 2932 N N . TYR A 1 385 ? 26.239 -13.198 -6.533 1.00 88.44 385 TYR A N 1
ATOM 2933 C CA . TYR A 1 385 ? 26.571 -14.553 -6.050 1.00 88.44 385 TYR A CA 1
ATOM 2934 C C . TYR A 1 385 ? 25.382 -15.489 -5.795 1.00 88.44 385 TYR A C 1
ATOM 2936 O O . TYR A 1 385 ? 25.571 -16.680 -5.558 1.00 88.44 385 TYR A O 1
ATOM 2944 N N . GLN A 1 386 ? 24.174 -14.937 -5.771 1.00 86.88 386 GLN A N 1
ATOM 2945 C CA . GLN A 1 386 ? 22.921 -15.652 -5.554 1.00 86.88 386 GLN A CA 1
ATOM 2946 C C . GLN A 1 386 ? 22.279 -16.116 -6.860 1.00 86.88 386 GLN A C 1
ATOM 2948 O O . GLN A 1 386 ? 21.438 -17.012 -6.839 1.00 86.88 386 GLN A O 1
ATOM 2953 N N . ALA A 1 387 ? 22.654 -15.502 -7.980 1.00 88.38 387 ALA A N 1
ATOM 2954 C CA . ALA A 1 387 ? 22.150 -15.859 -9.289 1.00 88.38 387 ALA A CA 1
ATOM 2955 C C . ALA A 1 387 ? 23.002 -16.996 -9.889 1.00 88.38 387 ALA A C 1
ATOM 2957 O O . ALA A 1 387 ? 24.213 -17.057 -9.657 1.00 88.38 387 ALA A O 1
ATOM 2958 N N . PRO A 1 388 ? 22.396 -17.923 -10.650 1.00 89.38 388 PRO A N 1
ATOM 2959 C CA . PRO A 1 388 ? 23.110 -19.040 -11.245 1.00 89.38 388 PRO A CA 1
ATOM 2960 C C . PRO A 1 388 ? 24.051 -18.563 -12.351 1.00 89.38 388 PRO A C 1
ATOM 2962 O O . PRO A 1 388 ? 23.767 -17.589 -13.056 1.00 89.38 388 PRO A O 1
ATOM 2965 N N . ALA A 1 389 ? 25.138 -19.309 -12.552 1.00 91.81 389 ALA A N 1
ATOM 2966 C CA . ALA A 1 389 ? 26.059 -19.082 -13.659 1.00 91.81 389 ALA A CA 1
ATOM 2967 C C . ALA A 1 389 ? 25.312 -19.007 -15.001 1.00 91.81 389 ALA A C 1
ATOM 2969 O O . ALA A 1 389 ? 24.396 -19.788 -15.267 1.00 91.81 389 ALA A O 1
ATOM 2970 N N . GLY A 1 390 ? 25.715 -18.067 -15.851 1.00 91.44 390 GLY A N 1
ATOM 2971 C CA . GLY A 1 390 ? 25.083 -17.811 -17.144 1.00 91.44 390 GLY A CA 1
ATOM 2972 C C . GLY A 1 390 ? 23.863 -16.888 -17.095 1.00 91.44 390 GLY A C 1
ATOM 2973 O O . GLY A 1 390 ? 23.333 -16.564 -18.155 1.00 91.44 390 GLY A O 1
ATOM 2974 N N . THR A 1 391 ? 23.429 -16.423 -15.917 1.00 91.81 391 THR A N 1
ATOM 2975 C CA . THR A 1 391 ? 22.412 -15.358 -15.836 1.00 91.81 391 THR A CA 1
ATOM 2976 C C . THR A 1 391 ? 22.928 -14.103 -16.539 1.00 91.81 391 THR A C 1
ATOM 2978 O O . THR A 1 391 ? 24.061 -13.679 -16.305 1.00 91.81 391 THR A O 1
ATOM 2981 N N . MET A 1 392 ? 22.097 -13.516 -17.402 1.00 93.50 392 MET A N 1
ATOM 2982 C CA . MET A 1 392 ? 22.432 -12.297 -18.133 1.00 93.50 392 MET A CA 1
ATOM 2983 C C . MET A 1 392 ? 22.025 -11.069 -17.319 1.00 93.50 392 MET A C 1
ATOM 2985 O O . MET A 1 392 ? 20.882 -10.960 -16.876 1.00 93.50 392 MET A O 1
ATOM 2989 N N . VAL A 1 393 ? 22.961 -10.141 -17.149 1.00 94.75 393 VAL A N 1
ATOM 2990 C CA . VAL A 1 393 ? 22.743 -8.835 -16.518 1.00 94.75 393 VAL A CA 1
ATOM 2991 C C . VAL A 1 393 ? 23.142 -7.735 -17.490 1.00 94.75 393 VAL A C 1
ATOM 2993 O O . VAL A 1 393 ? 24.102 -7.878 -18.242 1.00 94.75 393 VAL A O 1
ATOM 2996 N N . THR A 1 394 ? 22.404 -6.633 -17.496 1.00 95.81 394 THR A N 1
ATOM 2997 C CA . THR A 1 394 ? 22.738 -5.444 -18.283 1.00 95.81 394 THR A CA 1
ATOM 2998 C C . THR A 1 394 ? 23.689 -4.559 -17.492 1.00 95.81 394 THR A C 1
ATOM 3000 O O . THR A 1 394 ? 23.472 -4.324 -16.303 1.00 95.81 394 THR A O 1
ATOM 3003 N N . LEU A 1 395 ? 24.736 -4.076 -18.154 1.00 95.44 395 LEU A N 1
ATOM 3004 C CA . LEU A 1 395 ? 25.713 -3.152 -17.591 1.00 95.44 395 LEU A CA 1
ATOM 3005 C C . LEU A 1 395 ? 25.460 -1.730 -18.079 1.00 95.44 395 LEU A C 1
ATOM 3007 O O . LEU A 1 395 ? 25.305 -1.492 -19.278 1.00 95.44 395 LEU A O 1
ATOM 3011 N N . MET A 1 396 ? 25.500 -0.775 -17.155 1.00 93.62 396 MET A N 1
ATOM 3012 C CA . MET A 1 396 ? 25.447 0.644 -17.482 1.00 93.62 396 MET A CA 1
ATOM 3013 C C . MET A 1 396 ? 26.450 1.453 -16.675 1.00 93.62 396 MET A C 1
ATOM 3015 O O . MET A 1 396 ? 26.653 1.199 -15.491 1.00 93.62 396 MET A O 1
ATOM 3019 N N . ASP A 1 397 ? 27.001 2.492 -17.292 1.00 92.69 397 ASP A N 1
ATOM 3020 C CA . ASP A 1 397 ? 27.722 3.550 -16.585 1.00 92.69 397 ASP A CA 1
ATOM 3021 C C . ASP A 1 397 ? 27.113 4.909 -16.943 1.00 92.69 397 ASP A C 1
ATOM 3023 O O . ASP A 1 397 ? 27.295 5.431 -18.049 1.00 92.69 397 ASP A O 1
ATOM 3027 N N . PHE A 1 398 ? 26.332 5.462 -16.015 1.00 90.69 398 PHE A N 1
ATOM 3028 C CA . PHE A 1 398 ? 25.422 6.581 -16.267 1.00 90.69 398 PHE A CA 1
ATOM 3029 C C . PHE A 1 398 ? 24.486 6.317 -17.461 1.00 90.69 398 PHE A C 1
ATOM 3031 O O . PHE A 1 398 ? 23.578 5.496 -17.359 1.00 90.69 398 PHE A O 1
ATOM 3038 N N . ASN A 1 399 ? 24.682 7.015 -18.585 1.00 91.25 399 ASN A N 1
ATOM 3039 C CA . ASN A 1 399 ? 23.859 6.878 -19.789 1.00 91.25 399 ASN A CA 1
ATOM 3040 C C . ASN A 1 399 ? 24.479 5.933 -20.826 1.00 91.25 399 ASN A C 1
ATOM 3042 O O . ASN A 1 399 ? 23.883 5.721 -21.883 1.00 91.25 399 ASN A O 1
ATOM 3046 N N . LEU A 1 400 ? 25.671 5.398 -20.555 1.00 91.19 400 LEU A N 1
ATOM 3047 C CA . LEU A 1 400 ? 26.357 4.470 -21.438 1.00 91.19 400 LEU A CA 1
ATOM 3048 C C . LEU A 1 400 ? 25.857 3.045 -21.178 1.00 91.19 400 LEU A C 1
ATOM 3050 O O . LEU A 1 400 ? 26.007 2.524 -20.074 1.00 91.19 400 LEU A O 1
ATOM 3054 N N . ASP A 1 401 ? 25.265 2.426 -22.197 1.00 91.88 401 ASP A N 1
ATOM 3055 C CA . ASP A 1 401 ? 24.834 1.025 -22.185 1.00 91.88 401 ASP A CA 1
ATOM 3056 C C . ASP A 1 401 ? 25.964 0.128 -22.715 1.00 91.88 401 ASP A C 1
ATOM 3058 O O . ASP A 1 401 ? 26.311 0.189 -23.896 1.00 91.88 401 ASP A O 1
ATOM 3062 N N . TYR A 1 402 ? 26.524 -0.724 -21.853 1.00 91.38 402 TYR A N 1
ATOM 3063 C CA . TYR A 1 402 ? 27.532 -1.724 -22.231 1.00 91.38 402 TYR A CA 1
ATOM 3064 C C . TYR A 1 402 ? 26.894 -3.024 -22.750 1.00 91.38 402 TYR A C 1
ATOM 3066 O O . TYR A 1 402 ? 27.596 -3.929 -23.221 1.00 91.38 402 TYR A O 1
ATOM 3074 N N . GLY A 1 403 ? 25.565 -3.130 -22.705 1.00 92.12 403 GLY A N 1
ATOM 3075 C CA . GLY A 1 403 ? 24.802 -4.311 -23.075 1.00 92.12 403 GLY A CA 1
ATOM 3076 C C . GLY A 1 403 ? 24.842 -5.401 -22.009 1.00 92.12 403 GLY A C 1
ATOM 3077 O O . GLY A 1 403 ? 25.185 -5.175 -20.849 1.00 92.12 403 GLY A O 1
ATOM 3078 N N . GLU A 1 404 ? 24.476 -6.612 -22.418 1.00 95.25 404 GLU A N 1
ATOM 3079 C CA . GLU A 1 404 ? 24.333 -7.740 -21.503 1.00 95.25 404 GLU A CA 1
ATOM 3080 C C . GLU A 1 404 ? 25.660 -8.488 -21.300 1.00 95.25 404 GLU A C 1
ATOM 3082 O O . GLU A 1 404 ? 26.445 -8.672 -22.236 1.00 95.25 404 GLU A O 1
ATOM 3087 N N . ARG A 1 405 ? 25.911 -8.954 -20.077 1.00 96.00 405 ARG A N 1
ATOM 3088 C CA . ARG A 1 405 ? 27.016 -9.850 -19.720 1.00 96.00 405 ARG A CA 1
ATOM 3089 C C . ARG A 1 405 ? 26.483 -11.036 -18.934 1.00 96.00 405 ARG A C 1
ATOM 3091 O O . ARG A 1 405 ? 25.537 -10.904 -18.163 1.00 96.00 405 ARG A O 1
ATOM 3098 N N . ALA A 1 406 ? 27.123 -12.184 -19.118 1.00 95.44 406 ALA A N 1
ATOM 3099 C CA . ALA A 1 406 ? 26.872 -13.353 -18.293 1.00 95.44 406 ALA A CA 1
ATOM 3100 C C . ALA A 1 406 ? 27.604 -13.228 -16.950 1.00 95.44 406 ALA A C 1
ATOM 3102 O O . ALA A 1 406 ? 28.673 -12.614 -16.871 1.00 95.44 406 ALA A O 1
ATOM 3103 N N . ILE A 1 407 ? 27.052 -13.858 -15.918 1.00 94.38 407 ILE A N 1
ATOM 3104 C CA . ILE A 1 407 ? 27.730 -14.046 -14.632 1.00 94.38 407 ILE A CA 1
ATOM 3105 C C . ILE A 1 407 ? 28.364 -15.439 -14.529 1.00 94.38 407 ILE A C 1
ATOM 3107 O O . ILE A 1 407 ? 27.870 -16.401 -15.122 1.00 94.38 407 ILE A O 1
ATOM 3111 N N . ASP A 1 408 ? 29.450 -15.559 -13.772 1.00 94.44 408 ASP A N 1
ATOM 3112 C CA . ASP A 1 408 ? 30.095 -16.840 -13.470 1.00 94.44 408 ASP A CA 1
ATOM 3113 C C . ASP A 1 408 ? 29.458 -17.566 -12.263 1.00 94.44 408 ASP A C 1
ATOM 3115 O O . ASP A 1 408 ? 28.496 -17.094 -11.659 1.00 94.44 408 ASP A O 1
ATOM 3119 N N . GLU A 1 409 ? 29.999 -18.731 -11.889 1.00 92.81 409 GLU A N 1
ATOM 3120 C CA . GLU A 1 409 ? 29.523 -19.542 -10.748 1.00 92.81 409 GLU A CA 1
ATOM 3121 C C . GLU A 1 409 ? 29.673 -18.863 -9.377 1.00 92.81 409 GLU A C 1
ATOM 3123 O O . GLU A 1 409 ? 29.063 -19.285 -8.392 1.00 92.81 409 GLU A O 1
ATOM 3128 N N . ASN A 1 410 ? 30.496 -17.820 -9.284 1.00 92.50 410 ASN A N 1
ATOM 3129 C CA . ASN A 1 410 ? 30.698 -17.053 -8.063 1.00 92.50 410 ASN A CA 1
ATOM 3130 C C . ASN A 1 410 ? 29.941 -15.718 -8.081 1.00 92.50 410 ASN A C 1
ATOM 3132 O O . ASN A 1 410 ? 30.019 -14.982 -7.095 1.00 92.50 410 ASN A O 1
ATOM 3136 N N . GLY A 1 411 ? 29.192 -15.424 -9.147 1.00 91.19 411 GLY A N 1
ATOM 3137 C CA . GLY A 1 411 ? 28.433 -14.190 -9.323 1.00 91.19 411 GLY A CA 1
ATOM 3138 C C . GLY A 1 411 ? 29.265 -12.995 -9.779 1.00 91.19 411 GLY A C 1
ATOM 3139 O O . GLY A 1 411 ? 28.826 -11.855 -9.593 1.00 91.19 411 GLY A O 1
ATOM 3140 N N . PHE A 1 412 ? 30.466 -13.219 -10.320 1.00 93.50 412 PHE A N 1
ATOM 3141 C CA . PHE A 1 412 ? 31.241 -12.178 -10.992 1.00 93.50 412 PHE A CA 1
ATOM 3142 C C . PHE A 1 412 ? 30.733 -11.978 -12.416 1.00 93.50 412 PHE A C 1
ATOM 3144 O O . PHE A 1 412 ? 30.345 -12.924 -13.098 1.00 93.50 412 PHE A O 1
ATOM 3151 N N . ILE A 1 413 ? 30.766 -10.731 -12.874 1.00 95.38 413 ILE A N 1
ATOM 3152 C CA . ILE A 1 413 ? 30.468 -10.378 -14.261 1.00 95.38 413 ILE A CA 1
ATOM 3153 C C . ILE A 1 413 ? 31.629 -10.844 -15.141 1.00 95.38 413 ILE A C 1
ATOM 3155 O O . ILE A 1 413 ? 32.785 -10.563 -14.830 1.00 95.38 413 ILE A O 1
ATOM 3159 N N . ILE A 1 414 ? 31.325 -11.529 -16.243 1.00 95.12 414 ILE A N 1
ATOM 3160 C CA . ILE A 1 414 ? 32.324 -11.990 -17.212 1.00 95.12 414 ILE A CA 1
ATOM 3161 C C . ILE A 1 414 ? 32.572 -10.861 -18.230 1.00 95.12 414 ILE A C 1
ATOM 3163 O O . ILE A 1 414 ? 31.691 -10.609 -19.058 1.00 95.12 414 ILE A O 1
ATOM 3167 N N . PRO A 1 415 ? 33.733 -10.173 -18.199 1.00 93.56 415 PRO A N 1
ATOM 3168 C CA . PRO A 1 415 ? 34.034 -9.101 -19.144 1.00 93.56 415 PRO A CA 1
ATOM 3169 C C . PRO A 1 415 ? 34.348 -9.655 -20.535 1.00 93.56 415 PRO A C 1
ATOM 3171 O O . PRO A 1 415 ? 34.862 -10.772 -20.682 1.00 93.56 415 PRO A O 1
ATOM 3174 N N . TYR A 1 416 ? 34.120 -8.848 -21.569 1.00 92.12 416 TYR A N 1
ATOM 3175 C CA . TYR A 1 416 ? 34.688 -9.141 -22.881 1.00 92.12 416 TYR A CA 1
ATOM 3176 C C . TYR A 1 416 ? 36.207 -8.891 -22.905 1.00 92.12 416 TYR A C 1
ATOM 3178 O O . TYR A 1 416 ? 36.730 -8.098 -22.118 1.00 92.12 416 TYR A O 1
ATOM 3186 N N . PRO A 1 417 ? 36.960 -9.551 -23.806 1.00 91.25 417 PRO A N 1
ATOM 3187 C CA . PRO A 1 417 ? 38.399 -9.331 -23.912 1.00 91.25 417 PRO A CA 1
ATOM 3188 C C . PRO A 1 417 ? 38.742 -7.857 -24.175 1.00 91.25 417 PRO A C 1
ATOM 3190 O O . PRO A 1 417 ? 38.340 -7.300 -25.194 1.00 91.25 417 PRO A O 1
ATOM 3193 N N . GLY A 1 418 ? 39.516 -7.245 -23.274 1.00 85.19 418 GLY A N 1
ATOM 3194 C CA . GLY A 1 418 ? 39.933 -5.840 -23.376 1.00 85.19 418 GLY A CA 1
ATOM 3195 C C . GLY A 1 418 ? 38.917 -4.822 -22.848 1.00 85.19 418 GLY A C 1
ATOM 3196 O O . GLY A 1 418 ? 39.153 -3.625 -22.983 1.00 85.19 418 GLY A O 1
ATOM 3197 N N . GLU A 1 419 ? 37.811 -5.274 -22.256 1.00 89.12 419 GLU A N 1
ATOM 3198 C CA . GLU A 1 419 ? 36.819 -4.407 -21.622 1.00 89.12 419 GLU A CA 1
ATOM 3199 C C . GLU A 1 419 ? 37.311 -3.896 -20.255 1.00 89.12 419 GLU A C 1
ATOM 3201 O O . GLU A 1 419 ? 37.782 -4.678 -19.427 1.00 89.12 419 GLU A O 1
ATOM 3206 N N . ASP A 1 420 ? 37.189 -2.588 -20.012 1.00 88.50 420 ASP A N 1
ATOM 3207 C CA . ASP A 1 420 ? 37.490 -1.971 -18.718 1.00 88.50 420 ASP A CA 1
ATOM 3208 C C . ASP A 1 420 ? 36.200 -1.789 -17.912 1.00 88.50 420 ASP A C 1
ATOM 3210 O O . ASP A 1 420 ? 35.353 -0.962 -18.241 1.00 88.50 420 ASP A O 1
ATOM 3214 N N . LEU A 1 421 ? 36.061 -2.575 -16.844 1.00 90.88 421 LEU A N 1
ATOM 3215 C CA . LEU A 1 421 ? 34.941 -2.497 -15.909 1.00 90.88 421 LEU A CA 1
ATOM 3216 C C . LEU A 1 421 ? 35.328 -1.812 -14.594 1.00 90.88 421 LEU A C 1
ATOM 3218 O O . LEU A 1 421 ? 34.648 -2.031 -13.602 1.00 90.88 421 LEU A O 1
ATOM 3222 N N . SER A 1 422 ? 36.404 -1.020 -14.531 1.00 90.38 422 SER A N 1
ATOM 3223 C CA . SER A 1 422 ? 36.893 -0.415 -13.276 1.00 90.38 422 SER A CA 1
ATOM 3224 C C . SER A 1 422 ? 36.121 0.826 -12.800 1.00 90.38 422 SER A C 1
ATOM 3226 O O . SER A 1 422 ? 36.389 1.331 -11.706 1.00 90.38 422 SER A O 1
ATOM 3228 N N . SER A 1 423 ? 35.148 1.316 -13.577 1.00 91.69 423 SER A N 1
ATOM 3229 C CA . SER A 1 423 ? 34.407 2.538 -13.248 1.00 91.69 423 SER A CA 1
ATOM 3230 C C . SER A 1 423 ? 33.667 2.420 -11.903 1.00 91.69 423 SER A C 1
ATOM 3232 O O . SER A 1 423 ? 32.944 1.442 -11.676 1.00 91.69 423 SER A O 1
ATOM 3234 N N . PRO A 1 424 ? 33.802 3.403 -10.989 1.00 90.00 424 PRO A N 1
ATOM 3235 C CA . PRO A 1 424 ? 33.136 3.366 -9.686 1.00 90.00 424 PRO A CA 1
ATOM 3236 C C . PRO A 1 424 ? 31.616 3.562 -9.781 1.00 90.00 424 PRO A C 1
ATOM 3238 O O . PRO A 1 424 ? 30.904 3.270 -8.821 1.00 90.00 424 PRO A O 1
ATOM 3241 N N . THR A 1 425 ? 31.124 4.071 -10.912 1.00 91.31 425 THR A N 1
ATOM 3242 C CA . THR A 1 425 ? 29.706 4.364 -11.174 1.00 91.31 425 THR A CA 1
ATOM 3243 C C . THR A 1 425 ? 29.027 3.295 -12.022 1.00 91.31 425 THR A C 1
ATOM 3245 O O . THR A 1 425 ? 27.827 3.389 -12.276 1.00 91.31 425 THR A O 1
ATOM 3248 N N . LEU A 1 426 ? 29.774 2.255 -12.407 1.00 94.00 426 LEU A N 1
ATOM 3249 C CA . LEU A 1 426 ? 29.255 1.103 -13.125 1.00 94.00 426 LEU A CA 1
ATOM 3250 C C . LEU A 1 426 ? 28.191 0.392 -12.282 1.00 94.00 426 LEU A C 1
ATOM 3252 O O . LEU A 1 426 ? 28.456 -0.058 -11.162 1.00 94.00 426 LEU A O 1
ATOM 3256 N N . VAL A 1 427 ? 26.999 0.264 -12.852 1.00 95.00 427 VAL A N 1
ATOM 3257 C CA . VAL A 1 427 ? 25.875 -0.487 -12.300 1.00 95.00 427 VAL A CA 1
ATOM 3258 C C . VAL A 1 427 ? 25.567 -1.690 -13.177 1.00 95.00 427 VAL A C 1
ATOM 3260 O O . VAL A 1 427 ? 25.729 -1.665 -14.398 1.00 95.00 427 VAL A O 1
ATOM 3263 N N . ALA A 1 428 ? 25.094 -2.747 -12.537 1.00 95.25 428 ALA A N 1
ATOM 3264 C CA . ALA A 1 428 ? 24.634 -3.955 -13.189 1.00 95.25 428 ALA A CA 1
ATOM 3265 C C . ALA A 1 428 ? 23.255 -4.328 -12.641 1.00 95.25 428 ALA A C 1
ATOM 3267 O O . ALA A 1 428 ? 22.995 -4.130 -11.456 1.00 95.25 428 ALA A O 1
ATOM 3268 N N . GLY A 1 429 ? 22.379 -4.866 -13.483 1.00 94.38 429 GLY A N 1
ATOM 3269 C CA . GLY A 1 429 ? 21.018 -5.235 -13.090 1.00 94.38 429 GLY A CA 1
ATOM 3270 C C . GLY A 1 429 ? 20.240 -5.881 -14.231 1.00 94.38 429 GLY A C 1
ATOM 3271 O O . GLY A 1 429 ? 20.808 -6.230 -15.267 1.00 94.38 429 GLY A O 1
ATOM 3272 N N . PHE A 1 430 ? 18.934 -6.034 -14.060 1.00 92.31 430 PHE A N 1
ATOM 3273 C CA . PHE A 1 430 ? 18.038 -6.523 -15.104 1.00 92.31 430 PHE A CA 1
ATOM 3274 C C . PHE A 1 430 ? 17.417 -5.362 -15.865 1.00 92.31 430 PHE A C 1
ATOM 3276 O O . PHE A 1 430 ? 17.135 -4.304 -15.307 1.00 92.31 430 PHE A O 1
ATOM 3283 N N . TYR A 1 431 ? 17.187 -5.561 -17.156 1.00 92.56 431 TYR A N 1
ATOM 3284 C CA . TYR A 1 431 ? 16.524 -4.570 -17.981 1.00 92.56 431 TYR A CA 1
ATOM 3285 C C . TYR A 1 431 ? 15.189 -5.104 -18.489 1.00 92.56 431 TYR A C 1
ATOM 3287 O O . TYR A 1 431 ? 15.132 -6.138 -19.152 1.00 92.56 431 TYR A O 1
ATOM 3295 N N . THR A 1 432 ? 14.126 -4.354 -18.209 1.00 90.25 432 THR A N 1
ATOM 3296 C CA . THR A 1 432 ? 12.791 -4.600 -18.752 1.00 90.25 432 THR A CA 1
ATOM 3297 C C . THR A 1 432 ? 12.430 -3.432 -19.668 1.00 90.25 432 THR A C 1
ATOM 3299 O O . THR A 1 432 ? 12.440 -2.283 -19.216 1.00 90.25 432 THR A O 1
ATOM 3302 N N . PRO A 1 433 ? 12.123 -3.673 -20.955 1.00 91.19 433 PRO A N 1
ATOM 3303 C CA . PRO A 1 433 ? 11.804 -2.597 -21.880 1.00 91.19 433 PRO A CA 1
ATOM 3304 C C . PRO A 1 433 ? 10.462 -1.945 -21.532 1.00 91.19 433 PRO A C 1
ATOM 3306 O O . PRO A 1 433 ? 9.444 -2.619 -21.366 1.00 91.19 433 PRO A O 1
ATOM 3309 N N . SER A 1 434 ? 10.446 -0.613 -21.494 1.00 90.62 434 SER A N 1
ATOM 3310 C CA . SER A 1 434 ? 9.217 0.164 -21.321 1.00 90.62 434 SER A CA 1
ATOM 3311 C C . SER A 1 434 ? 8.525 0.343 -22.667 1.00 90.62 434 SER A C 1
ATOM 3313 O O . SER A 1 434 ? 9.106 0.900 -23.604 1.00 90.62 434 SER A O 1
ATOM 3315 N N . ILE A 1 435 ? 7.272 -0.101 -22.759 1.00 91.88 435 ILE A N 1
ATOM 3316 C CA . ILE A 1 435 ? 6.461 -0.022 -23.976 1.00 91.88 435 ILE A CA 1
ATOM 3317 C C . ILE A 1 435 ? 5.266 0.883 -23.706 1.00 91.88 435 ILE A C 1
ATOM 3319 O O . ILE A 1 435 ? 4.422 0.583 -22.864 1.00 91.88 435 ILE A O 1
ATOM 3323 N N . TYR A 1 436 ? 5.170 1.973 -24.457 1.00 89.81 436 TYR A N 1
ATOM 3324 C CA . TYR A 1 436 ? 4.015 2.856 -24.446 1.00 89.81 436 TYR A CA 1
ATOM 3325 C C . TYR A 1 436 ? 3.241 2.710 -25.755 1.00 89.81 436 TYR A C 1
ATOM 3327 O O . TYR A 1 436 ? 3.771 2.967 -26.839 1.00 89.81 436 TYR A O 1
ATOM 3335 N N . ARG A 1 437 ? 1.974 2.294 -25.651 1.00 88.19 437 ARG A N 1
ATOM 3336 C CA . ARG A 1 437 ? 1.077 2.099 -26.793 1.00 88.19 437 ARG A CA 1
ATOM 3337 C C . ARG A 1 437 ? -0.058 3.129 -26.752 1.00 88.19 437 ARG A C 1
ATOM 3339 O O . ARG A 1 437 ? -1.061 2.894 -26.081 1.00 88.19 437 ARG A O 1
ATOM 3346 N N . PRO A 1 438 ? 0.079 4.268 -27.444 1.00 81.94 438 PRO A N 1
ATOM 3347 C CA . PRO A 1 438 ? -0.976 5.266 -27.531 1.00 81.94 438 PRO A CA 1
ATOM 3348 C C . PRO A 1 438 ? -2.202 4.705 -28.257 1.00 81.94 438 PRO A C 1
ATOM 3350 O O . PRO A 1 438 ? -2.084 3.979 -29.248 1.00 81.94 438 PRO A O 1
ATOM 3353 N N . PHE A 1 439 ? -3.387 5.091 -27.790 1.00 74.94 439 PHE A N 1
ATOM 3354 C CA . PHE A 1 439 ? -4.633 4.824 -28.497 1.00 74.94 439 PHE A CA 1
ATOM 3355 C C . PHE A 1 439 ? -4.865 5.893 -29.573 1.00 74.94 439 PHE A C 1
ATOM 3357 O O . PHE A 1 439 ? -4.778 7.090 -29.298 1.00 74.94 439 PHE A O 1
ATOM 3364 N N . SER A 1 440 ? -5.179 5.477 -30.799 1.00 71.88 440 SER A N 1
ATOM 3365 C CA . SER A 1 440 ? -5.627 6.382 -31.859 1.00 71.88 440 SER A CA 1
ATOM 3366 C C . SER A 1 440 ? -7.140 6.574 -31.753 1.00 71.88 440 SER A C 1
ATOM 3368 O O . SER A 1 440 ? -7.891 5.622 -31.954 1.00 71.88 440 SER A O 1
ATOM 3370 N N . TYR A 1 441 ? -7.589 7.786 -31.439 1.00 64.75 441 TYR A N 1
ATOM 3371 C CA . TYR A 1 441 ? -9.011 8.113 -31.322 1.00 64.75 441 TYR A CA 1
ATOM 3372 C C . TYR A 1 441 ? -9.538 8.811 -32.579 1.00 64.75 441 TYR A C 1
ATOM 3374 O O . TYR A 1 441 ? -8.913 9.767 -33.048 1.00 64.75 441 TYR A O 1
ATOM 3382 N N . PHE A 1 442 ? -10.709 8.398 -33.076 1.00 60.41 442 PHE A N 1
ATOM 3383 C CA . PHE A 1 442 ? -11.455 9.126 -34.099 1.00 60.41 442 PHE A CA 1
ATOM 3384 C C . PHE A 1 442 ? -12.938 9.289 -33.682 1.00 60.41 442 PHE A C 1
ATOM 3386 O O . PHE A 1 442 ? -13.665 8.330 -33.481 1.00 60.41 442 PHE A O 1
ATOM 3393 N N . ASP A 1 443 ? -13.388 10.543 -33.553 1.00 57.12 443 ASP A N 1
ATOM 3394 C CA . ASP A 1 443 ? -14.784 10.987 -33.330 1.00 57.12 443 ASP A CA 1
ATOM 3395 C C . ASP A 1 443 ? -15.537 10.563 -32.029 1.00 57.12 443 ASP A C 1
ATOM 3397 O O . ASP A 1 443 ? -15.376 9.492 -31.448 1.00 57.12 443 ASP A O 1
ATOM 3401 N N . ARG A 1 444 ? -16.453 11.442 -31.591 1.00 52.94 444 ARG A N 1
ATOM 3402 C CA . ARG A 1 444 ? -17.269 11.415 -30.356 1.00 52.94 444 ARG A CA 1
ATOM 3403 C C . ARG A 1 444 ? -18.266 10.255 -30.231 1.00 52.94 444 ARG A C 1
ATOM 3405 O O . ARG A 1 444 ? -18.840 10.100 -29.157 1.00 52.94 444 ARG A O 1
ATOM 3412 N N . ASN A 1 445 ? -18.480 9.455 -31.277 1.00 55.31 445 ASN A N 1
ATOM 3413 C CA . ASN A 1 445 ? -19.646 8.565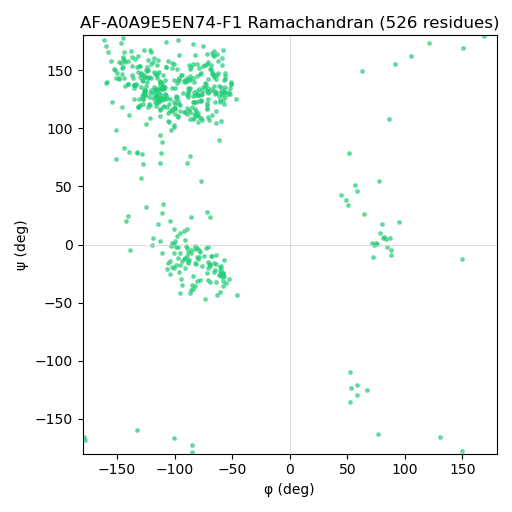 -31.397 1.00 55.31 445 ASN A CA 1
ATOM 3414 C C . ASN A 1 445 ? -19.357 7.050 -31.381 1.00 55.31 445 ASN A C 1
ATOM 3416 O O . ASN A 1 445 ? -20.234 6.265 -31.733 1.00 55.31 445 ASN A O 1
ATOM 3420 N N . GLY A 1 446 ? -18.184 6.616 -30.913 1.00 54.81 446 GLY A N 1
ATOM 3421 C CA . GLY A 1 446 ? -17.902 5.191 -30.703 1.00 54.81 446 GLY A CA 1
ATOM 3422 C C . GLY A 1 446 ? -17.381 4.513 -31.968 1.00 54.81 446 GLY A C 1
ATOM 3423 O O . GLY A 1 446 ? -18.089 4.282 -32.949 1.00 54.81 446 GLY A O 1
ATOM 3424 N N . ASP A 1 447 ? -16.097 4.196 -31.931 1.00 58.50 447 ASP A N 1
ATOM 3425 C CA . ASP A 1 447 ? -15.287 4.102 -33.131 1.00 58.50 447 ASP A CA 1
ATOM 3426 C C . ASP A 1 447 ? -14.887 2.653 -33.423 1.00 58.50 447 ASP A C 1
ATOM 3428 O O . ASP A 1 447 ? -13.879 2.134 -32.951 1.00 58.50 447 ASP A O 1
ATOM 3432 N N . ARG A 1 448 ? -15.754 1.957 -34.166 1.00 58.66 448 ARG A N 1
ATOM 3433 C CA . ARG A 1 448 ? -15.440 0.688 -34.856 1.00 58.66 448 ARG A CA 1
ATOM 3434 C C . ARG A 1 448 ? -16.112 0.586 -36.227 1.00 58.66 448 ARG A C 1
ATOM 3436 O O . ARG A 1 448 ? -16.303 -0.509 -36.747 1.00 58.66 448 ARG A O 1
ATOM 3443 N N . THR A 1 449 ? -16.516 1.712 -36.817 1.00 66.44 449 THR A N 1
ATOM 3444 C CA . THR A 1 449 ? -17.289 1.706 -38.074 1.00 66.44 449 THR A CA 1
ATOM 3445 C C . THR A 1 449 ? -16.431 1.884 -39.323 1.00 66.44 449 THR A C 1
ATOM 3447 O O . THR A 1 449 ? -16.871 1.499 -40.408 1.00 66.44 449 THR A O 1
ATOM 3450 N N . LYS A 1 450 ? -15.187 2.379 -39.199 1.00 75.31 450 LYS A N 1
ATOM 3451 C CA . LYS A 1 450 ? -14.251 2.528 -40.326 1.00 75.31 450 LYS A CA 1
ATOM 3452 C C . LYS A 1 450 ? -12.831 2.085 -39.975 1.00 75.31 450 LYS A C 1
ATOM 3454 O O . LYS A 1 450 ? -12.423 2.112 -38.821 1.00 75.31 450 LYS A O 1
ATOM 3459 N N . ARG A 1 451 ? -12.085 1.664 -41.001 1.00 80.88 451 ARG A N 1
ATOM 3460 C CA . ARG A 1 451 ? -10.637 1.447 -40.899 1.00 80.88 451 ARG A CA 1
ATOM 3461 C C . ARG A 1 451 ? -9.940 2.798 -40.988 1.00 80.88 451 ARG A C 1
ATOM 3463 O O . ARG A 1 451 ? -10.248 3.559 -41.900 1.00 80.88 451 ARG A O 1
ATOM 3470 N N . ILE A 1 452 ? -8.984 3.033 -40.105 1.00 82.62 452 ILE A N 1
ATOM 3471 C CA . ILE A 1 452 ? -8.200 4.266 -40.020 1.00 82.62 452 ILE A CA 1
ATOM 3472 C C . ILE A 1 452 ? -6.769 4.026 -40.510 1.00 82.62 452 ILE A C 1
ATOM 3474 O O . ILE A 1 452 ? -6.274 2.897 -40.444 1.00 82.62 452 ILE A O 1
ATOM 3478 N N . SER A 1 453 ? -6.127 5.078 -41.020 1.00 86.69 453 SER A N 1
ATOM 3479 C CA . SER A 1 453 ? -4.696 5.139 -41.345 1.00 86.69 453 SER A CA 1
ATOM 3480 C C . SER A 1 453 ? -4.010 6.115 -40.396 1.00 86.69 453 SER A C 1
ATOM 3482 O O . SER A 1 453 ? -4.419 7.271 -40.319 1.00 86.69 453 SER A O 1
ATOM 3484 N N . ILE A 1 454 ? -2.950 5.701 -39.706 1.00 88.06 454 ILE A N 1
ATOM 3485 C CA . ILE A 1 454 ? -1.997 6.638 -39.099 1.00 88.06 454 ILE A CA 1
ATOM 3486 C C . ILE A 1 454 ? -1.003 7.020 -40.196 1.00 88.06 454 ILE A C 1
ATOM 3488 O O . ILE A 1 454 ? -0.167 6.208 -40.596 1.00 88.06 454 ILE A O 1
ATOM 3492 N N . ASP A 1 455 ? -1.087 8.247 -40.697 1.00 88.81 455 ASP A N 1
ATOM 3493 C CA . ASP A 1 455 ? -0.230 8.719 -41.792 1.00 88.81 455 ASP A CA 1
ATOM 3494 C C . ASP A 1 455 ? 1.112 9.229 -41.268 1.00 88.81 455 ASP A C 1
ATOM 3496 O O . ASP A 1 455 ? 2.165 9.078 -41.905 1.00 88.81 455 ASP A O 1
ATOM 3500 N N . ARG A 1 456 ? 1.088 9.835 -40.079 1.00 90.62 456 ARG A N 1
ATOM 3501 C CA . ARG A 1 456 ? 2.273 10.364 -39.413 1.00 90.62 456 ARG A CA 1
ATOM 3502 C C . ARG A 1 456 ? 2.124 10.277 -37.910 1.00 90.62 456 ARG A C 1
ATOM 3504 O O . ARG A 1 456 ? 1.072 10.569 -37.356 1.00 90.62 456 ARG A O 1
ATOM 3511 N N . ILE A 1 457 ? 3.230 9.971 -37.255 1.00 92.00 457 ILE A N 1
ATOM 3512 C CA . ILE A 1 457 ? 3.371 10.140 -35.815 1.00 92.00 457 ILE A CA 1
ATOM 3513 C C . ILE A 1 457 ? 4.578 11.030 -35.551 1.00 92.00 457 ILE A C 1
ATOM 3515 O O . ILE A 1 457 ? 5.604 10.940 -36.239 1.00 92.00 457 ILE A O 1
ATOM 3519 N N . SER A 1 458 ? 4.427 11.923 -34.585 1.00 93.69 458 SER A N 1
ATOM 3520 C CA . SER A 1 458 ? 5.487 12.794 -34.097 1.00 93.69 458 SER A CA 1
ATOM 3521 C C . SER A 1 458 ? 5.596 12.617 -32.593 1.00 93.69 458 SER A C 1
ATOM 3523 O O . SER A 1 458 ? 4.583 12.655 -31.902 1.00 93.69 458 SER A O 1
ATOM 3525 N N . ILE A 1 459 ? 6.812 12.438 -32.099 1.00 95.06 459 ILE A N 1
ATOM 3526 C CA . ILE A 1 459 ? 7.111 12.396 -30.671 1.00 95.06 459 ILE A CA 1
ATOM 3527 C C . ILE A 1 459 ? 8.114 13.499 -30.357 1.00 95.06 459 ILE A C 1
ATOM 3529 O O . ILE A 1 459 ? 9.107 13.654 -31.071 1.00 95.06 459 ILE A O 1
ATOM 3533 N N . ASN A 1 460 ? 7.828 14.292 -29.333 1.00 96.50 460 ASN A N 1
ATOM 3534 C CA . ASN A 1 460 ? 8.763 15.254 -28.774 1.00 96.50 460 ASN A CA 1
ATOM 3535 C C . ASN A 1 460 ? 9.379 14.643 -27.517 1.00 96.50 460 ASN A C 1
ATOM 3537 O O . ASN A 1 460 ? 8.645 14.265 -26.599 1.00 96.50 460 ASN A O 1
ATOM 3541 N N . VAL A 1 461 ? 10.702 14.506 -27.515 1.00 95.88 461 VAL A N 1
ATOM 3542 C CA . VAL A 1 461 ? 11.449 13.912 -26.406 1.00 95.88 461 VAL A CA 1
ATOM 3543 C C . VAL A 1 461 ? 12.525 14.860 -25.906 1.00 95.88 461 VAL A C 1
ATOM 3545 O O . VAL A 1 461 ? 13.098 15.629 -26.681 1.00 95.88 461 VAL A O 1
ATOM 3548 N N . GLU A 1 462 ? 12.814 14.744 -24.619 1.00 94.75 462 GLU A N 1
ATOM 3549 C CA . GLU A 1 462 ? 13.914 15.420 -23.942 1.00 94.75 462 GLU A CA 1
ATOM 3550 C C . GLU A 1 462 ? 14.774 14.395 -23.204 1.00 94.75 462 GLU A C 1
ATOM 3552 O O . GLU A 1 462 ? 14.273 13.383 -22.697 1.00 94.75 462 GLU A O 1
ATOM 3557 N N . GLN A 1 463 ? 16.077 14.666 -23.155 1.00 93.06 463 GLN A N 1
ATOM 3558 C CA . GLN A 1 463 ? 17.088 13.883 -22.451 1.00 93.06 463 GLN A CA 1
ATOM 3559 C C . GLN A 1 463 ? 17.025 12.384 -22.777 1.00 93.06 463 GLN A C 1
ATOM 3561 O O . GLN A 1 463 ? 17.287 11.541 -21.923 1.00 93.06 463 GLN A O 1
ATOM 3566 N N . ALA A 1 464 ? 16.670 12.028 -24.013 1.00 94.50 464 ALA A N 1
ATOM 3567 C CA . ALA A 1 464 ? 16.451 10.638 -24.379 1.00 94.50 464 ALA A CA 1
ATOM 3568 C C . ALA A 1 464 ? 17.745 9.957 -24.839 1.00 94.50 464 ALA A C 1
ATOM 3570 O O . ALA A 1 464 ? 18.502 10.476 -25.657 1.00 94.50 464 ALA A O 1
ATOM 3571 N N . THR A 1 465 ? 17.974 8.747 -24.350 1.00 94.44 465 THR A N 1
ATOM 3572 C CA . THR A 1 465 ? 18.880 7.789 -25.002 1.00 94.44 465 THR A CA 1
ATOM 3573 C C . THR A 1 465 ? 18.117 7.018 -26.081 1.00 94.44 465 THR A C 1
ATOM 3575 O O . THR A 1 465 ? 16.967 7.329 -26.390 1.00 94.44 465 THR A O 1
ATOM 3578 N N . ASP A 1 466 ? 18.742 6.002 -26.667 1.00 93.94 466 ASP A N 1
ATOM 3579 C CA . ASP A 1 466 ? 18.197 5.242 -27.788 1.00 93.94 466 ASP A CA 1
ATOM 3580 C C . ASP A 1 466 ? 16.771 4.728 -27.528 1.00 93.94 466 ASP A C 1
ATOM 3582 O O . ASP A 1 466 ? 16.491 4.090 -26.507 1.00 93.94 466 ASP A O 1
ATOM 3586 N N . PHE A 1 467 ? 15.862 4.970 -28.470 1.00 95.69 467 PHE A N 1
ATOM 3587 C CA . PHE A 1 467 ? 14.464 4.544 -28.387 1.00 95.69 467 PHE A CA 1
ATOM 3588 C C . PHE A 1 467 ? 13.921 4.158 -29.764 1.00 95.69 467 PHE A C 1
ATOM 3590 O O . PHE A 1 467 ? 14.485 4.508 -30.802 1.00 95.69 467 PHE A O 1
ATOM 3597 N N . MET A 1 468 ? 12.821 3.414 -29.783 1.00 95.75 468 MET A N 1
ATOM 3598 C CA . MET A 1 468 ? 12.117 3.036 -31.004 1.00 95.75 468 MET A CA 1
ATOM 3599 C C . MET A 1 468 ? 10.755 3.715 -31.067 1.00 95.75 468 MET A C 1
ATOM 3601 O O . MET A 1 468 ? 10.044 3.818 -30.068 1.00 95.75 468 MET A O 1
ATOM 3605 N N . LEU A 1 469 ? 10.388 4.149 -32.267 1.00 94.56 469 LEU A N 1
ATOM 3606 C CA . LEU A 1 469 ? 9.053 4.617 -32.616 1.00 94.56 469 LEU A CA 1
ATOM 3607 C C . LEU A 1 469 ? 8.561 3.731 -33.757 1.00 94.56 469 LEU A C 1
ATOM 3609 O O . LEU A 1 469 ? 9.101 3.787 -34.868 1.00 94.56 469 LEU A O 1
ATOM 3613 N N . GLY A 1 470 ? 7.592 2.865 -33.475 1.00 90.69 470 GLY A N 1
ATOM 3614 C CA . GLY A 1 470 ? 7.228 1.762 -34.360 1.00 90.69 470 GLY A CA 1
ATOM 3615 C C . GLY A 1 470 ? 8.455 0.920 -34.721 1.00 90.69 470 GLY A C 1
ATOM 3616 O O . GLY A 1 470 ? 9.182 0.451 -33.853 1.00 90.69 470 GLY A O 1
ATOM 3617 N N . ASN A 1 471 ? 8.727 0.785 -36.019 1.00 89.69 471 ASN A N 1
ATOM 3618 C CA . ASN A 1 471 ? 9.845 -0.022 -36.524 1.00 89.69 471 ASN A CA 1
ATOM 3619 C C . ASN A 1 471 ? 11.152 0.770 -36.704 1.00 89.69 471 ASN A C 1
ATOM 3621 O O . ASN A 1 471 ? 12.116 0.232 -37.249 1.00 89.69 471 ASN A O 1
ATOM 3625 N N . LYS A 1 472 ? 11.192 2.056 -36.330 1.00 94.19 472 LYS A N 1
ATOM 3626 C CA . LYS A 1 472 ? 12.379 2.899 -36.507 1.00 94.19 472 LYS A CA 1
ATOM 3627 C C . LYS A 1 472 ? 13.069 3.146 -35.175 1.00 94.19 472 LYS A C 1
ATOM 3629 O O . LYS A 1 472 ? 12.463 3.693 -34.259 1.00 94.19 472 LYS A O 1
ATOM 3634 N N . THR A 1 473 ? 14.358 2.837 -35.127 1.00 94.75 473 THR A N 1
ATOM 3635 C CA . THR A 1 473 ? 15.232 3.187 -34.008 1.00 94.75 473 THR A CA 1
ATOM 3636 C C . THR A 1 473 ? 15.827 4.577 -34.208 1.00 94.75 473 THR A C 1
ATOM 3638 O O . THR A 1 473 ? 16.338 4.902 -35.284 1.00 94.75 473 THR A O 1
ATOM 3641 N N . PHE A 1 474 ? 15.769 5.391 -33.161 1.00 94.19 474 PHE A N 1
ATOM 3642 C CA . PHE A 1 474 ? 16.518 6.631 -33.026 1.00 94.19 474 PHE A CA 1
ATOM 3643 C C . PHE A 1 474 ? 17.656 6.377 -32.038 1.00 94.19 474 PHE A C 1
ATOM 3645 O O . PHE A 1 474 ? 17.411 5.957 -30.911 1.00 94.19 474 PHE A O 1
ATOM 3652 N N . THR A 1 475 ? 18.889 6.575 -32.500 1.00 91.75 475 THR A N 1
ATOM 3653 C CA . THR A 1 475 ? 20.123 6.258 -31.769 1.00 91.75 475 THR A CA 1
ATOM 3654 C C . THR A 1 475 ? 20.902 7.532 -31.469 1.00 91.75 475 THR A C 1
ATOM 3656 O O . THR A 1 475 ? 20.943 8.450 -32.294 1.00 91.75 475 THR A O 1
ATOM 3659 N N . THR A 1 476 ? 21.524 7.574 -30.298 1.00 88.56 476 THR A N 1
ATOM 3660 C CA . THR A 1 476 ? 22.513 8.577 -29.884 1.00 88.56 476 THR A CA 1
ATOM 3661 C C . THR A 1 476 ? 23.887 8.306 -30.501 1.00 88.56 476 THR A C 1
ATOM 3663 O O . THR A 1 476 ? 24.631 9.239 -30.809 1.00 88.56 476 THR A O 1
ATOM 3666 N N . SER A 1 477 ? 24.205 7.034 -30.741 1.00 80.38 477 SER A N 1
ATOM 3667 C CA . SER A 1 477 ? 25.475 6.596 -31.312 1.00 80.38 477 SER A CA 1
ATOM 3668 C C . SER A 1 477 ? 25.466 6.746 -32.830 1.00 80.38 477 SER A C 1
ATOM 3670 O O . SER A 1 477 ? 24.712 6.070 -33.537 1.00 80.38 477 SER A O 1
ATOM 3672 N N . VAL A 1 478 ? 26.325 7.630 -33.340 1.00 78.38 478 VAL A N 1
ATOM 3673 C CA . VAL A 1 478 ? 26.633 7.739 -34.772 1.00 78.38 478 VAL A CA 1
ATOM 3674 C C . VAL A 1 478 ? 27.761 6.778 -35.142 1.00 78.38 478 VAL A C 1
ATOM 3676 O O . VAL A 1 478 ? 28.620 6.456 -34.323 1.00 78.38 478 VAL A O 1
ATOM 3679 N N . PHE A 1 479 ? 27.780 6.314 -36.391 1.00 77.50 479 PHE A N 1
ATOM 3680 C CA . PHE A 1 479 ? 28.853 5.450 -36.879 1.00 77.50 479 PHE A CA 1
ATOM 3681 C C . PHE A 1 479 ? 30.221 6.140 -36.723 1.00 77.50 479 PHE A C 1
ATOM 3683 O O . PHE A 1 479 ? 30.410 7.250 -37.221 1.00 77.50 479 PHE A O 1
ATOM 3690 N N . GLY A 1 480 ? 31.161 5.483 -36.034 1.00 76.75 480 GLY A N 1
ATOM 3691 C CA . GLY A 1 480 ? 32.492 6.025 -35.734 1.00 76.75 480 GLY A CA 1
ATOM 3692 C C . GLY A 1 480 ? 32.587 6.871 -34.457 1.00 76.75 480 GLY A C 1
ATOM 3693 O O . GLY A 1 480 ? 33.644 7.447 -34.212 1.00 76.75 480 GLY A O 1
ATOM 3694 N N . ALA A 1 481 ? 31.521 6.961 -33.654 1.00 78.56 481 ALA A N 1
ATOM 3695 C CA . ALA A 1 481 ? 31.591 7.559 -32.322 1.00 78.56 481 ALA A CA 1
ATOM 3696 C C . ALA A 1 481 ? 32.477 6.727 -31.377 1.00 78.56 481 ALA A C 1
ATOM 3698 O O . ALA A 1 481 ? 32.515 5.499 -31.464 1.00 78.56 481 ALA A O 1
ATOM 3699 N N . ASP A 1 482 ? 33.173 7.411 -30.470 1.00 81.00 482 ASP A N 1
ATOM 3700 C CA . ASP A 1 482 ? 33.940 6.780 -29.399 1.00 81.00 482 ASP A CA 1
ATOM 3701 C C . ASP A 1 482 ? 32.982 6.196 -28.351 1.00 81.00 482 ASP A C 1
ATOM 3703 O O . ASP A 1 482 ? 32.230 6.931 -27.711 1.00 81.00 482 ASP A O 1
ATOM 3707 N N . GLY A 1 483 ? 33.008 4.871 -28.187 1.00 77.31 483 GLY A N 1
ATOM 3708 C CA . GLY A 1 483 ? 32.152 4.146 -27.245 1.00 77.31 483 GLY A CA 1
ATOM 3709 C C . GLY A 1 483 ? 32.536 4.314 -25.774 1.00 77.31 483 GLY A C 1
ATOM 3710 O O . GLY A 1 483 ? 31.842 3.779 -24.919 1.00 77.31 483 GLY A O 1
ATOM 3711 N N . THR A 1 484 ? 33.622 5.027 -25.466 1.00 81.00 484 THR A N 1
ATOM 3712 C CA . THR A 1 484 ? 34.042 5.318 -24.083 1.00 81.00 484 THR A CA 1
ATOM 3713 C C . THR A 1 484 ? 33.483 6.640 -23.551 1.00 81.00 484 THR A C 1
ATOM 3715 O O . THR A 1 484 ? 33.542 6.910 -22.351 1.00 81.00 484 THR A O 1
ATOM 3718 N N . VAL A 1 485 ? 32.922 7.479 -24.427 1.00 87.19 485 VAL A N 1
ATOM 3719 C CA . VAL A 1 485 ? 32.396 8.802 -24.075 1.00 87.19 485 VAL A CA 1
ATOM 3720 C C . VAL A 1 485 ? 30.887 8.725 -23.853 1.00 87.19 485 VAL A C 1
ATOM 3722 O O . VAL A 1 485 ? 30.169 8.040 -24.577 1.00 87.19 485 VAL A O 1
ATOM 3725 N N . GLN A 1 486 ? 30.390 9.471 -22.862 1.00 90.12 486 GLN A N 1
ATOM 3726 C CA . GLN A 1 486 ? 28.956 9.562 -22.586 1.00 90.12 486 GLN A CA 1
ATOM 3727 C C . GLN A 1 486 ? 28.185 10.037 -23.833 1.00 90.12 486 GLN A C 1
ATOM 3729 O O . GLN A 1 486 ? 28.572 11.041 -24.447 1.00 90.12 486 GLN A O 1
ATOM 3734 N N . PRO A 1 487 ? 27.090 9.354 -24.212 1.00 90.00 487 PRO A N 1
ATOM 3735 C CA . PRO A 1 487 ? 26.344 9.702 -25.409 1.00 90.00 487 PRO A CA 1
ATOM 3736 C C . PRO A 1 487 ? 25.688 11.076 -25.266 1.00 90.00 487 PRO A C 1
ATOM 3738 O O . PRO A 1 487 ? 25.195 11.459 -24.201 1.00 90.00 487 PRO A O 1
ATOM 3741 N N . LYS A 1 488 ? 25.628 11.821 -26.375 1.00 90.75 488 LYS A N 1
ATOM 3742 C CA . LYS A 1 488 ? 24.821 13.039 -26.432 1.00 90.75 488 LYS A CA 1
ATOM 3743 C C . LYS A 1 488 ? 23.347 12.644 -26.468 1.00 90.75 488 LYS A C 1
ATOM 3745 O O . LYS A 1 488 ? 22.909 12.014 -27.427 1.00 90.75 488 LYS A O 1
ATOM 3750 N N . LEU A 1 489 ? 22.600 13.050 -25.446 1.00 93.88 489 LEU A N 1
ATOM 3751 C CA . LEU A 1 489 ? 21.167 12.790 -25.354 1.00 93.88 489 LEU A CA 1
ATOM 3752 C C . LEU A 1 489 ? 20.397 13.459 -26.503 1.00 93.88 489 LEU A C 1
ATOM 3754 O O . LEU A 1 489 ? 20.785 14.509 -27.025 1.00 93.88 489 LEU A O 1
ATOM 3758 N N . LEU A 1 490 ? 19.318 12.803 -26.914 1.00 94.50 490 LEU A N 1
ATOM 3759 C CA . LEU A 1 490 ? 18.404 13.252 -27.949 1.00 94.50 490 LEU A CA 1
ATOM 3760 C C . LEU A 1 490 ? 17.391 14.226 -27.350 1.00 94.50 490 LEU A C 1
ATOM 3762 O O . LEU A 1 490 ? 16.626 13.862 -26.458 1.00 94.50 490 LEU A O 1
ATOM 3766 N N . ASP A 1 491 ? 17.353 15.423 -27.930 1.00 96.12 491 ASP A N 1
ATOM 3767 C CA . ASP A 1 491 ? 16.358 16.453 -27.654 1.00 96.12 491 ASP A CA 1
ATOM 3768 C C . ASP A 1 491 ? 15.701 16.879 -28.970 1.00 96.12 491 ASP A C 1
ATOM 3770 O O . ASP A 1 491 ? 16.386 17.214 -29.946 1.00 96.12 491 ASP A O 1
ATOM 3774 N N . GLY A 1 492 ? 14.370 16.876 -29.006 1.00 95.81 492 GLY A N 1
ATOM 3775 C CA . GLY A 1 492 ? 13.589 17.427 -30.109 1.00 95.81 492 GLY A CA 1
ATOM 3776 C C . GLY A 1 492 ? 12.502 16.503 -30.647 1.00 95.81 492 GLY A C 1
ATOM 3777 O O . GLY A 1 492 ? 12.093 15.518 -30.035 1.00 95.81 492 GLY A O 1
ATOM 3778 N N . THR A 1 493 ? 11.989 16.858 -31.828 1.00 96.25 493 THR A N 1
ATOM 3779 C CA . THR A 1 493 ? 10.856 16.163 -32.446 1.00 96.25 493 THR A CA 1
ATOM 3780 C C . THR A 1 493 ? 11.306 15.119 -33.459 1.00 96.25 493 THR A C 1
ATOM 3782 O O . THR A 1 493 ? 11.890 15.441 -34.498 1.00 96.25 493 THR A O 1
ATOM 3785 N N . PHE A 1 494 ? 10.918 13.873 -33.220 1.00 95.69 494 PHE A N 1
ATOM 3786 C CA . PHE A 1 494 ? 11.168 12.740 -34.098 1.00 95.69 494 PHE A CA 1
ATOM 3787 C C . PHE A 1 494 ? 9.875 12.294 -34.766 1.00 95.69 494 PHE A C 1
ATOM 3789 O O . PHE A 1 494 ? 8.799 12.335 -34.174 1.00 95.69 494 PHE A O 1
ATOM 3796 N N . ARG A 1 495 ? 9.964 11.904 -36.039 1.00 94.94 495 ARG A N 1
ATOM 3797 C CA . ARG A 1 495 ? 8.786 11.588 -36.851 1.00 94.94 495 ARG A CA 1
ATOM 3798 C C . ARG A 1 495 ? 8.996 10.329 -37.664 1.00 94.94 495 ARG A C 1
ATOM 3800 O O . ARG A 1 495 ? 10.078 10.113 -38.220 1.00 94.94 495 ARG A O 1
ATOM 3807 N N . ILE A 1 496 ? 7.928 9.556 -37.801 1.00 94.38 496 ILE A N 1
ATOM 3808 C CA . ILE A 1 496 ? 7.834 8.486 -38.792 1.00 94.38 496 ILE A CA 1
ATOM 3809 C C . ILE A 1 496 ? 6.512 8.579 -39.543 1.00 94.38 496 ILE A C 1
ATOM 3811 O O . ILE A 1 496 ? 5.564 9.235 -39.107 1.00 94.38 496 ILE A O 1
ATOM 3815 N N . ARG A 1 497 ? 6.470 7.912 -40.692 1.00 90.44 497 ARG A N 1
ATOM 3816 C CA . ARG A 1 497 ? 5.238 7.639 -41.423 1.00 90.44 497 ARG A CA 1
ATOM 3817 C C . ARG A 1 497 ? 4.959 6.155 -41.328 1.00 90.44 497 ARG A C 1
ATOM 3819 O O . ARG A 1 497 ? 5.879 5.352 -41.486 1.00 90.44 497 ARG A O 1
ATOM 3826 N N . THR A 1 498 ? 3.709 5.814 -41.084 1.00 85.56 498 THR A N 1
ATOM 3827 C CA . THR A 1 498 ? 3.237 4.436 -41.146 1.00 85.56 498 THR A CA 1
ATOM 3828 C C . THR A 1 498 ? 2.383 4.256 -42.390 1.00 85.56 498 THR A C 1
ATOM 3830 O O . THR A 1 498 ? 1.842 5.214 -42.933 1.00 85.56 498 THR A O 1
ATOM 3833 N N . LEU A 1 499 ? 2.342 3.029 -42.899 1.00 83.00 499 LEU A N 1
ATOM 3834 C CA . LEU A 1 499 ? 1.536 2.665 -44.057 1.00 83.00 499 LEU A CA 1
ATOM 3835 C C . LEU A 1 499 ? 0.519 1.614 -43.632 1.00 83.00 499 LEU A C 1
ATOM 3837 O O . LEU A 1 499 ? 0.809 0.769 -42.786 1.00 83.00 499 LEU A O 1
ATOM 3841 N N . GLY A 1 500 ? -0.640 1.636 -44.281 1.00 83.88 500 GLY A N 1
ATOM 3842 C CA . GLY A 1 500 ? -1.702 0.661 -44.068 1.00 83.88 500 GLY A CA 1
ATOM 3843 C C . GLY A 1 500 ? -2.870 1.224 -43.271 1.00 83.88 500 GLY A C 1
ATOM 3844 O O . GLY A 1 500 ? -2.765 2.255 -42.619 1.00 83.88 500 GLY A O 1
ATOM 3845 N N . ARG A 1 501 ? -4.002 0.523 -43.372 1.00 84.94 501 ARG A N 1
ATOM 3846 C CA . ARG A 1 501 ? -5.241 0.846 -42.669 1.00 84.94 501 ARG A CA 1
ATOM 3847 C C . ARG A 1 501 ? -5.641 -0.319 -41.788 1.00 84.94 501 ARG A C 1
ATOM 3849 O O . ARG A 1 501 ? -5.679 -1.457 -42.261 1.00 84.94 501 ARG A O 1
ATOM 3856 N N . SER A 1 502 ? -5.989 -0.039 -40.544 1.00 83.00 502 SER A N 1
ATOM 3857 C CA . SER A 1 502 ? -6.482 -1.038 -39.597 1.00 83.00 502 SER A CA 1
ATOM 3858 C C . SER A 1 502 ? -7.707 -0.509 -38.866 1.00 83.00 502 SER A C 1
ATOM 3860 O O . SER A 1 502 ? -7.956 0.689 -38.822 1.00 83.00 502 SER A O 1
ATOM 3862 N N . TRP A 1 503 ? -8.492 -1.419 -38.301 1.00 79.50 503 TRP A N 1
ATOM 3863 C CA . TRP A 1 503 ? -9.558 -1.057 -37.368 1.00 79.50 503 TRP A CA 1
ATOM 3864 C C . TRP A 1 503 ? -8.995 -0.537 -36.043 1.00 79.50 503 TRP A C 1
ATOM 3866 O O . TRP A 1 503 ? -9.583 0.344 -35.441 1.00 79.50 503 TRP A O 1
ATOM 3876 N N . ASN A 1 504 ? -7.837 -1.062 -35.632 1.00 77.81 504 ASN A N 1
ATOM 3877 C CA . ASN A 1 504 ? -7.101 -0.653 -34.440 1.00 77.81 504 ASN A CA 1
ATOM 3878 C C . ASN A 1 504 ? -5.635 -0.478 -34.851 1.00 77.81 504 ASN A C 1
ATOM 3880 O O . ASN A 1 504 ? -4.835 -1.405 -34.709 1.00 77.81 504 ASN A O 1
ATOM 3884 N N . GLN A 1 505 ? -5.295 0.643 -35.485 1.00 80.81 505 GLN A N 1
ATOM 3885 C CA . GLN A 1 505 ? -3.897 0.922 -35.804 1.00 80.81 505 GLN A CA 1
ATOM 3886 C C . GLN A 1 505 ? -3.217 1.513 -34.571 1.00 80.81 505 GLN A C 1
ATOM 3888 O O . GLN A 1 505 ? -3.714 2.470 -33.994 1.00 80.81 505 GLN A O 1
ATOM 3893 N N . SER A 1 506 ? -2.077 0.961 -34.171 1.00 84.69 506 SER A N 1
ATOM 3894 C CA . SER A 1 506 ? -1.272 1.493 -33.073 1.00 84.69 506 SER A CA 1
ATOM 3895 C C . SER A 1 506 ? 0.190 1.567 -33.487 1.00 84.69 506 SER A C 1
ATOM 3897 O O . SER A 1 506 ? 0.649 0.806 -34.342 1.00 84.69 506 SER A O 1
ATOM 3899 N N . VAL A 1 507 ? 0.921 2.497 -32.883 1.00 89.19 507 VAL A N 1
ATOM 3900 C CA . VAL A 1 507 ? 2.366 2.635 -33.061 1.00 89.19 507 VAL A CA 1
ATOM 3901 C C . VAL A 1 507 ? 2.989 2.721 -31.687 1.00 89.19 507 VAL A C 1
ATOM 3903 O O . VAL A 1 507 ? 2.683 3.638 -30.933 1.00 89.19 507 VAL A O 1
ATOM 3906 N N . ASP A 1 508 ? 3.865 1.774 -31.387 1.00 92.44 508 ASP A N 1
ATOM 3907 C CA . ASP A 1 508 ? 4.475 1.675 -30.070 1.00 92.44 508 ASP A CA 1
ATOM 3908 C C . ASP A 1 508 ? 5.674 2.621 -29.962 1.00 92.44 508 ASP A C 1
ATOM 3910 O O . ASP A 1 508 ? 6.471 2.760 -30.894 1.00 92.44 508 ASP A O 1
ATOM 3914 N N . VAL A 1 509 ? 5.810 3.256 -28.804 1.00 94.38 509 VAL A N 1
ATOM 3915 C CA . VAL A 1 509 ? 7.042 3.912 -28.369 1.00 94.38 509 VAL A CA 1
ATOM 3916 C C . VAL A 1 509 ? 7.727 2.943 -27.419 1.00 94.38 509 VAL A C 1
ATOM 3918 O O . VAL A 1 509 ? 7.165 2.596 -26.382 1.00 94.38 509 VAL A O 1
ATOM 3921 N N . ILE A 1 510 ? 8.917 2.475 -27.780 1.00 95.19 510 ILE A N 1
ATOM 3922 C CA . ILE A 1 510 ? 9.625 1.443 -27.021 1.00 95.19 510 ILE A CA 1
ATOM 3923 C C . ILE A 1 510 ? 10.969 1.996 -26.577 1.00 95.19 510 ILE A C 1
ATOM 3925 O O . ILE A 1 510 ? 11.828 2.336 -27.399 1.00 95.19 510 ILE A O 1
ATOM 3929 N N . LYS A 1 511 ? 11.189 2.030 -25.265 1.00 94.50 511 LYS A N 1
ATOM 3930 C CA . LYS A 1 511 ? 12.541 2.099 -24.726 1.00 94.50 511 LYS A CA 1
ATOM 3931 C C . LYS A 1 511 ? 13.088 0.676 -24.787 1.00 94.50 511 LYS A C 1
ATOM 3933 O O . LYS A 1 511 ? 12.600 -0.190 -24.075 1.00 94.50 511 LYS A O 1
ATOM 3938 N N . HIS A 1 512 ? 13.990 0.430 -25.737 1.00 93.38 512 HIS A N 1
ATOM 3939 C CA . HIS A 1 512 ? 14.501 -0.909 -26.074 1.00 93.38 512 HIS A CA 1
ATOM 3940 C C . HIS A 1 512 ? 15.913 -1.176 -25.533 1.00 93.38 512 HIS A C 1
ATOM 3942 O O . HIS A 1 512 ? 16.372 -2.313 -25.540 1.00 93.38 512 HIS A O 1
ATOM 3948 N N . ARG A 1 513 ? 16.601 -0.118 -25.104 1.00 93.12 513 ARG A N 1
ATOM 3949 C CA . ARG A 1 513 ? 17.863 -0.134 -24.362 1.00 93.12 513 ARG A CA 1
ATOM 3950 C C . ARG A 1 513 ? 17.652 0.640 -23.072 1.00 93.12 513 ARG A C 1
ATOM 3952 O O . ARG A 1 513 ? 16.817 1.551 -23.084 1.00 93.12 513 ARG A O 1
ATOM 3959 N N . PRO A 1 514 ? 18.379 0.364 -21.989 1.00 93.31 514 PRO A N 1
ATOM 3960 C CA . PRO A 1 514 ? 18.230 1.145 -20.773 1.00 93.31 514 PRO A CA 1
ATOM 3961 C C . PRO A 1 514 ? 18.690 2.602 -20.968 1.00 93.31 514 PRO A C 1
ATOM 3963 O O . PRO A 1 514 ? 19.279 2.962 -21.989 1.00 93.31 514 PRO A O 1
ATOM 3966 N N . GLY A 1 515 ? 18.341 3.465 -20.018 1.00 92.62 515 GLY A N 1
ATOM 3967 C CA . GLY A 1 515 ? 18.658 4.896 -20.038 1.00 92.62 515 GLY A CA 1
ATOM 3968 C C . GLY A 1 515 ? 17.424 5.804 -19.998 1.00 92.62 515 GLY A C 1
ATOM 3969 O O . GLY A 1 515 ? 16.289 5.322 -20.083 1.00 92.62 515 GLY A O 1
ATOM 3970 N N . PRO A 1 516 ? 17.630 7.126 -19.885 1.00 93.06 516 PRO A N 1
ATOM 3971 C CA . PRO A 1 516 ? 16.543 8.087 -19.764 1.00 93.06 516 PRO A CA 1
ATOM 3972 C C . PRO A 1 516 ? 15.717 8.208 -21.042 1.00 93.06 516 PRO A C 1
ATOM 3974 O O . PRO A 1 516 ? 16.222 8.033 -22.157 1.00 93.06 516 PRO A O 1
ATOM 3977 N N . ILE A 1 517 ? 14.444 8.552 -20.857 1.00 92.38 517 ILE A N 1
ATOM 3978 C CA . ILE A 1 517 ? 13.552 9.088 -21.883 1.00 92.38 517 ILE A CA 1
ATOM 3979 C C . ILE A 1 517 ? 12.459 9.919 -21.205 1.00 92.38 517 ILE A C 1
ATOM 3981 O O . ILE A 1 517 ? 11.696 9.400 -20.390 1.00 92.38 517 ILE A O 1
ATOM 3985 N N . THR A 1 518 ? 12.349 11.191 -21.581 1.00 92.31 518 THR A N 1
ATOM 3986 C CA . THR A 1 518 ? 11.213 12.040 -21.211 1.00 92.31 518 THR A CA 1
ATOM 3987 C C . THR A 1 518 ? 10.388 12.304 -22.457 1.00 92.31 518 THR A C 1
ATOM 3989 O O . THR A 1 518 ? 10.886 12.866 -23.428 1.00 92.31 518 THR A O 1
ATOM 3992 N N . VAL A 1 519 ? 9.124 11.877 -22.452 1.00 91.69 519 VAL A N 1
ATOM 3993 C CA . VAL A 1 519 ? 8.185 12.141 -23.549 1.00 91.69 519 VAL A CA 1
ATOM 3994 C C . VAL A 1 519 ? 7.345 13.357 -23.182 1.00 91.69 519 VAL A C 1
ATOM 3996 O O . VAL A 1 519 ? 6.506 13.283 -22.287 1.00 91.69 519 VAL A O 1
ATOM 3999 N N . CYS A 1 520 ? 7.567 14.468 -23.881 1.00 91.88 520 CYS A N 1
ATOM 4000 C CA . CYS A 1 520 ? 6.859 15.724 -23.633 1.00 91.88 520 CYS A CA 1
ATOM 4001 C C . CYS A 1 520 ? 5.526 15.774 -24.382 1.00 91.88 520 CYS A C 1
ATOM 4003 O O . CYS A 1 520 ? 4.524 16.261 -23.863 1.00 91.88 520 CYS A O 1
ATOM 4005 N N . GLU A 1 521 ? 5.509 15.266 -25.614 1.00 92.56 521 GLU A N 1
ATOM 4006 C CA . GLU A 1 521 ? 4.326 15.284 -26.467 1.00 92.56 521 GLU A CA 1
ATOM 4007 C C . GLU A 1 521 ? 4.340 14.097 -27.431 1.00 92.56 521 GLU A C 1
ATOM 4009 O O . GLU A 1 521 ? 5.382 13.731 -27.982 1.00 92.56 521 GLU A O 1
ATOM 4014 N N . LEU A 1 522 ? 3.161 13.537 -27.687 1.00 91.12 522 LEU A N 1
ATOM 4015 C CA . LEU A 1 522 ? 2.932 12.591 -28.764 1.00 91.12 522 LEU A CA 1
ATOM 4016 C C . LEU A 1 522 ? 1.742 13.063 -29.604 1.00 91.12 522 LEU A C 1
ATOM 4018 O O . LEU A 1 522 ? 0.645 13.257 -29.087 1.00 91.12 522 LEU A O 1
ATOM 4022 N N . SER A 1 523 ? 1.964 13.192 -30.908 1.00 90.31 523 SER A N 1
ATOM 4023 C CA . SER A 1 523 ? 0.988 13.694 -31.871 1.00 90.31 523 SER A CA 1
ATOM 4024 C C . SER A 1 523 ? 0.787 12.695 -33.016 1.00 90.31 523 SER A C 1
ATOM 4026 O O . SER A 1 523 ? 1.752 12.207 -33.612 1.00 90.31 523 SER A O 1
ATOM 4028 N N . LEU A 1 524 ? -0.477 12.409 -33.338 1.00 88.31 524 LEU A N 1
ATOM 4029 C CA . LEU A 1 524 ? -0.910 11.464 -34.373 1.00 88.31 524 LEU A CA 1
ATOM 4030 C C . LEU A 1 524 ? -1.671 12.206 -35.482 1.00 88.31 524 LEU A C 1
ATOM 4032 O O . LEU A 1 524 ? -2.638 12.911 -35.212 1.00 88.31 524 LEU A O 1
ATOM 4036 N N . GLU A 1 525 ? -1.257 12.019 -36.733 1.00 88.06 525 GLU A N 1
ATOM 4037 C CA . GLU A 1 525 ? -1.987 12.449 -37.929 1.00 88.06 525 GLU A CA 1
ATOM 4038 C C . GLU A 1 525 ? -2.733 11.231 -38.486 1.00 88.06 525 GLU A C 1
ATOM 4040 O O . GLU A 1 525 ? -2.105 10.267 -38.935 1.00 88.06 525 GLU A O 1
ATOM 4045 N N . VAL A 1 526 ? -4.066 11.257 -38.407 1.00 84.06 526 VAL A N 1
ATOM 4046 C CA . VAL A 1 526 ? -4.938 10.126 -38.757 1.00 84.06 526 VAL A CA 1
ATOM 4047 C C . VAL A 1 526 ? -5.823 10.498 -39.948 1.00 84.06 526 VAL A C 1
ATOM 4049 O O . VAL A 1 526 ? -6.423 11.574 -39.956 1.00 84.06 526 VAL A O 1
ATOM 4052 N N . SER A 1 527 ? -5.933 9.609 -40.937 1.00 81.12 527 SER A N 1
ATOM 4053 C CA . SER A 1 527 ? -6.827 9.751 -42.092 1.00 81.12 527 SER A CA 1
ATOM 4054 C C . SER A 1 527 ? -7.794 8.575 -42.251 1.00 81.12 527 SER A C 1
ATOM 4056 O O . SER A 1 527 ? -7.572 7.477 -41.734 1.00 81.12 527 SER A O 1
ATOM 4058 N N . ASN A 1 528 ? -8.890 8.836 -42.976 1.00 70.44 528 ASN A N 1
ATOM 4059 C CA . ASN A 1 528 ? -9.976 7.887 -43.254 1.00 70.44 528 ASN A CA 1
ATOM 4060 C C . ASN A 1 528 ? -9.838 7.163 -44.589 1.00 70.44 528 ASN A C 1
ATOM 4062 O O . ASN A 1 528 ? -9.405 7.765 -45.602 1.00 70.44 528 ASN A O 1
#

Solvent-accessible surface area (backbone atoms only — not comparable to full-atom values): 29600 Å² total; per-residue (Å²): 133,86,82,75,81,87,76,68,80,56,46,23,37,30,37,33,26,56,42,45,84,47,64,52,64,76,38,68,31,33,32,69,78,57,66,52,45,27,33,27,31,41,71,46,81,54,59,43,100,92,35,76,45,14,19,35,45,30,20,36,36,70,47,82,60,73,91,50,69,85,65,56,57,79,72,34,35,43,35,37,96,72,37,71,25,49,32,75,51,67,60,40,84,39,74,86,80,53,69,73,86,85,74,80,78,77,93,54,40,95,88,57,37,61,58,77,26,77,38,73,46,94,54,19,34,34,40,21,31,27,77,82,42,32,31,37,40,39,31,19,14,54,82,34,66,88,38,69,48,50,40,67,74,65,17,81,84,40,87,54,29,38,74,40,66,53,28,9,34,74,50,72,54,82,86,85,38,50,28,52,45,62,46,65,56,89,67,30,36,36,42,35,15,53,62,17,30,28,38,30,81,32,43,94,93,49,53,80,26,55,97,54,79,58,80,44,76,57,39,71,63,16,34,36,100,41,78,65,45,80,55,98,76,36,32,38,34,42,27,50,81,29,37,45,42,31,30,42,31,62,46,84,38,89,91,55,47,53,42,69,45,70,44,26,76,94,49,36,88,75,37,62,40,55,65,48,66,39,56,31,39,41,82,39,96,52,66,60,30,38,36,41,32,30,23,70,80,16,44,34,37,40,23,47,56,47,79,46,62,91,65,45,74,64,46,42,57,71,45,83,48,80,67,96,38,36,35,79,47,74,46,49,59,56,54,43,45,37,38,35,30,36,37,70,45,81,94,45,75,45,79,44,81,46,67,76,62,94,76,57,63,46,44,86,62,42,48,74,65,39,90,51,69,91,64,55,52,60,93,92,39,22,82,43,50,78,42,59,55,63,46,71,30,34,34,32,45,71,71,34,72,74,45,73,34,38,24,36,82,42,11,36,76,55,75,60,96,91,60,86,79,79,49,62,67,27,30,36,18,42,75,74,70,53,75,46,72,59,83,75,85,64,75,98,79,71,76,78,85,62,55,35,25,52,53,32,41,38,39,32,32,40,64,17,45,41,33,27,54,56,94,44,76,49,69,52,76,54,95,89,59,69,86,88,55,78,63,62,59,43,70,50,78,47,73,53,70,53,84,68,68,30,75,80,57,71,58,41,38,31,37,78,50,70,44,53,71,42,79,79,45,79,49,78,43,72,48,120

Radius of gyration: 35.45 Å; Cα contacts (8 Å, |Δi|>4): 1245; chains: 1; bounding box: 70×46×119 Å

Foldseek 3Di:
DPDDPPDDFFFKKKFWWLAQVQDDAQFWKAFPPLRWIWGFLDWAQPQDPVGRRTTITMTTTLDRDDPDLVSWDQQTWIDTPRGITTTPDRMDTDDPPRDYPPDDDDPDDPVQHAAPDWDDDQQWIKGAQGPNAQQKIKIAFRVCHPHRQQDCSNCVVPVCANNDQRHIEMDGDPDDWRWQDWADDDQWIWTATLQAIWTWGHHPVRHDGRPRTDTHTQTRFHFPNEDWDDDNAWIWTQTNVQQFIKIWGAQPDPVRGTHIDTQCVVPSVQGAAWRYKEWADCPDVRVWIKIWTAHPQQKIKIWTWDDDDRNDDTYTDIDIDDAQWRFDDWYYDHRKIWTFTWHDQDPDIDTDTDIDDPQDQAGPKDFQQEDPDVCDDPPPAGSQQVHAFQDWKWKDQRAQTPGIFTAHNRRHTDDDVPDDPNDRRIMIHHHDKDKDKDFDDDDDPDAQPDWKAFFKKKWFKDQAAWKDWAPDIDHQDDPPDDSVDRGDGDGGMDMDGDDDTGSTDIIMIMPPTTDDIDTPDMDTDMDD

pLDDT: mean 85.52, std 11.92, range [26.78, 96.56]

Nearest PDB structures (foldseek):
  8es4-assembly1_E  TM=6.606E-01  e=3.643E-14  Shigella phage Buco
  7ey9-assembly1_s  TM=5.949E-01  e=5.640E-16  Escherichia phage T7
  4buj-assembly2_G  TM=4.700E-01  e=7.925E-04  Saccharomyces cerevisiae S288C
  8qca-assembly1_C  TM=4.992E-01  e=4.156E-03  Saccharomyces cerevisiae
  1ms5-assembly2_B  TM=2.362E-01  e=1.264E-01  Trypanosoma cruzi